Protein AF-A0A932LYZ8-F1 (afdb_monomer)

Organism: Tectimicrobiota bacterium (NCBI:txid2528274)

Foldseek 3Di:
DDDFAEEEDDDDFDACPDQVCLPVRLVVLLVVSLVVVVVVCVVPVGHAYYEYDECSRHNDDAQDELVRLLSSFAAPPDPSLQSVLVSLQVRQYWYKDWGFHDDPLDPSFTWGWIFIAGNNSHTQDIATAGDAPDRHNYDDDHCLVCVVVCCVVPNPCNNWPWGDDPNDTDTDDTPCSVPDPPLCVLLQVLLCVLLVHHDGDDDDDDDQCLRLQQVQQPDDLALNRKDWDKPDLVLLVCLVPVSVHDPLQWQFQKWWFKPKWKFKKAFLPDPDQEVVSQQVVQVVDAFEEEDQDASGRQNLLVLCCCPQVVGRYAYDYDNHLLVRLVCRLVVVGGMYIHICVNPLVCVVVSRMHTAEILAPADDPSCNPHHHVVNVVRVLSHAMIIIGMTGYGPRDPVSSNSSNVSSLSSSPPPVSVVVCVVVVGHTDIDGSVVVSVNNVSSSVSSVVSVVSSVVSVD

InterPro domains:
  IPR003010 Carbon-nitrogen hydrolase [PS50263] (4-311)
  IPR005064 Bordetella uptake gene [PF03401] (183-448)
  IPR005064 Bordetella uptake gene [PTHR42928] (183-452)
  IPR036526 Carbon-nitrogen hydrolase superfamily [G3DSA:3.60.110.10] (2-186)
  IPR036526 Carbon-nitrogen hydrolase superfamily [SSF56317] (25-187)
  IPR042100 Bordetella uptake gene, domain 1 [G3DSA:3.40.190.150] (187-443)

Structure (mmCIF, N/CA/C/O backbone):
data_AF-A0A932LYZ8-F1
#
_entry.id   AF-A0A932LYZ8-F1
#
loop_
_atom_site.group_PDB
_atom_site.id
_atom_site.type_symbol
_atom_site.label_atom_id
_atom_site.label_alt_id
_atom_site.label_comp_id
_atom_site.label_asym_id
_atom_site.label_entity_id
_atom_site.label_seq_id
_atom_site.pdbx_PDB_ins_code
_atom_site.Cartn_x
_atom_site.Cartn_y
_atom_site.Cartn_z
_atom_site.occupancy
_atom_site.B_iso_or_equiv
_atom_site.auth_seq_id
_atom_site.auth_comp_id
_atom_site.auth_asym_id
_atom_site.auth_atom_id
_atom_site.pdbx_PDB_model_num
ATOM 1 N N . MET A 1 1 ? -1.287 -31.327 7.922 1.00 65.50 1 MET A N 1
ATOM 2 C CA . MET A 1 1 ? -0.293 -30.675 8.787 1.00 65.50 1 MET A CA 1
ATOM 3 C C . MET A 1 1 ? -0.997 -30.403 10.085 1.00 65.50 1 MET A C 1
ATOM 5 O O . MET A 1 1 ? -2.099 -29.863 10.035 1.00 65.50 1 MET A O 1
ATOM 9 N N . ASP A 1 2 ? -0.440 -30.879 11.187 1.00 79.25 2 ASP A N 1
ATOM 10 C CA . ASP A 1 2 ? -1.090 -30.733 12.481 1.00 79.25 2 ASP A CA 1
ATOM 11 C C . ASP A 1 2 ? -1.044 -29.259 12.912 1.00 79.25 2 ASP A C 1
ATOM 13 O O . ASP A 1 2 ? -0.059 -28.573 12.612 1.00 79.25 2 ASP A O 1
ATOM 17 N N . PRO A 1 3 ? -2.108 -28.734 13.545 1.00 83.75 3 PRO A N 1
ATOM 18 C CA . PRO A 1 3 ? -2.094 -27.384 14.090 1.00 83.75 3 PRO A CA 1
ATOM 19 C C . PRO A 1 3 ? -0.922 -27.200 15.056 1.00 83.75 3 PRO A C 1
ATOM 21 O O . PRO A 1 3 ? -0.609 -28.102 15.831 1.00 83.75 3 PRO A O 1
ATOM 24 N N . TYR A 1 4 ? -0.298 -26.026 15.029 1.00 88.56 4 TYR A N 1
ATOM 25 C CA . TYR A 1 4 ? 0.777 -25.673 15.947 1.00 88.56 4 TYR A CA 1
ATOM 26 C C . TYR A 1 4 ? 0.633 -24.229 16.417 1.00 88.56 4 TYR A C 1
ATOM 28 O O . TYR A 1 4 ? 0.108 -23.379 15.694 1.00 88.56 4 TYR A O 1
ATOM 36 N N . ASP A 1 5 ? 1.162 -23.947 17.604 1.00 89.00 5 ASP A N 1
ATOM 37 C CA . ASP A 1 5 ? 1.223 -22.591 18.131 1.00 89.00 5 ASP A CA 1
ATOM 38 C C . ASP A 1 5 ? 2.486 -21.869 17.646 1.00 89.00 5 ASP A C 1
ATOM 40 O O . ASP A 1 5 ? 3.620 -22.362 17.746 1.00 89.00 5 ASP A O 1
ATOM 44 N N . GLY A 1 6 ? 2.266 -20.673 17.101 1.00 90.50 6 GLY A N 1
ATOM 45 C CA . GLY A 1 6 ? 3.299 -19.709 16.751 1.00 90.50 6 GLY A CA 1
ATOM 46 C C . GLY A 1 6 ? 3.231 -18.496 17.675 1.00 90.50 6 GLY A C 1
ATOM 47 O O . GLY A 1 6 ? 2.145 -18.022 18.005 1.00 90.50 6 GLY A O 1
ATOM 48 N N . VAL A 1 7 ? 4.382 -17.968 18.083 1.00 90.00 7 VAL A N 1
ATOM 49 C CA . VAL A 1 7 ? 4.463 -16.812 18.984 1.00 90.00 7 VAL A CA 1
ATOM 50 C C . VAL A 1 7 ? 5.163 -15.637 18.319 1.00 90.00 7 VAL A C 1
ATOM 52 O O . VAL A 1 7 ? 6.184 -15.788 17.651 1.00 90.00 7 VAL A O 1
ATOM 55 N N . LEU A 1 8 ? 4.619 -14.442 18.538 1.00 89.25 8 LEU A N 1
ATOM 56 C CA . LEU A 1 8 ? 5.239 -13.182 18.144 1.00 89.25 8 LEU A CA 1
ATOM 57 C C . LEU A 1 8 ? 5.907 -12.562 19.374 1.00 89.25 8 LEU A C 1
ATOM 59 O O . LEU A 1 8 ? 5.244 -12.269 20.370 1.00 89.25 8 LEU A O 1
ATOM 63 N N . ILE A 1 9 ? 7.219 -12.362 19.307 1.00 88.19 9 ILE A N 1
ATOM 64 C CA . ILE A 1 9 ? 8.022 -11.815 20.396 1.00 88.19 9 ILE A CA 1
ATOM 65 C C . ILE A 1 9 ? 8.279 -10.333 20.135 1.00 88.19 9 ILE A C 1
ATOM 67 O O . ILE A 1 9 ? 9.086 -9.955 19.281 1.00 88.19 9 ILE A O 1
ATOM 71 N N . GLN A 1 10 ? 7.617 -9.490 20.926 1.00 80.94 10 GLN A N 1
ATOM 72 C CA . GLN A 1 10 ? 7.895 -8.062 20.999 1.00 80.94 10 GLN A CA 1
ATOM 73 C C . GLN A 1 10 ? 8.487 -7.732 22.367 1.00 80.94 10 GLN A C 1
ATOM 75 O O . GLN A 1 10 ? 7.892 -8.005 23.408 1.00 80.94 10 GLN A O 1
ATOM 80 N N . SER A 1 11 ? 9.669 -7.127 22.363 1.00 81.62 11 SER A N 1
ATOM 81 C CA . SER A 1 11 ? 10.401 -6.784 23.575 1.00 81.62 11 SER A CA 1
ATOM 82 C C . SER A 1 11 ? 10.955 -5.367 23.475 1.00 81.62 11 SER A C 1
ATOM 84 O O . SER A 1 11 ? 11.428 -4.985 22.403 1.00 81.62 11 SER A O 1
ATOM 86 N N . PRO A 1 12 ? 10.989 -4.598 24.580 1.00 81.50 12 PRO A N 1
ATOM 87 C CA . PRO A 1 12 ? 11.908 -3.476 24.691 1.00 81.50 12 PRO A CA 1
ATOM 88 C C . PRO A 1 12 ? 13.323 -3.944 24.338 1.00 81.50 12 PRO A C 1
ATOM 90 O O . PRO A 1 12 ? 13.797 -4.942 24.891 1.00 81.50 12 PRO A O 1
ATOM 93 N N . CYS A 1 13 ? 13.966 -3.240 23.414 1.00 86.94 13 CYS A N 1
ATOM 94 C CA . CYS A 1 13 ? 15.336 -3.494 22.994 1.00 86.94 13 CYS A CA 1
ATOM 95 C C . CYS A 1 13 ? 16.243 -2.352 23.462 1.00 86.94 13 CYS A C 1
ATOM 97 O O . CYS A 1 13 ? 15.863 -1.178 23.467 1.00 86.94 13 CYS A O 1
ATOM 99 N N . GLN A 1 14 ? 17.460 -2.699 23.861 1.00 92.81 14 GLN A N 1
ATOM 100 C CA . GLN A 1 14 ? 18.548 -1.746 23.954 1.00 92.81 14 GLN A CA 1
ATOM 101 C C . GLN A 1 14 ? 18.960 -1.350 22.544 1.00 92.81 14 GLN A C 1
ATOM 103 O O . GLN A 1 14 ? 19.252 -2.196 21.700 1.00 92.81 14 GLN A O 1
ATOM 108 N N . VAL A 1 15 ? 18.958 -0.047 22.294 1.00 90.19 15 VAL A N 1
ATOM 109 C CA . VAL A 1 15 ? 19.284 0.501 20.986 1.00 90.19 15 VAL A CA 1
ATOM 110 C C . VAL A 1 15 ? 20.797 0.607 20.869 1.00 90.19 15 VAL A C 1
ATOM 112 O O . VAL A 1 15 ? 21.432 1.298 21.662 1.00 90.19 15 VAL A O 1
ATOM 115 N N . VAL A 1 16 ? 21.383 -0.060 19.881 1.00 89.00 16 VAL A N 1
ATOM 116 C CA . VAL A 1 16 ? 22.777 0.139 19.481 1.00 89.00 16 VAL A CA 1
ATOM 117 C C . VAL A 1 16 ? 22.872 1.547 18.922 1.00 89.00 16 VAL A C 1
ATOM 119 O O . VAL A 1 16 ? 22.344 1.803 17.840 1.00 89.00 16 VAL A O 1
ATOM 122 N N . ARG A 1 17 ? 23.499 2.475 19.648 1.00 83.94 17 ARG A N 1
ATOM 123 C CA . ARG A 1 17 ? 23.727 3.847 19.162 1.00 83.94 17 ARG A CA 1
ATOM 124 C C . ARG A 1 17 ? 25.127 3.990 18.593 1.00 83.94 17 ARG A C 1
ATOM 126 O O . ARG A 1 17 ? 25.275 4.578 17.528 1.00 83.94 17 ARG A O 1
ATOM 133 N N . ARG A 1 18 ? 26.104 3.385 19.268 1.00 83.75 18 ARG A N 1
ATOM 134 C CA . ARG A 1 18 ? 27.528 3.401 18.917 1.00 83.75 18 ARG A CA 1
ATOM 135 C C . ARG A 1 18 ? 28.052 1.992 18.662 1.00 83.75 18 ARG A C 1
ATOM 137 O O . ARG A 1 18 ? 27.462 1.023 19.145 1.00 83.75 18 ARG A O 1
ATOM 144 N N . LEU A 1 19 ? 29.155 1.877 17.925 1.00 88.56 19 LEU A N 1
ATOM 145 C CA . LEU A 1 19 ? 29.745 0.584 17.577 1.00 88.56 19 LEU A CA 1
ATOM 146 C C . LEU A 1 19 ? 30.211 -0.179 18.826 1.00 88.56 19 LEU A C 1
ATOM 148 O O . LEU A 1 19 ? 29.972 -1.381 18.929 1.00 88.56 19 LEU A O 1
ATOM 152 N N . GLU A 1 20 ? 30.797 0.521 19.799 1.00 91.50 20 GLU A N 1
ATOM 153 C CA . GLU A 1 20 ? 31.314 -0.067 21.049 1.00 91.50 20 GLU A CA 1
ATOM 154 C C . GLU A 1 20 ? 30.232 -0.779 21.884 1.00 91.50 20 GLU A C 1
ATOM 156 O O . GLU A 1 20 ? 30.524 -1.700 22.644 1.00 91.50 20 GLU A O 1
ATOM 161 N N . GLU A 1 21 ? 28.972 -0.364 21.746 1.00 91.94 21 GLU A N 1
ATOM 162 C CA . GLU A 1 21 ? 27.824 -0.923 22.474 1.00 91.94 21 GLU A CA 1
ATOM 163 C C . GLU A 1 21 ? 27.176 -2.105 21.742 1.00 91.94 21 GLU A C 1
ATOM 165 O O . GLU A 1 21 ? 26.329 -2.800 22.306 1.00 91.94 21 GLU A O 1
ATOM 170 N N . ARG A 1 22 ? 27.528 -2.324 20.468 1.00 93.50 22 ARG A N 1
ATOM 171 C CA . ARG A 1 22 ? 26.790 -3.215 19.567 1.00 93.50 22 ARG A CA 1
ATOM 172 C C . ARG A 1 22 ? 26.638 -4.618 20.135 1.00 93.50 22 ARG A C 1
ATOM 174 O O . ARG A 1 22 ? 25.527 -5.135 20.202 1.00 93.50 22 ARG A O 1
ATOM 181 N N . GLU A 1 23 ? 27.745 -5.243 20.516 1.00 95.88 23 GLU A N 1
ATOM 182 C CA . GLU A 1 23 ? 27.735 -6.643 20.942 1.00 95.88 23 GLU A CA 1
ATOM 183 C C . GLU A 1 23 ? 26.996 -6.822 22.269 1.00 95.88 23 GLU A C 1
ATOM 185 O O . GLU A 1 23 ? 26.134 -7.693 22.381 1.00 95.88 23 GLU A O 1
ATOM 190 N N . SER A 1 24 ? 27.259 -5.956 23.251 1.00 96.81 24 SER A N 1
ATOM 191 C CA . SER A 1 24 ? 26.636 -6.045 24.574 1.00 96.81 24 SER A CA 1
ATOM 192 C C . SER A 1 24 ? 25.122 -5.800 24.524 1.00 96.81 24 SER A C 1
ATOM 194 O O . SER A 1 24 ? 24.361 -6.514 25.190 1.00 96.81 24 SER A O 1
ATOM 196 N N . HIS A 1 25 ? 24.662 -4.850 23.702 1.00 96.62 25 HIS A N 1
ATOM 197 C CA . HIS A 1 25 ? 23.238 -4.576 23.503 1.00 96.62 25 HIS A CA 1
ATOM 198 C C . HIS A 1 25 ? 22.547 -5.716 22.747 1.00 96.62 25 HIS A C 1
ATOM 200 O O . HIS A 1 25 ? 21.515 -6.200 23.212 1.00 96.62 25 HIS A O 1
ATOM 206 N N . ILE A 1 26 ? 23.128 -6.208 21.643 1.00 96.50 26 ILE A N 1
ATOM 207 C CA . ILE A 1 26 ? 22.564 -7.338 20.884 1.00 96.50 26 ILE A CA 1
ATOM 208 C C . ILE A 1 26 ? 22.444 -8.580 21.773 1.00 96.50 26 ILE A C 1
ATOM 210 O O . ILE A 1 26 ? 21.384 -9.200 21.816 1.00 96.50 26 ILE A O 1
ATOM 214 N N . GLN A 1 27 ? 23.479 -8.915 22.547 1.00 97.38 27 GLN A N 1
ATOM 215 C CA . GLN A 1 27 ? 23.423 -10.037 23.489 1.00 97.38 27 GLN A CA 1
ATOM 216 C C . GLN A 1 27 ? 22.323 -9.858 24.540 1.00 97.38 27 GLN A C 1
ATOM 218 O O . GLN A 1 27 ? 21.618 -10.809 24.871 1.00 97.38 27 GLN A O 1
ATOM 223 N N . THR A 1 28 ? 22.160 -8.646 25.075 1.00 97.38 28 THR A N 1
ATOM 224 C CA . THR A 1 28 ? 21.103 -8.348 26.053 1.00 97.38 28 THR A CA 1
ATOM 225 C C . THR A 1 28 ? 19.715 -8.501 25.442 1.00 97.38 28 THR A C 1
ATOM 227 O O . THR A 1 28 ? 18.828 -9.083 26.068 1.00 97.38 28 THR A O 1
ATOM 230 N N . ASN A 1 29 ? 19.541 -8.042 24.206 1.00 96.81 29 ASN A N 1
ATOM 231 C CA . ASN A 1 29 ? 18.296 -8.179 23.466 1.00 96.81 29 ASN A CA 1
ATOM 232 C C . ASN A 1 29 ? 17.967 -9.647 23.168 1.00 96.81 29 ASN A C 1
ATOM 234 O O . ASN A 1 29 ? 16.837 -10.068 23.407 1.00 96.81 29 ASN A O 1
ATOM 238 N N . ILE A 1 30 ? 18.951 -10.446 22.737 1.00 96.75 30 ILE A N 1
ATOM 239 C CA . ILE A 1 30 ? 18.770 -11.885 22.498 1.00 96.75 30 ILE A CA 1
ATOM 240 C C . ILE A 1 30 ? 18.419 -12.614 23.789 1.00 96.75 30 ILE A C 1
ATOM 242 O O . ILE A 1 30 ? 17.423 -13.327 23.805 1.00 96.75 30 ILE A O 1
ATOM 246 N N . ARG A 1 31 ? 19.148 -12.382 24.892 1.00 96.81 31 ARG A N 1
ATOM 247 C CA . ARG A 1 31 ? 18.813 -12.978 26.199 1.00 96.81 31 ARG A CA 1
ATOM 248 C C . ARG A 1 31 ? 17.358 -12.718 26.576 1.00 96.81 31 ARG A C 1
ATOM 250 O O . ARG A 1 31 ? 16.645 -13.633 26.966 1.00 96.81 31 ARG A O 1
ATOM 257 N N . ARG A 1 32 ? 16.889 -11.485 26.379 1.00 95.75 32 ARG A N 1
ATOM 258 C CA . ARG A 1 32 ? 15.502 -11.118 26.665 1.00 95.75 32 ARG A CA 1
ATOM 259 C C . ARG A 1 32 ? 14.495 -11.836 25.761 1.00 95.75 32 ARG A C 1
ATOM 261 O O . ARG A 1 32 ? 13.433 -12.226 26.237 1.00 95.75 32 ARG A O 1
ATOM 268 N N . ILE A 1 33 ? 14.815 -12.025 24.481 1.00 95.62 33 ILE A N 1
ATOM 269 C CA . ILE A 1 33 ? 14.008 -12.834 23.553 1.00 95.62 33 ILE A CA 1
ATOM 270 C C . ILE A 1 33 ? 13.948 -14.288 24.040 1.00 95.62 33 ILE A C 1
ATOM 272 O O . ILE A 1 33 ? 12.857 -14.844 24.154 1.00 95.62 33 ILE A O 1
ATOM 276 N N . THR A 1 34 ? 15.093 -14.878 24.390 1.00 96.00 34 THR A N 1
ATOM 277 C CA . THR A 1 34 ? 15.202 -16.239 24.933 1.00 96.00 34 THR A CA 1
ATOM 278 C C . THR A 1 34 ? 14.371 -16.409 26.208 1.00 96.00 34 THR A C 1
ATOM 280 O O . THR A 1 34 ? 13.650 -17.398 26.338 1.00 96.00 34 THR A O 1
ATOM 283 N N . ASP A 1 35 ? 14.422 -15.443 27.128 1.00 95.31 35 ASP A N 1
ATOM 284 C CA . ASP A 1 35 ? 13.663 -15.473 28.383 1.00 95.31 35 ASP A CA 1
ATOM 285 C C . ASP A 1 35 ? 12.149 -15.397 28.141 1.00 95.31 35 ASP A C 1
ATOM 287 O O . ASP A 1 35 ? 11.383 -16.121 28.776 1.00 95.31 35 ASP A O 1
ATOM 291 N N . LEU A 1 36 ? 11.703 -14.561 27.195 1.00 94.31 36 LEU A N 1
ATOM 292 C CA . LEU A 1 36 ? 10.288 -14.460 26.819 1.00 94.31 36 LEU A CA 1
ATOM 293 C C . LEU A 1 36 ? 9.773 -15.751 26.177 1.00 94.31 36 LEU A C 1
ATOM 295 O O . LEU A 1 36 ? 8.675 -16.196 26.509 1.00 94.31 36 LEU A O 1
ATOM 299 N N . ILE A 1 37 ? 10.567 -16.371 25.301 1.00 93.50 37 ILE A N 1
ATOM 300 C CA . ILE A 1 37 ? 10.242 -17.683 24.730 1.00 93.50 37 ILE A CA 1
ATOM 301 C C . ILE A 1 37 ? 10.140 -18.717 25.856 1.00 93.50 37 ILE A C 1
ATOM 303 O O . ILE A 1 37 ? 9.135 -19.418 25.943 1.00 93.50 37 ILE A O 1
ATOM 307 N N . GLY A 1 38 ? 11.112 -18.758 26.772 1.00 92.62 38 GLY A N 1
ATOM 308 C CA . GLY A 1 38 ? 11.088 -19.670 27.917 1.00 92.62 38 GLY A CA 1
ATOM 309 C C . GLY A 1 38 ? 9.872 -19.483 28.827 1.00 92.62 38 GLY A C 1
ATOM 310 O O . GLY A 1 38 ? 9.249 -20.462 29.237 1.00 92.62 38 GLY A O 1
ATOM 311 N N . PHE A 1 39 ? 9.485 -18.235 29.096 1.00 91.81 39 PHE A N 1
ATOM 312 C CA . PHE A 1 39 ? 8.271 -17.920 29.849 1.00 91.81 39 PHE A CA 1
ATOM 313 C C . PHE A 1 39 ? 7.006 -18.437 29.149 1.00 91.81 39 PHE A C 1
ATOM 315 O O . PHE A 1 39 ? 6.128 -19.002 29.802 1.00 91.81 39 PHE A O 1
ATOM 322 N N . LEU A 1 40 ? 6.908 -18.265 27.826 1.00 88.81 40 LEU A N 1
ATOM 323 C CA . LEU A 1 40 ? 5.774 -18.761 27.046 1.00 88.81 40 LEU A CA 1
ATOM 324 C C . LEU A 1 40 ? 5.726 -20.288 27.054 1.00 88.81 40 LEU A C 1
ATOM 326 O O . LEU A 1 40 ? 4.678 -20.842 27.371 1.00 88.81 40 LEU A O 1
ATOM 330 N N . PHE A 1 41 ? 6.852 -20.964 26.827 1.00 86.88 41 PHE A N 1
ATOM 331 C CA . PHE A 1 41 ? 6.945 -22.423 26.936 1.00 86.88 41 PHE A CA 1
ATOM 332 C C . PHE A 1 41 ? 6.430 -22.939 28.279 1.00 86.88 41 PHE A C 1
ATOM 334 O O . PHE A 1 41 ? 5.638 -23.877 28.317 1.00 86.88 41 PHE A O 1
ATOM 341 N N . HIS A 1 42 ? 6.800 -22.283 29.381 1.00 86.25 42 HIS A N 1
ATOM 342 C CA . HIS A 1 42 ? 6.310 -22.658 30.706 1.00 86.25 42 HIS A CA 1
ATOM 343 C C . HIS A 1 42 ? 4.787 -22.489 30.867 1.00 86.25 42 HIS A C 1
ATOM 345 O O . HIS A 1 42 ? 4.174 -23.177 31.680 1.00 86.25 42 HIS A O 1
ATOM 351 N N . ARG A 1 43 ? 4.165 -21.580 30.107 1.00 84.75 43 ARG A N 1
ATOM 352 C CA . ARG A 1 43 ? 2.741 -21.241 30.225 1.00 84.75 43 ARG A CA 1
ATOM 353 C C . ARG A 1 43 ? 1.830 -22.032 29.287 1.00 84.75 43 ARG A C 1
ATOM 355 O O . ARG A 1 43 ? 0.723 -22.367 29.698 1.00 84.75 43 ARG A O 1
ATOM 362 N N . ILE A 1 44 ? 2.250 -22.254 28.043 1.00 82.44 44 ILE A N 1
ATOM 363 C CA . ILE A 1 44 ? 1.419 -22.879 26.996 1.00 82.44 44 ILE A CA 1
ATOM 364 C C . ILE A 1 44 ? 1.917 -24.262 26.559 1.00 82.44 44 ILE A C 1
ATOM 366 O O . ILE A 1 44 ? 1.187 -24.977 25.887 1.00 82.44 44 ILE A O 1
ATOM 370 N N . GLY A 1 45 ? 3.107 -24.686 26.996 1.00 76.69 45 GLY A N 1
ATOM 371 C CA . GLY A 1 45 ? 3.596 -26.063 26.868 1.00 76.69 45 GLY A CA 1
ATOM 372 C C . GLY A 1 45 ? 4.151 -26.447 25.496 1.00 76.69 45 GLY A C 1
ATOM 373 O O . GLY A 1 45 ? 5.092 -27.233 25.442 1.00 76.69 45 GLY A O 1
ATOM 374 N N . GLU A 1 46 ? 3.643 -25.878 24.403 1.00 82.25 46 GLU A N 1
ATOM 375 C CA . GLU A 1 46 ? 4.124 -26.183 23.055 1.00 82.25 46 GLU A CA 1
ATOM 376 C C . GLU A 1 46 ? 4.132 -24.934 22.167 1.00 82.25 46 GLU A C 1
ATOM 378 O O . GLU A 1 46 ? 3.124 -24.261 21.998 1.00 82.25 46 GLU A O 1
ATOM 383 N N . VAL A 1 47 ? 5.293 -24.614 21.595 1.00 89.44 47 VAL A N 1
ATOM 384 C CA . VAL A 1 47 ? 5.467 -23.599 20.548 1.00 89.44 47 VAL A CA 1
ATOM 385 C C . VAL A 1 47 ? 6.334 -24.238 19.478 1.00 89.44 47 VAL A C 1
ATOM 387 O O . VAL A 1 47 ? 7.329 -24.872 19.812 1.00 89.44 47 VAL A O 1
ATOM 390 N N . LYS A 1 48 ? 5.983 -24.089 18.199 1.00 94.31 48 LYS A N 1
ATOM 391 C CA . LYS A 1 48 ? 6.812 -24.603 17.089 1.00 94.31 48 LYS A CA 1
ATOM 392 C C . LYS A 1 48 ? 7.501 -23.508 16.287 1.00 94.31 48 LYS A C 1
ATOM 394 O O . LYS A 1 48 ? 8.490 -23.782 15.610 1.00 94.31 48 LYS A O 1
ATOM 399 N N . LEU A 1 49 ? 6.996 -22.279 16.370 1.00 95.81 49 LEU A N 1
ATOM 400 C CA . LEU A 1 49 ? 7.515 -21.126 15.643 1.00 95.81 49 LEU A CA 1
ATOM 401 C C . LEU A 1 49 ? 7.542 -19.901 16.557 1.00 95.81 49 LEU A C 1
ATOM 403 O O . LEU A 1 49 ? 6.510 -19.510 17.092 1.00 95.81 49 LEU A O 1
ATOM 407 N N . ALA A 1 50 ? 8.694 -19.257 16.695 1.00 95.81 50 ALA A N 1
ATOM 408 C CA . ALA A 1 50 ? 8.813 -17.949 17.324 1.00 95.81 50 ALA A CA 1
ATOM 409 C C . ALA A 1 50 ? 9.303 -16.923 16.305 1.00 95.81 50 ALA A C 1
ATOM 411 O O . ALA A 1 50 ? 10.277 -17.152 15.590 1.00 95.81 50 ALA A O 1
ATOM 412 N N . VAL A 1 51 ? 8.640 -15.772 16.249 1.00 94.31 51 VAL A N 1
ATOM 413 C CA . VAL A 1 51 ? 8.967 -14.689 15.321 1.00 94.31 51 VAL A CA 1
ATOM 414 C C . VAL A 1 51 ? 9.310 -13.441 16.109 1.00 94.31 51 VAL A C 1
ATOM 416 O O . VAL A 1 51 ? 8.510 -12.968 16.914 1.00 94.31 51 VAL A O 1
ATOM 419 N N . THR A 1 52 ? 10.504 -12.899 15.890 1.00 92.00 52 THR A N 1
ATOM 420 C CA . THR A 1 52 ? 10.922 -11.634 16.502 1.00 92.00 52 THR A CA 1
ATOM 421 C C . THR A 1 52 ? 10.514 -10.447 15.629 1.00 92.00 52 THR A C 1
ATOM 423 O O . THR A 1 52 ? 10.434 -10.556 14.406 1.00 92.00 52 THR A O 1
ATOM 426 N N . GLY A 1 53 ? 10.229 -9.302 16.254 1.00 82.62 53 GLY A N 1
ATOM 427 C CA . GLY A 1 53 ? 9.965 -8.062 15.518 1.00 82.62 53 GLY A CA 1
ATOM 428 C C . GLY A 1 53 ? 11.211 -7.493 14.827 1.00 82.62 53 GLY A C 1
ATOM 429 O O . GLY A 1 53 ? 12.349 -7.806 15.195 1.00 82.62 53 GLY A O 1
ATOM 430 N N . GLU A 1 54 ? 10.992 -6.602 13.857 1.00 77.81 54 GLU A N 1
ATOM 431 C CA . GLU A 1 54 ? 12.067 -5.823 13.234 1.00 77.81 54 GLU A CA 1
ATOM 432 C C . GLU A 1 54 ? 12.849 -5.035 14.291 1.00 77.81 54 GLU A C 1
ATOM 434 O O . GLU A 1 54 ? 12.275 -4.538 15.264 1.00 77.81 54 GLU A O 1
ATOM 439 N N . TYR A 1 55 ? 14.166 -4.916 14.102 1.00 83.12 55 TYR A N 1
ATOM 440 C CA . TYR A 1 55 ? 15.061 -4.213 15.021 1.00 83.12 55 TYR A CA 1
ATOM 441 C C . TYR A 1 55 ? 15.066 -4.784 16.446 1.00 83.12 55 TYR A C 1
ATOM 443 O O . TYR A 1 55 ? 15.595 -4.147 17.353 1.00 83.12 55 TYR A O 1
ATOM 451 N N . SER A 1 56 ? 14.540 -5.991 16.669 1.00 88.50 56 SER A N 1
ATOM 452 C CA . SER A 1 56 ? 14.558 -6.635 17.987 1.00 88.50 56 SER A CA 1
ATOM 453 C C . SER A 1 56 ? 15.978 -6.838 18.521 1.00 88.50 56 SER A C 1
ATOM 455 O O . SER A 1 56 ? 16.182 -6.760 19.730 1.00 88.50 56 SER A O 1
ATOM 457 N N . LEU A 1 57 ? 16.960 -7.031 17.632 1.00 91.38 57 LEU A N 1
ATOM 458 C CA . LEU A 1 57 ? 18.364 -7.231 17.997 1.00 91.38 57 LEU A CA 1
ATOM 459 C C . LEU A 1 57 ? 19.147 -5.920 18.147 1.00 91.38 57 LEU A C 1
ATOM 461 O O . LEU A 1 57 ? 19.944 -5.792 19.07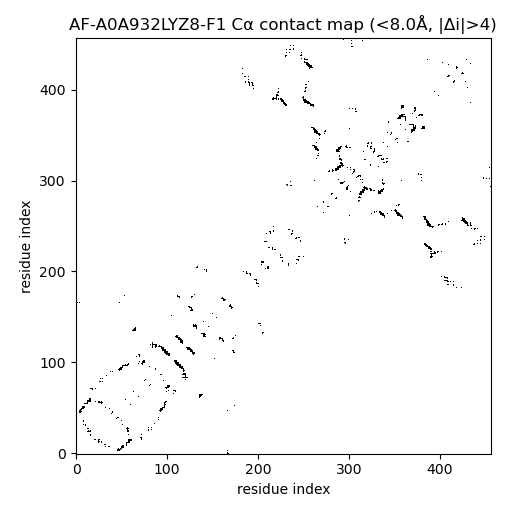2 1.00 91.38 57 LEU A O 1
ATOM 465 N N . PHE A 1 58 ? 18.923 -4.944 17.264 1.00 88.44 58 PHE A N 1
ATOM 466 C CA . PHE A 1 58 ? 19.737 -3.719 17.176 1.00 88.44 58 PHE A CA 1
ATOM 467 C C . PHE A 1 58 ? 19.067 -2.484 17.793 1.00 88.44 58 PHE A C 1
ATOM 469 O O . PHE A 1 58 ? 19.747 -1.521 18.140 1.00 88.44 58 PHE A O 1
ATOM 476 N N . GLY A 1 59 ? 17.741 -2.487 17.906 1.00 81.88 59 GLY A N 1
ATOM 477 C CA . GLY A 1 59 ? 16.920 -1.313 18.178 1.00 81.88 59 GLY A CA 1
ATOM 478 C C . GLY A 1 59 ? 16.910 -0.278 17.049 1.00 81.88 59 GLY A C 1
ATOM 479 O O . GLY A 1 59 ? 17.761 -0.268 16.160 1.00 81.88 59 GLY A O 1
ATOM 480 N N . GLN A 1 60 ? 15.914 0.611 17.075 1.00 71.69 60 GLN A N 1
ATOM 481 C CA . GLN A 1 60 ? 15.755 1.665 16.073 1.00 71.69 60 GLN A CA 1
ATOM 482 C C . GLN A 1 60 ? 16.303 3.001 16.603 1.00 71.69 60 GLN A C 1
ATOM 484 O O . GLN A 1 60 ? 15.795 3.545 17.583 1.00 71.69 60 GLN A O 1
ATOM 489 N N . TYR A 1 61 ? 17.316 3.562 15.935 1.00 66.75 61 TYR A N 1
ATOM 490 C CA . TYR A 1 61 ? 17.830 4.914 16.185 1.00 66.75 61 TYR A CA 1
ATOM 491 C C . TYR A 1 61 ? 17.841 5.705 14.877 1.00 66.75 61 TYR A C 1
ATOM 493 O O . TYR A 1 61 ? 18.516 5.315 13.931 1.00 66.75 61 TYR A O 1
ATOM 501 N N . ARG A 1 62 ? 17.058 6.787 14.802 1.00 59.81 62 ARG A N 1
ATOM 502 C CA . ARG A 1 62 ? 16.818 7.518 13.544 1.00 59.81 62 ARG A CA 1
ATOM 503 C C . ARG A 1 62 ? 17.890 8.542 13.119 1.00 59.81 62 ARG A C 1
ATOM 505 O O . ARG A 1 62 ? 17.993 8.757 11.917 1.00 59.81 62 ARG A O 1
ATOM 512 N N . PRO A 1 63 ? 18.695 9.175 13.995 1.00 64.69 63 PRO A N 1
ATOM 513 C CA . PRO A 1 63 ? 19.746 10.084 13.542 1.00 64.69 63 PRO A CA 1
ATOM 514 C C . PRO A 1 63 ? 21.034 9.292 13.276 1.00 64.69 63 PRO A C 1
ATOM 516 O O . PRO A 1 63 ? 21.966 9.347 14.073 1.00 64.69 63 PRO A O 1
ATOM 519 N N . ARG A 1 64 ? 21.042 8.506 12.192 1.00 71.25 64 ARG A N 1
ATOM 520 C CA . ARG A 1 64 ? 22.176 7.668 11.784 1.00 71.25 64 ARG A CA 1
ATOM 521 C C . ARG A 1 64 ? 22.448 7.786 10.279 1.00 71.25 64 ARG A C 1
ATOM 523 O O . ARG A 1 64 ? 21.502 7.685 9.501 1.00 71.25 64 ARG A O 1
ATOM 530 N N . SER A 1 65 ? 23.706 7.974 9.879 1.00 74.12 65 SER A N 1
ATOM 531 C CA . SER A 1 65 ? 24.153 8.002 8.477 1.00 74.12 65 SER A CA 1
ATOM 532 C C . SER A 1 65 ? 24.239 6.603 7.851 1.00 74.12 65 SER A C 1
ATOM 534 O O . SER A 1 65 ? 24.178 5.584 8.541 1.00 74.12 65 SER A O 1
ATOM 536 N N . THR A 1 66 ? 24.407 6.523 6.527 1.00 72.06 66 THR A N 1
ATOM 537 C CA . THR A 1 66 ? 24.578 5.238 5.819 1.00 72.06 66 THR A CA 1
ATOM 538 C C . THR A 1 66 ? 25.804 4.497 6.319 1.00 72.06 66 THR A C 1
ATOM 540 O O . THR A 1 66 ? 25.764 3.290 6.540 1.00 72.06 66 THR A O 1
ATOM 543 N N . GLU A 1 67 ? 26.888 5.237 6.506 1.00 78.44 67 GLU A N 1
ATOM 544 C CA . GLU A 1 67 ? 28.176 4.732 6.944 1.00 78.44 67 GLU A CA 1
ATOM 545 C C . GLU A 1 67 ? 28.052 4.115 8.336 1.00 78.44 67 GLU A C 1
ATOM 547 O O . GLU A 1 67 ? 28.498 2.991 8.544 1.00 78.44 67 GLU A O 1
ATOM 552 N N . GLU A 1 68 ? 27.349 4.783 9.251 1.00 80.12 68 GLU A N 1
ATOM 553 C CA . GLU A 1 68 ? 27.087 4.268 10.596 1.00 80.12 68 GLU A CA 1
ATOM 554 C C . GLU A 1 68 ? 26.173 3.026 10.572 1.00 80.12 68 GLU A C 1
ATOM 556 O O . GLU A 1 68 ? 26.352 2.108 11.374 1.00 80.12 68 GLU A O 1
ATOM 561 N N . TRP A 1 69 ? 25.202 2.945 9.648 1.00 81.56 69 TRP A N 1
ATOM 562 C CA . TRP A 1 69 ? 24.394 1.727 9.463 1.00 81.56 69 TRP A CA 1
ATOM 563 C C . TRP A 1 69 ? 25.232 0.548 8.968 1.00 81.56 69 TRP A C 1
ATOM 565 O O . TRP A 1 69 ? 25.070 -0.569 9.460 1.00 81.56 69 TRP A O 1
ATOM 575 N N . ILE A 1 70 ? 26.142 0.788 8.024 1.00 84.31 70 ILE A N 1
ATOM 576 C CA . ILE A 1 70 ? 27.066 -0.229 7.509 1.00 84.31 70 ILE A CA 1
ATOM 577 C C . ILE A 1 70 ? 28.056 -0.660 8.596 1.00 84.31 70 ILE A C 1
ATOM 579 O O . ILE A 1 70 ? 28.376 -1.844 8.708 1.00 84.31 70 ILE A O 1
ATOM 583 N N . GLU A 1 71 ? 28.529 0.285 9.405 1.00 86.31 71 GLU A N 1
ATOM 584 C CA . GLU A 1 71 ? 29.493 0.041 10.474 1.00 86.31 71 GLU A CA 1
ATOM 585 C C . GLU A 1 71 ? 28.928 -0.902 11.543 1.00 86.31 71 GLU A C 1
ATOM 587 O O . GLU A 1 71 ? 29.595 -1.858 11.960 1.00 86.31 71 GLU A O 1
ATOM 592 N N . ILE A 1 72 ? 27.672 -0.687 11.947 1.00 87.62 72 ILE A N 1
ATOM 593 C CA . ILE A 1 72 ? 27.031 -1.550 12.939 1.00 87.62 72 ILE A CA 1
ATOM 594 C C . ILE A 1 72 ? 26.514 -2.872 12.355 1.00 87.62 72 ILE A C 1
ATOM 596 O O . ILE A 1 72 ? 26.347 -3.821 13.120 1.00 87.62 72 ILE A O 1
ATOM 600 N N . ALA A 1 73 ? 26.304 -2.984 11.042 1.00 90.06 73 ALA A N 1
ATOM 601 C CA . ALA A 1 73 ? 25.866 -4.225 10.408 1.00 90.06 73 ALA A CA 1
ATOM 602 C C . ALA A 1 73 ? 26.888 -5.367 10.596 1.00 90.06 73 ALA A C 1
ATOM 604 O O . ALA A 1 73 ? 28.104 -5.158 10.643 1.00 90.06 73 ALA A O 1
ATOM 605 N N . LEU A 1 74 ? 26.394 -6.600 10.713 1.00 93.62 74 LEU A N 1
ATOM 606 C CA . LEU A 1 74 ? 27.204 -7.803 10.939 1.00 93.62 74 LEU A CA 1
ATOM 607 C C . LEU A 1 74 ? 27.191 -8.701 9.694 1.00 93.62 74 LEU A C 1
ATOM 609 O O . LEU A 1 74 ? 26.194 -8.724 8.986 1.00 93.62 74 LEU A O 1
ATOM 613 N N . PRO A 1 75 ? 28.267 -9.441 9.379 1.00 95.12 75 PRO A N 1
ATOM 614 C CA . PRO A 1 75 ? 28.168 -10.494 8.367 1.00 95.12 75 PRO A CA 1
ATOM 615 C C . PRO A 1 75 ? 27.228 -11.595 8.868 1.00 95.12 75 PRO A C 1
ATOM 617 O O . PRO A 1 75 ? 27.061 -11.731 10.073 1.00 95.12 75 PRO A O 1
ATOM 620 N N . ILE A 1 76 ? 26.630 -12.392 7.990 1.00 94.69 76 ILE A N 1
ATOM 621 C CA . ILE A 1 76 ? 25.895 -13.600 8.391 1.00 94.69 76 ILE A CA 1
ATOM 622 C C . ILE A 1 76 ? 26.633 -14.814 7.810 1.00 94.69 76 ILE A C 1
ATOM 624 O O . ILE A 1 76 ? 26.893 -14.812 6.604 1.00 94.69 76 ILE A O 1
ATOM 628 N N . PRO A 1 77 ? 26.973 -15.838 8.621 1.00 95.94 77 PRO A N 1
ATOM 629 C CA . PRO A 1 77 ? 26.687 -15.996 10.059 1.00 95.94 77 PRO A CA 1
ATOM 630 C C . PRO A 1 77 ? 27.583 -15.142 10.987 1.00 95.94 77 PRO A C 1
ATOM 632 O O . PRO A 1 77 ? 28.616 -14.617 10.569 1.00 95.94 77 PRO A O 1
ATOM 635 N N . ASN A 1 78 ? 27.169 -14.983 12.250 1.00 96.19 78 ASN A N 1
ATOM 636 C CA . ASN A 1 78 ? 27.878 -14.259 13.316 1.00 96.19 78 ASN A CA 1
ATOM 637 C C . ASN A 1 78 ? 27.450 -14.727 14.731 1.00 96.19 78 ASN A C 1
ATOM 639 O O . ASN A 1 78 ? 26.521 -15.514 14.882 1.00 96.19 78 ASN A O 1
ATOM 643 N N . PHE A 1 79 ? 28.043 -14.154 15.787 1.00 97.25 79 PHE A N 1
ATOM 644 C CA . PHE A 1 79 ? 27.719 -14.506 17.181 1.00 97.25 79 PHE A CA 1
ATOM 645 C C . PHE A 1 79 ? 26.222 -14.387 17.535 1.00 97.25 79 PHE A C 1
ATOM 647 O O . PHE A 1 79 ? 25.714 -15.118 18.380 1.00 97.25 79 PHE A O 1
ATOM 654 N N . ALA A 1 80 ? 25.497 -13.445 16.929 1.00 96.81 80 ALA A N 1
ATOM 655 C CA . ALA A 1 80 ? 24.081 -13.234 17.192 1.00 96.81 80 ALA A CA 1
ATOM 656 C C . ALA A 1 80 ? 23.215 -14.299 16.504 1.00 96.81 80 ALA A C 1
ATOM 658 O O . ALA A 1 80 ? 22.222 -14.726 17.093 1.00 96.81 80 ALA A O 1
ATOM 659 N N . THR A 1 81 ? 23.598 -14.785 15.314 1.00 97.56 81 THR A N 1
ATOM 660 C CA . THR A 1 81 ? 22.950 -15.972 14.731 1.00 97.56 81 THR A CA 1
ATOM 661 C C . THR A 1 81 ? 23.220 -17.218 15.567 1.00 97.56 81 THR A C 1
ATOM 663 O O . THR A 1 81 ? 22.300 -18.008 15.752 1.00 97.56 81 THR A O 1
ATOM 666 N N . ASP A 1 82 ? 24.414 -17.349 16.152 1.00 98.00 82 ASP A N 1
ATOM 667 C CA . ASP A 1 82 ? 24.766 -18.493 17.005 1.00 98.00 82 ASP A CA 1
ATOM 668 C C . ASP A 1 82 ? 23.915 -18.531 18.285 1.00 98.00 82 ASP A C 1
ATOM 670 O O . ASP A 1 82 ? 23.331 -19.563 18.612 1.00 98.00 82 ASP A O 1
ATOM 674 N N . LEU A 1 83 ? 23.750 -17.391 18.967 1.00 98.19 83 LEU A N 1
ATOM 675 C CA . LEU A 1 83 ? 22.916 -17.278 20.175 1.00 98.19 83 LEU A CA 1
ATOM 676 C C . LEU A 1 83 ? 21.422 -17.529 19.901 1.00 98.19 83 LEU A C 1
ATOM 678 O O . LEU A 1 83 ? 20.709 -18.114 20.726 1.00 98.19 83 LEU A O 1
ATOM 682 N N . LEU A 1 84 ? 20.920 -17.098 18.739 1.00 97.69 84 LEU A N 1
ATOM 683 C CA . LEU A 1 84 ? 19.569 -17.462 18.309 1.00 97.69 84 LEU A CA 1
ATOM 684 C C . LEU A 1 84 ? 19.483 -18.957 17.959 1.00 97.69 84 LEU A C 1
ATOM 686 O O . LEU A 1 84 ? 18.491 -19.590 18.310 1.00 97.69 84 LEU A O 1
ATOM 690 N N . GLY A 1 85 ? 20.525 -19.542 17.363 1.00 98.38 85 GLY A N 1
ATOM 691 C CA . GLY A 1 85 ? 20.665 -20.986 17.139 1.00 98.38 85 GLY A CA 1
ATOM 692 C C . GLY A 1 85 ? 20.603 -21.803 18.425 1.00 98.38 85 GLY A C 1
ATOM 693 O O . GLY A 1 85 ? 19.878 -22.794 18.506 1.00 98.38 85 GLY A O 1
ATOM 694 N N . GLU A 1 86 ? 21.295 -21.357 19.471 1.00 98.50 86 GLU A N 1
ATOM 695 C CA . GLU A 1 86 ? 21.212 -21.950 20.808 1.00 98.50 86 GLU A CA 1
ATOM 696 C C . GLU A 1 86 ? 19.799 -21.866 21.386 1.00 98.50 86 GLU A C 1
ATOM 698 O O . GLU A 1 86 ? 19.308 -22.837 21.962 1.00 98.50 86 GLU A O 1
ATOM 703 N N . THR A 1 87 ? 19.124 -20.730 21.198 1.00 97.31 87 THR A N 1
ATOM 704 C CA . THR A 1 87 ? 17.732 -20.546 21.628 1.00 97.31 87 THR A CA 1
ATOM 705 C C . THR A 1 87 ? 16.788 -21.487 20.878 1.00 97.31 87 THR A C 1
ATOM 707 O O . THR A 1 87 ? 15.963 -22.147 21.508 1.00 97.31 87 THR A O 1
ATOM 710 N N . ALA A 1 88 ? 16.932 -21.591 19.555 1.00 97.94 88 ALA A N 1
ATOM 711 C CA . ALA A 1 88 ? 16.129 -22.472 18.714 1.00 97.94 88 ALA A CA 1
ATOM 712 C C . ALA A 1 88 ? 16.304 -23.947 19.106 1.00 97.94 88 ALA A C 1
ATOM 714 O O . ALA A 1 88 ? 15.307 -24.641 19.299 1.00 97.94 88 ALA A O 1
ATOM 715 N N . ARG A 1 89 ? 17.550 -24.391 19.344 1.00 98.12 89 ARG A N 1
ATOM 716 C CA . ARG A 1 89 ? 17.852 -25.734 19.871 1.00 98.12 89 ARG A CA 1
ATOM 717 C C . ARG A 1 89 ? 17.245 -25.982 21.240 1.00 98.12 89 ARG A C 1
ATOM 719 O O . ARG A 1 89 ? 16.633 -27.019 21.460 1.00 98.12 89 ARG A O 1
ATOM 726 N N . LYS A 1 90 ? 17.425 -25.041 22.170 1.00 96.31 90 LYS A N 1
ATOM 727 C CA . LYS A 1 90 ? 16.972 -25.183 23.561 1.00 96.31 90 LYS A CA 1
ATOM 728 C C . LYS A 1 90 ? 15.469 -25.435 23.661 1.00 96.31 90 LYS A C 1
ATOM 730 O O . LYS A 1 90 ? 15.036 -26.136 24.570 1.00 96.31 90 LYS A O 1
ATOM 735 N N . PHE A 1 91 ? 14.700 -24.822 22.770 1.00 95.56 91 PHE A N 1
ATOM 736 C CA . PHE A 1 91 ? 13.244 -24.890 22.777 1.00 95.56 91 PHE A CA 1
ATOM 737 C C . PHE A 1 91 ? 12.668 -25.753 21.646 1.00 95.56 91 PHE A C 1
ATOM 739 O O . PHE A 1 91 ? 11.453 -25.851 21.533 1.00 95.56 91 PHE A O 1
ATOM 746 N N . GLU A 1 92 ? 13.520 -26.375 20.826 1.00 95.75 92 GLU A N 1
ATOM 747 C CA . GLU A 1 92 ? 13.137 -27.197 19.670 1.00 95.75 92 GLU A CA 1
ATOM 748 C C . GLU A 1 92 ? 12.149 -26.494 18.715 1.00 95.75 92 GLU A C 1
ATOM 750 O O . GLU A 1 92 ? 11.161 -27.071 18.257 1.00 95.75 92 GLU A O 1
ATOM 755 N N . ILE A 1 93 ? 12.427 -25.223 18.404 1.00 96.75 93 ILE A N 1
ATOM 756 C CA . ILE A 1 93 ? 11.557 -24.358 17.593 1.00 96.75 93 ILE A CA 1
ATOM 757 C C . ILE A 1 93 ? 12.214 -23.889 16.304 1.00 96.75 93 ILE A C 1
ATOM 759 O O . ILE A 1 93 ? 13.434 -23.788 16.204 1.00 96.75 93 ILE A O 1
ATOM 763 N N . TYR A 1 94 ? 11.377 -23.483 15.353 1.00 98.12 94 TYR A N 1
ATOM 764 C CA . TYR A 1 94 ? 11.782 -22.530 14.330 1.00 98.12 94 TYR A CA 1
ATOM 765 C C . TYR A 1 94 ? 11.811 -21.121 14.928 1.00 98.12 94 TYR A C 1
ATOM 767 O O . TYR A 1 94 ? 10.837 -20.688 15.545 1.00 98.12 94 TYR A O 1
ATOM 775 N N . LEU A 1 95 ? 12.910 -20.393 14.747 1.00 97.50 95 LEU A N 1
ATOM 776 C CA . LEU A 1 95 ? 13.089 -19.039 15.269 1.00 97.50 95 LEU A CA 1
ATOM 777 C C . LEU A 1 95 ? 13.428 -18.071 14.137 1.00 97.50 95 LEU A C 1
ATOM 779 O O . LEU A 1 95 ? 14.410 -18.253 13.420 1.00 97.50 95 LEU A O 1
ATOM 783 N N . VAL A 1 96 ? 12.619 -17.023 13.993 1.00 96.56 96 VAL A N 1
ATOM 784 C CA . VAL A 1 96 ? 12.821 -15.980 12.985 1.00 96.56 96 VAL A CA 1
ATOM 785 C C . VAL A 1 96 ? 13.546 -14.796 13.612 1.00 96.56 96 VAL A C 1
ATOM 787 O O . VAL A 1 96 ? 13.016 -14.127 14.507 1.00 96.56 96 VAL A O 1
ATOM 790 N N . GLY A 1 97 ? 14.764 -14.548 13.135 1.00 93.62 97 GLY A N 1
ATOM 791 C CA . GLY A 1 97 ? 15.636 -13.461 13.572 1.00 93.62 97 GLY A CA 1
ATOM 792 C C . GLY A 1 97 ? 15.801 -12.391 12.498 1.00 93.62 97 GLY A C 1
ATOM 793 O O . GLY A 1 97 ? 15.853 -12.695 11.306 1.00 93.62 97 GLY A O 1
ATOM 794 N N . HIS A 1 98 ? 15.916 -11.139 12.930 1.00 91.31 98 HIS A N 1
ATOM 795 C CA . HIS A 1 98 ? 16.032 -9.977 12.054 1.00 91.31 98 HIS A CA 1
ATOM 796 C C . HIS A 1 98 ? 17.370 -9.254 12.249 1.00 91.31 98 HIS A C 1
ATOM 798 O O . HIS A 1 98 ? 17.777 -8.981 13.379 1.00 91.31 98 HIS A O 1
ATOM 804 N N . PHE A 1 99 ? 18.054 -8.947 11.148 1.00 91.50 99 PHE A N 1
ATOM 805 C CA . PHE A 1 99 ? 19.445 -8.517 11.123 1.00 91.50 99 PHE A CA 1
ATOM 806 C C . PHE A 1 99 ? 19.694 -7.337 10.186 1.00 91.50 99 PHE A C 1
ATOM 808 O O . PHE A 1 99 ? 19.075 -7.195 9.134 1.00 91.50 99 PHE A O 1
ATOM 815 N N . LEU A 1 100 ? 20.702 -6.544 10.547 1.00 89.88 100 LEU A N 1
ATOM 816 C CA . LEU A 1 100 ? 21.404 -5.658 9.627 1.00 89.88 100 LEU A CA 1
ATOM 817 C C . LEU A 1 100 ? 22.656 -6.391 9.152 1.00 89.88 100 LEU A C 1
ATOM 819 O O . LEU A 1 100 ? 23.570 -6.628 9.946 1.00 89.88 100 LEU A O 1
ATOM 823 N N . GLU A 1 101 ? 22.678 -6.781 7.880 1.00 91.31 101 GLU A N 1
ATOM 824 C CA . GLU A 1 101 ? 23.737 -7.607 7.306 1.00 91.31 101 GLU A CA 1
ATOM 825 C C . GLU A 1 101 ? 24.679 -6.789 6.426 1.00 91.31 101 GLU A C 1
ATOM 827 O O . GLU A 1 101 ? 24.234 -6.101 5.516 1.00 91.31 101 GLU A O 1
ATOM 832 N N . ARG A 1 102 ? 25.991 -6.915 6.615 1.00 91.00 102 ARG A N 1
ATOM 833 C CA . ARG A 1 102 ? 26.976 -6.474 5.612 1.00 91.00 102 ARG A CA 1
ATOM 834 C C . ARG A 1 102 ? 27.477 -7.681 4.829 1.00 91.00 102 ARG A C 1
ATOM 836 O O . ARG A 1 102 ? 27.779 -8.710 5.428 1.00 91.00 102 ARG A O 1
ATOM 843 N N . HIS A 1 103 ? 27.609 -7.549 3.511 1.00 91.38 103 HIS A N 1
ATOM 844 C CA . HIS A 1 103 ? 28.034 -8.650 2.645 1.00 91.38 103 HIS A CA 1
ATOM 845 C C . HIS A 1 103 ? 29.238 -8.236 1.782 1.00 91.38 103 HIS A C 1
ATOM 847 O O . HIS A 1 103 ? 29.194 -7.160 1.184 1.00 91.38 103 HIS A O 1
ATOM 853 N N . PRO A 1 104 ? 30.302 -9.058 1.677 1.00 90.69 104 PRO A N 1
ATOM 854 C CA . PRO A 1 104 ? 31.534 -8.688 0.967 1.00 90.69 104 PRO A CA 1
ATOM 855 C C . PRO A 1 104 ? 31.316 -8.379 -0.521 1.00 90.69 104 PRO A C 1
ATOM 857 O O . PRO A 1 104 ? 31.917 -7.448 -1.044 1.00 90.69 104 PRO A O 1
ATOM 860 N N . GLU A 1 105 ? 30.393 -9.090 -1.176 1.00 90.69 105 GLU A N 1
ATOM 861 C CA . GLU A 1 105 ? 30.025 -8.857 -2.587 1.00 90.69 105 GLU A CA 1
ATOM 862 C C . GLU A 1 105 ? 29.253 -7.548 -2.836 1.00 90.69 105 GLU A C 1
ATOM 864 O O . GLU A 1 105 ? 28.981 -7.192 -3.982 1.00 90.69 105 GLU A O 1
ATOM 869 N N . PHE A 1 106 ? 28.889 -6.829 -1.770 1.00 86.50 106 PHE A N 1
ATOM 870 C CA . PHE A 1 106 ? 28.146 -5.571 -1.822 1.00 86.50 106 PHE A CA 1
ATOM 871 C C . PHE A 1 106 ? 28.841 -4.513 -0.948 1.00 86.50 106 PHE A C 1
ATOM 873 O O . PHE A 1 106 ? 28.298 -4.100 0.081 1.00 86.50 106 PHE A O 1
ATOM 880 N N . PRO A 1 107 ? 30.055 -4.066 -1.323 1.00 84.06 107 PRO A N 1
ATOM 881 C CA . PRO A 1 107 ? 30.794 -3.076 -0.549 1.00 84.06 107 PRO A CA 1
ATOM 882 C C . PRO A 1 107 ? 30.024 -1.752 -0.462 1.00 84.06 107 PRO A C 1
ATOM 884 O O . PRO A 1 107 ? 29.371 -1.324 -1.415 1.00 84.06 107 PRO A O 1
ATOM 887 N N . GLY A 1 108 ? 30.099 -1.094 0.699 1.00 80.75 108 GLY A N 1
ATOM 888 C CA . GLY A 1 108 ? 29.373 0.156 0.946 1.00 80.75 108 GLY A CA 1
ATOM 889 C C . GLY A 1 108 ? 27.853 -0.023 1.027 1.00 80.75 108 GLY A C 1
ATOM 890 O O . GLY A 1 108 ? 27.110 0.910 0.724 1.00 80.75 108 GLY A O 1
ATOM 891 N N . ARG A 1 109 ? 27.377 -1.228 1.369 1.00 79.62 109 ARG A N 1
ATOM 892 C CA . ARG A 1 109 ? 25.953 -1.548 1.530 1.00 79.62 109 ARG A CA 1
ATOM 893 C C . ARG A 1 109 ? 25.720 -2.396 2.765 1.00 79.62 109 ARG A C 1
ATOM 895 O O . ARG A 1 109 ? 26.608 -3.109 3.231 1.00 79.62 109 ARG A O 1
ATOM 902 N N . TYR A 1 110 ? 24.488 -2.336 3.245 1.00 83.94 110 TYR A N 1
ATOM 903 C CA . TYR A 1 110 ? 23.953 -3.303 4.183 1.00 83.94 110 TYR A CA 1
ATOM 904 C C . TYR A 1 110 ? 22.583 -3.778 3.691 1.00 83.94 110 TYR A C 1
ATOM 906 O O . TYR A 1 110 ? 21.876 -3.069 2.971 1.00 83.94 110 TYR A O 1
ATOM 914 N N . PHE A 1 111 ? 22.219 -4.991 4.071 1.00 84.69 111 PHE A N 1
ATOM 915 C CA . PHE A 1 111 ? 20.925 -5.590 3.829 1.00 84.69 111 PHE A CA 1
ATOM 916 C C . PHE A 1 111 ? 20.113 -5.583 5.111 1.00 84.69 111 PHE A C 1
ATOM 918 O O . PHE A 1 111 ? 20.622 -5.744 6.220 1.00 84.69 111 PHE A O 1
ATOM 925 N N . ASN A 1 112 ? 18.819 -5.412 4.920 1.00 84.12 112 ASN A N 1
ATOM 926 C CA . ASN A 1 112 ? 17.827 -5.827 5.870 1.00 84.12 112 ASN A CA 1
ATOM 927 C C . ASN A 1 112 ? 17.622 -7.330 5.687 1.00 84.12 112 ASN A C 1
ATOM 929 O O . ASN A 1 112 ? 17.122 -7.752 4.643 1.00 84.12 112 ASN A O 1
ATOM 933 N N . THR A 1 113 ? 18.054 -8.135 6.649 1.00 89.94 113 THR A N 1
ATOM 934 C CA . THR A 1 113 ? 18.109 -9.587 6.475 1.00 89.94 113 THR A CA 1
ATOM 935 C C . THR A 1 113 ? 17.278 -10.283 7.531 1.00 89.94 113 THR A C 1
ATOM 937 O O . THR A 1 113 ? 17.455 -10.068 8.723 1.00 89.94 113 THR A O 1
ATOM 940 N N . THR A 1 114 ? 16.363 -11.141 7.096 1.00 92.38 114 THR A N 1
ATOM 941 C CA . THR A 1 114 ? 15.634 -12.048 7.986 1.00 92.38 114 THR A CA 1
ATOM 942 C C . THR A 1 114 ? 16.133 -13.463 7.777 1.00 92.38 114 THR A C 1
ATOM 944 O O . THR A 1 114 ? 16.308 -13.896 6.641 1.00 92.38 114 THR A O 1
ATOM 947 N N . VAL A 1 115 ? 16.348 -14.189 8.868 1.00 95.88 115 VAL A N 1
ATOM 948 C CA . VAL A 1 115 ? 16.724 -15.603 8.835 1.00 95.88 115 VAL A CA 1
ATOM 949 C C . VAL A 1 115 ? 15.677 -16.447 9.544 1.00 95.88 115 VAL A C 1
ATOM 951 O O . VAL A 1 115 ? 15.117 -16.019 10.554 1.00 95.88 115 VAL A O 1
ATOM 954 N N . ILE A 1 116 ? 15.443 -17.655 9.037 1.00 98.00 116 ILE A N 1
ATOM 955 C CA . ILE A 1 116 ? 14.771 -18.721 9.779 1.00 98.00 116 ILE A CA 1
ATOM 956 C C . ILE A 1 116 ? 15.850 -19.679 10.259 1.00 98.00 116 ILE A C 1
ATOM 958 O O . ILE A 1 116 ? 16.605 -20.226 9.455 1.00 98.00 116 ILE A O 1
ATOM 962 N N . ILE A 1 117 ? 15.890 -19.882 11.566 1.00 98.44 117 ILE A N 1
ATOM 963 C CA . ILE A 1 117 ? 16.744 -20.855 12.233 1.00 98.44 117 ILE A CA 1
ATOM 964 C C . ILE A 1 117 ? 15.870 -22.044 12.621 1.00 98.44 117 ILE A C 1
ATOM 966 O O . ILE A 1 117 ? 14.778 -21.852 13.154 1.00 98.44 117 ILE A O 1
ATOM 970 N N . ASP A 1 118 ? 16.312 -23.258 12.317 1.00 98.31 118 ASP A N 1
ATOM 971 C CA . ASP A 1 118 ? 15.566 -24.482 12.606 1.00 98.31 118 ASP A CA 1
ATOM 972 C C . ASP A 1 118 ? 15.808 -25.007 14.041 1.00 98.31 118 ASP A C 1
ATOM 974 O O . ASP A 1 118 ? 16.686 -24.506 14.748 1.00 98.31 118 ASP A O 1
ATOM 978 N N . PRO A 1 119 ? 15.082 -26.054 14.481 1.00 98.06 119 PRO A N 1
ATOM 979 C CA . PRO A 1 119 ? 15.287 -26.670 15.796 1.00 98.06 119 PRO A CA 1
ATOM 980 C C . PRO A 1 119 ? 16.687 -27.258 16.042 1.00 98.06 119 PRO A C 1
ATOM 982 O O . PRO A 1 119 ? 17.020 -27.581 17.178 1.00 98.06 119 PRO A O 1
ATOM 985 N N . ARG A 1 120 ? 17.526 -27.418 15.010 1.00 98.12 120 ARG A N 1
ATOM 986 C CA . ARG A 1 120 ? 18.936 -27.832 15.147 1.00 98.12 120 ARG A CA 1
ATOM 987 C C . ARG A 1 120 ? 19.857 -26.626 15.364 1.00 98.12 120 ARG A C 1
ATOM 989 O O . ARG A 1 120 ? 21.034 -26.788 15.689 1.00 98.12 120 ARG A O 1
ATOM 996 N N . GLY A 1 121 ? 19.310 -25.417 15.274 1.00 97.81 121 GLY A N 1
ATOM 997 C CA . GLY A 1 121 ? 20.027 -24.156 15.381 1.00 97.81 121 GLY A CA 1
ATOM 998 C C . GLY A 1 121 ? 20.720 -23.755 14.084 1.00 97.81 121 GLY A C 1
ATOM 999 O O . GLY A 1 121 ? 21.606 -22.906 14.128 1.00 97.81 121 GLY A O 1
ATOM 1000 N N . GLU A 1 122 ? 20.327 -24.346 12.955 1.00 98.19 122 GLU A N 1
ATOM 1001 C CA . GLU A 1 122 ? 20.890 -24.057 11.640 1.00 98.19 122 GLU A CA 1
ATOM 1002 C C . GLU A 1 122 ? 20.033 -23.025 10.908 1.00 98.19 122 GLU A C 1
ATOM 1004 O O . GLU A 1 122 ? 18.802 -23.084 10.937 1.00 98.19 122 GLU A O 1
ATOM 1009 N N . ILE A 1 123 ? 20.672 -22.086 10.208 1.00 98.12 123 ILE A N 1
ATOM 1010 C CA . ILE A 1 123 ? 19.960 -21.157 9.325 1.00 98.12 123 ILE A CA 1
ATOM 1011 C C . ILE A 1 123 ? 19.472 -21.942 8.103 1.00 98.12 123 ILE A C 1
ATOM 1013 O O . ILE A 1 123 ? 20.270 -22.381 7.279 1.00 98.12 123 ILE A O 1
ATOM 1017 N N . VAL A 1 124 ? 18.157 -22.094 7.969 1.00 97.56 124 VAL A N 1
ATOM 1018 C CA . VAL A 1 124 ? 17.523 -22.840 6.867 1.00 97.56 124 VAL A CA 1
ATOM 1019 C C . VAL A 1 124 ? 16.913 -21.941 5.799 1.00 97.56 124 VAL A C 1
ATOM 1021 O O . VAL A 1 124 ? 16.590 -22.406 4.710 1.00 97.56 124 VAL A O 1
ATOM 1024 N N . LEU A 1 125 ? 16.761 -20.650 6.090 1.00 96.56 125 LEU A N 1
ATOM 1025 C CA . LEU A 1 125 ? 16.331 -19.649 5.124 1.00 96.56 125 LEU A CA 1
ATOM 1026 C C . LEU A 1 125 ? 16.969 -18.312 5.464 1.00 96.56 125 LEU A C 1
ATOM 1028 O O . LEU A 1 125 ? 16.939 -17.895 6.619 1.00 96.56 125 LEU A O 1
ATOM 1032 N N . THR A 1 126 ? 17.474 -17.622 4.446 1.00 94.81 126 THR A N 1
ATOM 1033 C CA . THR A 1 126 ? 17.971 -16.250 4.559 1.00 94.81 126 THR A CA 1
ATOM 1034 C C . THR A 1 126 ? 17.299 -15.408 3.493 1.00 94.81 126 THR A C 1
ATOM 1036 O O . THR A 1 126 ? 17.516 -15.630 2.304 1.00 94.81 126 THR A O 1
ATOM 1039 N N . TYR A 1 127 ? 16.507 -14.427 3.912 1.00 91.12 127 TYR A N 1
ATOM 1040 C CA . TYR A 1 127 ? 15.923 -13.443 3.019 1.00 91.12 127 TYR A CA 1
ATOM 1041 C C . TYR A 1 127 ? 16.618 -12.099 3.179 1.00 91.12 127 TYR A C 1
ATOM 1043 O O . TYR A 1 127 ? 16.560 -11.484 4.244 1.00 91.12 127 TYR A O 1
ATOM 1051 N N . ARG A 1 128 ? 17.279 -11.651 2.108 1.00 88.12 128 ARG A N 1
ATOM 1052 C CA . ARG A 1 128 ? 18.013 -10.388 2.058 1.00 88.12 128 ARG A CA 1
ATOM 1053 C C . ARG A 1 128 ? 17.237 -9.366 1.273 1.00 88.12 128 ARG A C 1
ATOM 1055 O O . ARG A 1 128 ? 16.880 -9.588 0.118 1.00 88.12 128 ARG A O 1
ATOM 1062 N N . LYS A 1 129 ? 17.096 -8.193 1.862 1.00 77.94 129 LYS A N 1
ATOM 1063 C CA . LYS A 1 129 ? 16.499 -7.058 1.196 1.00 77.94 129 LYS A CA 1
ATOM 1064 C C . LYS A 1 129 ? 17.385 -5.842 1.301 1.00 77.94 129 LYS A C 1
ATOM 1066 O O . LYS A 1 129 ? 17.737 -5.396 2.386 1.00 77.94 129 LYS A O 1
ATOM 1071 N N . HIS A 1 130 ? 17.711 -5.263 0.156 1.00 70.38 130 HIS A N 1
ATOM 1072 C CA . HIS A 1 130 ? 18.344 -3.957 0.146 1.00 70.38 130 HIS A CA 1
ATOM 1073 C C . HIS A 1 130 ? 17.283 -2.903 0.482 1.00 70.38 130 HIS A C 1
ATOM 1075 O O . HIS A 1 130 ? 16.316 -2.727 -0.268 1.00 70.38 130 HIS A O 1
ATOM 1081 N N . ASN A 1 131 ? 17.432 -2.224 1.619 1.00 54.62 131 ASN A N 1
ATOM 1082 C CA . ASN A 1 131 ? 16.569 -1.099 1.959 1.00 54.62 131 ASN A CA 1
ATOM 1083 C C . ASN A 1 131 ? 16.946 0.078 1.052 1.00 54.62 131 ASN A C 1
ATOM 1085 O O . ASN A 1 131 ? 18.035 0.632 1.161 1.00 54.62 131 ASN A O 1
ATOM 1089 N N . GLY A 1 132 ? 16.046 0.425 0.131 1.00 47.12 132 GLY A N 1
ATOM 1090 C CA . GLY A 1 132 ? 16.180 1.613 -0.707 1.00 47.12 132 GLY A CA 1
ATOM 1091 C C . GLY A 1 132 ? 15.987 2.921 0.076 1.00 47.12 132 GLY A C 1
ATOM 1092 O O . GLY A 1 132 ? 15.607 2.909 1.253 1.00 47.12 132 GLY A O 1
ATOM 1093 N N . PRO A 1 133 ? 16.231 4.070 -0.573 1.00 38.56 133 PRO A N 1
ATOM 1094 C CA . PRO A 1 133 ? 16.240 5.375 0.071 1.00 38.56 133 PRO A CA 1
ATOM 1095 C C . PRO A 1 133 ? 14.813 5.775 0.441 1.00 38.56 133 PRO A C 1
ATOM 1097 O O . PRO A 1 133 ? 14.054 6.176 -0.437 1.00 38.56 133 PRO A O 1
ATOM 1100 N N . ASN A 1 134 ? 14.432 5.624 1.714 1.00 44.09 134 ASN A N 1
ATOM 1101 C CA . ASN A 1 134 ? 13.417 6.471 2.366 1.00 44.09 134 ASN A CA 1
ATOM 1102 C C . ASN A 1 134 ? 13.175 6.229 3.861 1.00 44.09 134 ASN A C 1
ATOM 1104 O O . ASN A 1 134 ? 12.307 6.897 4.413 1.00 44.09 134 ASN A O 1
ATOM 1108 N N . ASN A 1 135 ? 13.938 5.378 4.554 1.00 43.00 135 ASN A N 1
ATOM 1109 C CA . ASN A 1 135 ? 13.763 5.274 6.009 1.00 43.00 135 ASN A CA 1
ATOM 1110 C C . ASN A 1 135 ? 14.758 6.096 6.847 1.00 43.00 135 ASN A C 1
ATOM 1112 O O . ASN A 1 135 ? 14.467 6.306 8.022 1.00 43.00 135 ASN A O 1
ATOM 1116 N N . LEU A 1 136 ? 15.919 6.538 6.328 1.00 45.44 136 LEU A N 1
ATOM 1117 C CA . LEU A 1 136 ? 17.060 6.830 7.224 1.00 45.44 136 LEU A CA 1
ATOM 1118 C C . LEU A 1 136 ? 18.112 7.869 6.747 1.00 45.44 136 LEU A C 1
ATOM 1120 O O . LEU A 1 136 ? 19.247 7.800 7.194 1.00 45.44 136 LEU A O 1
ATOM 1124 N N . ASN A 1 137 ? 17.800 8.849 5.883 1.00 38.09 137 ASN A N 1
ATOM 1125 C CA . ASN A 1 137 ? 18.799 9.849 5.413 1.00 38.09 137 ASN A CA 1
ATOM 1126 C C . ASN A 1 137 ? 20.039 9.250 4.701 1.00 38.09 137 ASN A C 1
ATOM 1128 O O . ASN A 1 137 ? 21.104 9.861 4.652 1.00 38.09 137 ASN A O 1
ATOM 1132 N N . THR A 1 138 ? 19.892 8.069 4.103 1.00 39.03 138 THR A N 1
ATOM 1133 C CA . THR A 1 138 ? 20.952 7.367 3.376 1.00 39.03 138 THR A CA 1
ATOM 1134 C C . THR A 1 138 ? 20.715 7.454 1.869 1.00 39.03 138 THR A C 1
ATOM 1136 O O . THR A 1 138 ? 19.640 7.091 1.385 1.00 39.03 138 THR A O 1
ATOM 1139 N N . THR A 1 139 ? 21.693 7.928 1.101 1.00 35.38 139 THR A N 1
ATOM 1140 C CA . THR A 1 139 ? 21.677 7.835 -0.365 1.00 35.38 139 THR A CA 1
ATOM 1141 C C . THR A 1 139 ? 21.888 6.375 -0.802 1.00 35.38 139 THR A C 1
ATOM 1143 O O . THR A 1 139 ? 22.699 5.672 -0.211 1.00 35.38 139 THR A O 1
ATOM 1146 N N . TYR A 1 140 ? 21.177 5.961 -1.864 1.00 42.56 140 TYR A N 1
ATOM 1147 C CA . TYR A 1 140 ? 21.378 4.778 -2.733 1.00 42.56 140 TYR A CA 1
ATOM 1148 C C . TYR A 1 140 ? 20.412 3.566 -2.671 1.00 42.56 140 TYR A C 1
ATOM 1150 O O . TYR A 1 140 ? 20.227 2.897 -1.662 1.00 42.56 140 TYR A O 1
ATOM 1158 N N . THR A 1 141 ? 19.903 3.293 -3.884 1.00 41.03 141 THR A N 1
ATOM 1159 C CA . THR A 1 141 ? 19.547 2.045 -4.589 1.00 41.03 141 THR A CA 1
ATOM 1160 C C . THR A 1 141 ? 18.425 1.119 -4.101 1.00 41.03 141 THR A C 1
ATOM 1162 O O . THR A 1 141 ? 18.456 0.581 -3.001 1.00 41.03 141 THR A O 1
ATOM 1165 N N . GLY A 1 142 ? 17.444 0.861 -4.972 1.00 46.94 142 GLY A N 1
ATOM 1166 C CA . GLY A 1 142 ? 16.436 -0.189 -4.802 1.00 46.94 142 GLY A CA 1
ATOM 1167 C C . GLY A 1 142 ? 16.920 -1.542 -5.347 1.00 46.94 142 GLY A C 1
ATOM 1168 O O . GLY A 1 142 ? 17.984 -1.619 -5.962 1.00 46.94 142 GLY A O 1
ATOM 1169 N N . PRO A 1 143 ? 16.134 -2.625 -5.188 1.00 41.91 143 PRO A N 1
ATOM 1170 C CA . PRO A 1 143 ? 16.487 -3.942 -5.717 1.00 41.91 143 PRO A CA 1
ATOM 1171 C C . PRO A 1 143 ? 16.813 -3.941 -7.216 1.00 41.91 143 PRO A C 1
ATOM 1173 O O . PRO A 1 143 ? 17.586 -4.783 -7.635 1.00 41.91 143 PRO A O 1
ATOM 1176 N N . GLY A 1 144 ? 16.288 -2.991 -8.004 1.00 48.25 144 GLY A N 1
ATOM 1177 C CA . GLY A 1 144 ? 16.579 -2.839 -9.437 1.00 48.25 144 GLY A CA 1
ATOM 1178 C C . GLY A 1 144 ? 18.033 -2.473 -9.764 1.00 48.25 144 GLY A C 1
ATOM 1179 O O . GLY A 1 144 ? 18.569 -2.962 -10.754 1.00 48.25 144 GLY A O 1
ATOM 1180 N N . ASP A 1 145 ? 18.706 -1.694 -8.915 1.00 52.25 145 ASP A N 1
ATOM 1181 C CA . ASP A 1 145 ? 20.068 -1.201 -9.185 1.00 52.25 145 ASP A CA 1
ATOM 1182 C C . ASP A 1 145 ? 21.151 -2.247 -8.894 1.00 52.25 145 ASP A C 1
ATOM 1184 O O . ASP A 1 145 ? 22.253 -2.196 -9.437 1.00 52.25 145 ASP A O 1
ATOM 1188 N N . VAL A 1 146 ? 20.834 -3.209 -8.026 1.00 61.72 146 VAL A N 1
ATOM 1189 C CA . VAL A 1 146 ? 21.690 -4.361 -7.723 1.00 61.72 146 VAL A CA 1
ATOM 1190 C C . VAL A 1 146 ? 21.098 -5.664 -8.242 1.00 61.72 146 VAL A C 1
ATOM 1192 O O . VAL A 1 146 ? 21.714 -6.695 -8.028 1.00 61.72 146 VAL A O 1
ATOM 1195 N N . TYR A 1 147 ? 19.957 -5.644 -8.943 1.00 68.38 147 TYR A N 1
ATOM 1196 C CA . TYR A 1 147 ? 19.181 -6.843 -9.287 1.00 68.38 147 TYR A CA 1
ATOM 1197 C C . TYR A 1 147 ? 20.042 -7.902 -9.961 1.00 68.38 147 TYR A C 1
ATOM 1199 O O . TYR A 1 147 ? 20.145 -9.020 -9.474 1.00 68.38 147 TYR A O 1
ATOM 1207 N N . ARG A 1 148 ? 20.735 -7.522 -11.042 1.00 74.44 148 ARG A N 1
ATOM 1208 C CA . ARG A 1 148 ? 21.604 -8.445 -11.776 1.00 74.44 148 ARG A CA 1
ATOM 1209 C C . ARG A 1 148 ? 22.673 -9.039 -10.859 1.00 74.44 148 ARG A C 1
ATOM 1211 O O . ARG A 1 148 ? 22.814 -10.252 -10.814 1.00 74.44 148 ARG A O 1
ATOM 1218 N N . ARG A 1 149 ? 23.369 -8.197 -10.089 1.00 80.94 149 ARG A N 1
ATOM 1219 C CA . ARG A 1 149 ? 24.423 -8.653 -9.175 1.00 80.94 149 ARG A CA 1
ATOM 1220 C C . ARG A 1 149 ? 23.869 -9.507 -8.032 1.00 80.94 149 ARG A C 1
ATOM 1222 O O . ARG A 1 149 ? 24.511 -10.455 -7.609 1.00 80.94 149 ARG A O 1
ATOM 1229 N N . PHE A 1 150 ? 22.682 -9.181 -7.539 1.00 81.62 150 PHE A N 1
ATOM 1230 C CA . PHE A 1 150 ? 21.975 -9.926 -6.507 1.00 81.62 150 PHE A CA 1
ATOM 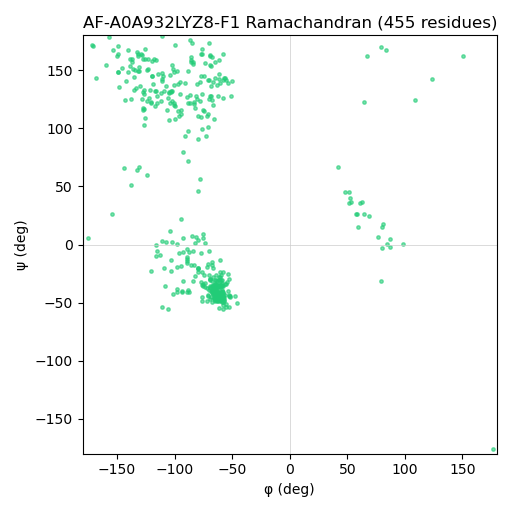1231 C C . PHE A 1 150 ? 21.635 -11.330 -6.997 1.00 81.62 150 PHE A C 1
ATOM 1233 O O . PHE A 1 150 ? 21.971 -12.289 -6.314 1.00 81.62 150 PHE A O 1
ATOM 1240 N N . ILE A 1 151 ? 21.066 -11.453 -8.200 1.00 83.12 151 ILE A N 1
ATOM 1241 C CA . ILE A 1 151 ? 20.799 -12.752 -8.827 1.00 83.12 151 ILE A CA 1
ATOM 1242 C C . ILE A 1 151 ? 22.096 -13.526 -9.079 1.00 83.12 151 ILE A C 1
ATOM 1244 O O . ILE A 1 151 ? 22.153 -14.715 -8.796 1.00 83.12 151 ILE A O 1
ATOM 1248 N N . GLU A 1 152 ? 23.156 -12.867 -9.557 1.00 87.00 152 GLU A N 1
ATOM 1249 C CA . GLU A 1 152 ? 24.462 -13.512 -9.763 1.00 87.00 152 GLU A CA 1
ATOM 1250 C C . GLU A 1 152 ? 25.067 -14.078 -8.470 1.00 87.00 152 GLU A C 1
ATOM 1252 O O . GLU A 1 152 ? 25.733 -15.109 -8.515 1.00 87.00 152 GLU A O 1
ATOM 1257 N N . VAL A 1 153 ? 24.883 -13.395 -7.336 1.00 90.69 153 VAL A N 1
ATOM 1258 C CA . VAL A 1 153 ? 25.496 -13.781 -6.054 1.00 90.69 153 VAL A CA 1
ATOM 1259 C C . VAL A 1 153 ? 24.619 -14.756 -5.267 1.00 90.69 153 VAL A C 1
ATOM 1261 O O . VAL A 1 153 ? 25.149 -15.666 -4.637 1.00 90.69 153 VAL A O 1
ATOM 1264 N N . PHE A 1 154 ? 23.298 -14.563 -5.270 1.00 87.50 154 PHE A N 1
ATOM 1265 C CA . PHE A 1 154 ? 22.374 -15.281 -4.386 1.00 87.50 154 PHE A CA 1
ATOM 1266 C C . PHE A 1 154 ? 21.370 -16.187 -5.104 1.00 87.50 154 PHE A C 1
ATOM 1268 O O . PHE A 1 154 ? 20.685 -16.941 -4.422 1.00 87.50 154 PHE A O 1
ATOM 1275 N N . GLY A 1 155 ? 21.264 -16.115 -6.431 1.00 84.06 155 GLY A N 1
ATOM 1276 C CA . GLY A 1 155 ? 20.258 -16.850 -7.198 1.00 84.06 155 GLY A CA 1
ATOM 1277 C C . GLY A 1 155 ? 18.891 -16.158 -7.259 1.00 84.06 155 GLY A C 1
ATOM 1278 O O . GLY A 1 155 ? 18.612 -15.182 -6.558 1.00 84.06 155 GLY A O 1
ATOM 1279 N N . GLU A 1 156 ? 18.026 -16.653 -8.144 1.00 77.44 156 GLU A N 1
ATOM 1280 C CA . GLU A 1 156 ? 16.661 -16.140 -8.356 1.00 77.44 156 GLU A CA 1
ATOM 1281 C C . GLU A 1 156 ? 15.718 -16.536 -7.217 1.00 77.44 156 GLU A C 1
ATOM 1283 O O . GLU A 1 156 ? 14.865 -15.757 -6.793 1.00 77.44 156 GLU A O 1
ATOM 1288 N N . GLU A 1 157 ? 15.945 -17.708 -6.639 1.00 77.94 157 GLU A N 1
ATOM 1289 C CA . GLU A 1 157 ? 15.256 -18.227 -5.466 1.00 77.94 157 GLU A CA 1
ATOM 1290 C C . GLU A 1 157 ? 15.427 -17.341 -4.222 1.00 77.94 157 GLU A C 1
ATOM 1292 O O . GLU A 1 157 ? 14.561 -17.336 -3.349 1.00 77.94 157 GLU A O 1
ATOM 1297 N N . ALA A 1 158 ? 16.492 -16.534 -4.155 1.00 83.12 158 ALA A N 1
ATOM 1298 C CA . ALA A 1 158 ? 16.734 -15.605 -3.053 1.00 83.12 158 ALA A CA 1
ATOM 1299 C C . ALA A 1 158 ? 15.874 -14.328 -3.111 1.00 83.12 158 ALA A C 1
ATOM 1301 O O . ALA A 1 158 ? 15.885 -13.547 -2.156 1.00 83.12 158 ALA A O 1
ATOM 1302 N N . LEU A 1 159 ? 15.122 -14.098 -4.198 1.00 74.81 159 LEU A N 1
ATOM 1303 C CA . LEU A 1 159 ? 14.199 -12.961 -4.307 1.00 74.81 159 LEU A CA 1
ATOM 1304 C C . LEU A 1 159 ? 12.979 -13.104 -3.394 1.00 74.81 159 LEU A C 1
ATOM 1306 O O . LEU A 1 159 ? 12.520 -12.114 -2.823 1.00 74.81 159 LEU A O 1
ATOM 1310 N N . PHE A 1 160 ? 12.461 -14.329 -3.291 1.00 77.50 160 PHE A N 1
ATOM 1311 C CA . PHE A 1 160 ? 11.302 -14.703 -2.482 1.00 77.50 160 PHE A CA 1
ATOM 1312 C C . PHE A 1 160 ? 11.526 -16.107 -1.911 1.00 77.50 160 PHE A C 1
ATOM 1314 O O . PHE A 1 160 ? 10.846 -17.059 -2.310 1.00 77.50 160 PHE A O 1
ATOM 1321 N N . PRO A 1 161 ? 12.526 -16.264 -1.028 1.00 82.25 161 PRO A N 1
ATOM 1322 C CA . PRO A 1 161 ? 12.912 -17.575 -0.554 1.00 82.25 161 PRO A CA 1
ATOM 1323 C C . PRO A 1 161 ? 11.786 -18.175 0.287 1.00 82.25 161 PRO A C 1
ATOM 1325 O O . PRO A 1 161 ? 11.145 -17.500 1.097 1.00 82.25 161 PRO A O 1
ATOM 1328 N N . VAL A 1 162 ? 11.578 -19.472 0.101 1.00 89.50 162 VAL A N 1
ATOM 1329 C CA . VAL A 1 162 ? 10.701 -20.310 0.917 1.00 89.50 162 VAL A CA 1
ATOM 1330 C C . VAL A 1 162 ? 11.456 -21.572 1.301 1.00 89.50 162 VAL A C 1
ATOM 1332 O O . VAL A 1 162 ? 12.312 -22.039 0.552 1.00 89.50 162 VAL A O 1
ATOM 1335 N N . VAL A 1 163 ? 11.142 -22.129 2.463 1.00 91.44 163 VAL A N 1
ATOM 1336 C CA . VAL A 1 163 ? 11.740 -23.370 2.953 1.00 91.44 163 VAL A CA 1
ATOM 1337 C C . VAL A 1 163 ? 10.646 -24.350 3.342 1.00 91.44 163 VAL A C 1
ATOM 1339 O O . VAL A 1 163 ? 9.697 -24.001 4.044 1.00 91.44 163 VAL A O 1
ATOM 1342 N N . ASP A 1 164 ? 10.766 -25.586 2.868 1.00 93.88 164 ASP A N 1
ATOM 1343 C CA . ASP A 1 164 ? 9.890 -26.677 3.277 1.00 93.88 164 ASP A CA 1
ATOM 1344 C C . ASP A 1 164 ? 10.364 -27.232 4.624 1.00 93.88 164 ASP A C 1
ATOM 1346 O O . ASP A 1 164 ? 11.523 -27.612 4.794 1.00 93.88 164 ASP A O 1
ATOM 1350 N N . THR A 1 165 ? 9.461 -27.261 5.600 1.00 94.88 165 THR A N 1
ATOM 1351 C CA . THR A 1 165 ? 9.725 -27.716 6.968 1.00 94.88 165 THR A CA 1
ATOM 1352 C C . THR A 1 165 ? 8.645 -28.703 7.419 1.00 94.88 165 THR A C 1
ATOM 1354 O O . THR A 1 165 ? 7.547 -28.711 6.853 1.00 94.88 165 THR A O 1
ATOM 1357 N N . PRO A 1 166 ? 8.884 -29.502 8.476 1.00 94.25 166 PRO A N 1
ATOM 1358 C CA . PRO A 1 166 ? 7.854 -30.357 9.063 1.00 94.25 166 PRO A CA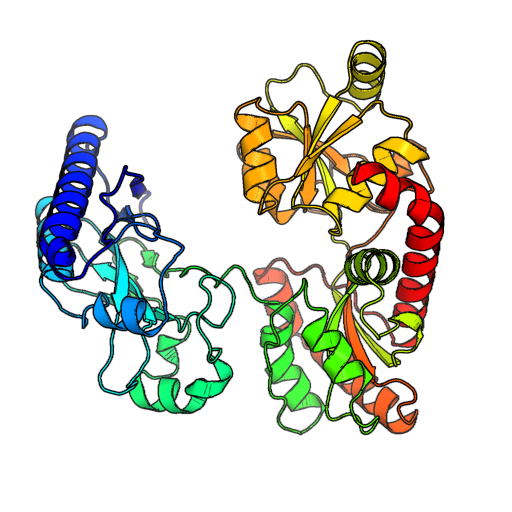 1
ATOM 1359 C C . PRO A 1 166 ? 6.611 -29.591 9.542 1.00 94.25 166 PRO A C 1
ATOM 1361 O O . PRO A 1 166 ? 5.534 -30.179 9.611 1.00 94.25 166 PRO A O 1
ATOM 1364 N N . ILE A 1 167 ? 6.742 -28.292 9.842 1.00 93.00 167 ILE A N 1
ATOM 1365 C CA . ILE A 1 167 ? 5.642 -27.444 10.325 1.00 93.00 167 ILE A CA 1
ATOM 1366 C C . ILE A 1 167 ? 4.996 -26.599 9.226 1.00 93.00 167 ILE A C 1
ATOM 1368 O O . ILE A 1 167 ? 4.104 -25.811 9.516 1.00 93.00 167 ILE A O 1
ATOM 1372 N N . GLY A 1 168 ? 5.450 -26.699 7.976 1.00 91.38 168 GLY A N 1
ATOM 1373 C CA . GLY A 1 168 ? 4.958 -25.818 6.921 1.00 91.38 168 GLY A CA 1
ATOM 1374 C C . GLY A 1 168 ? 5.968 -25.547 5.835 1.00 91.38 168 GLY A C 1
ATOM 1375 O O . GLY A 1 168 ? 7.174 -25.663 6.038 1.00 91.38 168 GLY A O 1
ATOM 1376 N N . ARG A 1 169 ? 5.469 -25.069 4.700 1.00 90.88 169 ARG A N 1
ATOM 1377 C CA . ARG A 1 169 ? 6.287 -24.238 3.823 1.00 90.88 169 ARG A CA 1
ATOM 1378 C C . ARG A 1 169 ? 6.346 -22.844 4.441 1.00 90.88 169 ARG A C 1
ATOM 1380 O O . ARG A 1 169 ? 5.330 -22.155 4.490 1.00 90.88 169 ARG A O 1
ATOM 1387 N N . LEU A 1 170 ? 7.511 -22.460 4.947 1.00 90.56 170 LEU A N 1
ATOM 1388 C CA . LEU A 1 170 ? 7.729 -21.172 5.595 1.00 90.56 170 LEU A CA 1
ATOM 1389 C C . LEU A 1 170 ? 8.343 -20.180 4.607 1.00 90.56 170 LEU A C 1
ATOM 1391 O O . LEU A 1 170 ? 9.255 -20.516 3.856 1.00 90.56 170 LEU A O 1
ATOM 1395 N N . GLY A 1 171 ? 7.859 -18.945 4.647 1.00 86.62 171 GLY A N 1
ATOM 1396 C CA . GLY A 1 171 ? 8.463 -17.781 4.004 1.00 86.62 171 GLY A CA 1
ATOM 1397 C C . GLY A 1 171 ? 8.506 -16.626 5.000 1.00 86.62 171 GLY A C 1
ATOM 1398 O O . GLY A 1 171 ? 7.848 -16.675 6.041 1.00 86.62 171 GLY A O 1
ATOM 1399 N N . VAL A 1 172 ? 9.284 -15.590 4.698 1.00 82.19 172 VAL A N 1
ATOM 1400 C CA . VAL A 1 172 ? 9.381 -14.390 5.542 1.00 82.19 172 VAL A CA 1
ATOM 1401 C C . VAL A 1 172 ? 9.218 -13.135 4.701 1.00 82.19 172 VAL A C 1
ATOM 1403 O O . VAL A 1 172 ? 9.585 -13.115 3.530 1.00 82.19 172 VAL A O 1
ATOM 1406 N N . LEU A 1 173 ? 8.668 -12.091 5.317 1.00 72.44 173 LEU A N 1
ATOM 1407 C CA . LEU A 1 173 ? 8.588 -10.752 4.745 1.00 72.44 173 LEU A CA 1
ATOM 1408 C C . LEU A 1 173 ? 9.506 -9.832 5.544 1.00 72.44 173 LEU A C 1
ATOM 1410 O O . LEU A 1 173 ? 9.449 -9.801 6.774 1.00 72.44 173 LEU A O 1
ATOM 1414 N N . VAL A 1 174 ? 10.349 -9.085 4.842 1.00 73.69 174 VAL A N 1
ATOM 1415 C CA . VAL A 1 174 ? 11.275 -8.111 5.419 1.00 73.69 174 VAL A CA 1
ATOM 1416 C C . VAL A 1 174 ? 10.655 -6.719 5.304 1.00 73.69 174 VAL A C 1
ATOM 1418 O O . VAL A 1 174 ? 9.904 -6.417 4.374 1.00 73.69 174 VAL A O 1
ATOM 1421 N N . CYS A 1 175 ? 10.963 -5.829 6.245 1.00 65.62 175 CYS A N 1
ATOM 1422 C CA . CYS A 1 175 ? 10.459 -4.459 6.214 1.00 65.62 175 CYS A CA 1
ATOM 1423 C C . CYS A 1 175 ? 10.686 -3.770 4.860 1.00 65.62 175 CYS A C 1
ATOM 1425 O O . CYS A 1 175 ? 11.695 -3.959 4.176 1.00 65.62 175 CYS A O 1
ATOM 1427 N N . GLY A 1 176 ? 9.674 -3.006 4.452 1.00 54.81 176 GLY A N 1
ATOM 1428 C CA . GLY A 1 176 ? 9.558 -2.433 3.120 1.00 54.81 176 GLY A CA 1
ATOM 1429 C C . GLY A 1 176 ? 9.047 -3.411 2.060 1.00 54.81 176 GLY A C 1
ATOM 1430 O O . GLY A 1 176 ? 8.937 -3.007 0.906 1.00 54.81 176 GLY A O 1
ATOM 1431 N N . ASP A 1 177 ? 8.800 -4.705 2.348 1.00 53.81 177 ASP A N 1
ATOM 1432 C CA . ASP A 1 177 ? 8.105 -5.605 1.386 1.00 53.81 177 ASP A CA 1
ATOM 1433 C C . ASP A 1 177 ? 6.660 -5.173 1.208 1.00 53.81 177 ASP A C 1
ATOM 1435 O O . ASP A 1 177 ? 6.134 -5.208 0.106 1.00 53.81 177 ASP A O 1
ATOM 1439 N N . ILE A 1 178 ? 6.104 -4.610 2.277 1.00 45.38 178 ILE A N 1
ATOM 1440 C CA . ILE A 1 178 ? 4.774 -4.011 2.369 1.00 45.38 178 ILE A CA 1
ATOM 1441 C C . ILE A 1 178 ? 4.730 -2.628 1.669 1.00 45.38 178 ILE A C 1
ATOM 1443 O O . ILE A 1 178 ? 3.748 -1.899 1.756 1.00 45.38 178 ILE A O 1
ATOM 1447 N N . GLN A 1 179 ? 5.814 -2.214 1.000 1.00 43.44 179 GLN A N 1
ATOM 1448 C CA . GLN A 1 179 ? 5.903 -0.944 0.276 1.00 43.44 179 GLN A CA 1
ATOM 1449 C C . GLN A 1 179 ? 6.287 -1.154 -1.188 1.00 43.44 179 GLN A C 1
ATOM 1451 O O . GLN A 1 179 ? 7.285 -0.599 -1.634 1.00 43.44 179 GLN A O 1
ATOM 1456 N N . TYR A 1 180 ? 5.503 -1.900 -1.969 1.00 49.62 180 TYR A N 1
ATOM 1457 C CA . TYR A 1 180 ? 5.611 -1.850 -3.431 1.00 49.62 180 TYR A CA 1
ATOM 1458 C C . TYR A 1 180 ? 4.251 -2.043 -4.095 1.00 49.62 180 TYR A C 1
ATOM 1460 O O . TYR A 1 180 ? 3.411 -2.716 -3.527 1.00 49.62 180 TYR A O 1
ATOM 1468 N N . PRO A 1 181 ? 4.013 -1.493 -5.298 1.00 54.88 181 PRO A N 1
ATOM 1469 C CA . PRO A 1 181 ? 2.847 -1.874 -6.077 1.00 54.88 181 PRO A CA 1
ATOM 1470 C C . PRO A 1 181 ? 3.080 -3.288 -6.625 1.00 54.88 181 PRO A C 1
ATOM 1472 O O . PRO A 1 181 ? 3.692 -3.448 -7.686 1.00 54.88 181 PRO A O 1
ATOM 1475 N N . GLU A 1 182 ? 2.613 -4.321 -5.918 1.00 63.69 182 GLU A N 1
ATOM 1476 C CA . GLU A 1 182 ? 2.695 -5.728 -6.343 1.00 63.69 182 GLU A CA 1
ATOM 1477 C C . GLU A 1 182 ? 2.111 -5.918 -7.752 1.00 63.69 182 GLU A C 1
ATOM 1479 O O . GLU A 1 182 ? 2.601 -6.725 -8.547 1.00 63.69 182 GLU A O 1
ATOM 1484 N N . VAL A 1 183 ? 1.139 -5.077 -8.108 1.00 74.31 183 VAL A N 1
ATOM 1485 C CA . VAL A 1 183 ? 0.547 -4.968 -9.443 1.00 74.31 183 VAL A CA 1
ATOM 1486 C C . VAL A 1 183 ? 1.595 -4.678 -10.527 1.00 74.31 183 VAL A C 1
ATOM 1488 O O . VAL A 1 183 ? 1.562 -5.320 -11.571 1.00 74.31 183 VAL A O 1
ATOM 1491 N N . ALA A 1 184 ? 2.553 -3.766 -10.304 1.00 80.00 184 ALA A N 1
ATOM 1492 C CA . ALA A 1 184 ? 3.550 -3.385 -11.317 1.00 80.00 184 ALA A CA 1
ATOM 1493 C C . ALA A 1 184 ? 4.460 -4.558 -11.694 1.00 80.00 184 ALA A C 1
ATOM 1495 O O . ALA A 1 184 ? 4.681 -4.836 -12.871 1.00 80.00 184 ALA A O 1
ATOM 1496 N N . ARG A 1 185 ? 4.980 -5.256 -10.677 1.00 75.31 185 ARG A N 1
ATOM 1497 C CA . ARG A 1 185 ? 5.889 -6.394 -10.860 1.00 75.31 185 ARG A CA 1
ATOM 1498 C C . ARG A 1 185 ? 5.159 -7.615 -11.394 1.00 75.31 185 ARG A C 1
ATOM 1500 O O . ARG A 1 185 ? 5.696 -8.304 -12.250 1.00 75.31 185 ARG A O 1
ATOM 1507 N N . THR A 1 186 ? 3.926 -7.834 -10.945 1.00 77.75 186 THR A N 1
ATOM 1508 C CA . THR A 1 186 ? 3.081 -8.909 -11.473 1.00 77.75 186 THR A CA 1
ATOM 1509 C C . THR A 1 186 ? 2.730 -8.666 -12.936 1.00 77.75 186 THR A C 1
ATOM 1511 O O . THR A 1 186 ? 2.721 -9.608 -13.716 1.00 77.75 186 THR A O 1
ATOM 1514 N N . LEU A 1 187 ? 2.475 -7.415 -13.331 1.00 87.94 187 LEU A N 1
ATOM 1515 C CA . LEU A 1 187 ? 2.134 -7.049 -14.706 1.00 87.94 187 LEU A CA 1
ATOM 1516 C C . LEU A 1 187 ? 3.348 -7.067 -15.648 1.00 87.94 187 LEU A C 1
ATOM 1518 O O . LEU A 1 187 ? 3.199 -7.407 -16.820 1.00 87.94 187 LEU A O 1
ATOM 1522 N N . GLN A 1 188 ? 4.541 -6.717 -15.153 1.00 90.69 188 GLN A N 1
ATOM 1523 C CA . GLN A 1 188 ? 5.778 -6.568 -15.933 1.00 90.69 188 GLN A CA 1
ATOM 1524 C C . GLN A 1 188 ? 6.075 -7.710 -16.926 1.00 90.69 188 GLN A C 1
ATOM 1526 O O . GLN A 1 188 ? 6.335 -7.392 -18.095 1.00 90.69 188 GLN A O 1
ATOM 1531 N N . PRO A 1 189 ? 6.040 -9.006 -16.551 1.00 79.25 189 PRO A N 1
ATOM 1532 C CA . PRO A 1 189 ? 6.378 -10.079 -17.487 1.00 79.25 189 PRO A CA 1
ATOM 1533 C C . PRO A 1 189 ? 5.342 -10.203 -18.610 1.00 79.25 189 PRO A C 1
ATOM 1535 O O . PRO A 1 189 ? 5.697 -10.444 -19.765 1.00 79.25 189 PRO A O 1
ATOM 1538 N N . PHE A 1 190 ? 4.063 -9.965 -18.306 1.00 94.88 190 PHE A N 1
ATOM 1539 C CA . PHE A 1 190 ? 2.984 -9.974 -19.294 1.00 94.88 190 PHE A CA 1
ATOM 1540 C C . PHE A 1 190 ? 3.079 -8.773 -20.226 1.00 94.88 190 PHE A C 1
ATOM 1542 O O . PHE A 1 190 ? 2.986 -8.925 -21.441 1.00 94.88 190 PHE A O 1
ATOM 1549 N N . LEU A 1 191 ? 3.324 -7.583 -19.679 1.00 93.06 191 LEU A N 1
ATOM 1550 C CA . LEU A 1 191 ? 3.489 -6.383 -20.485 1.00 93.06 191 LEU A CA 1
ATOM 1551 C C . LEU A 1 191 ? 4.701 -6.508 -21.419 1.00 93.06 191 LEU A C 1
ATOM 1553 O O . LEU A 1 191 ? 4.578 -6.206 -22.602 1.00 93.06 191 LEU A O 1
ATOM 1557 N N . SER A 1 192 ? 5.822 -7.056 -20.934 1.00 87.31 192 SER A N 1
ATOM 1558 C CA . SER A 1 192 ? 7.002 -7.344 -21.765 1.00 87.31 192 SER A CA 1
ATOM 1559 C C . SER A 1 192 ? 6.684 -8.323 -22.898 1.00 87.31 192 SER A C 1
ATOM 1561 O O . SER A 1 192 ? 7.041 -8.080 -24.051 1.00 87.31 192 SER A O 1
ATOM 1563 N N . LYS A 1 193 ? 5.953 -9.405 -22.591 1.00 93.88 193 LYS A N 1
ATOM 1564 C CA . LYS A 1 193 ? 5.478 -10.392 -23.574 1.00 93.88 193 LYS A CA 1
ATOM 1565 C C . LYS A 1 193 ? 4.621 -9.743 -24.663 1.00 93.88 193 LYS A C 1
ATOM 1567 O O . LYS A 1 193 ? 4.859 -9.986 -25.841 1.00 93.88 193 LYS A O 1
ATOM 1572 N N . TYR A 1 194 ? 3.630 -8.929 -24.293 1.00 96.81 194 TYR A N 1
ATOM 1573 C CA . TYR A 1 194 ? 2.693 -8.339 -25.257 1.00 96.81 194 TYR A CA 1
ATOM 1574 C C . TYR A 1 194 ? 3.243 -7.115 -26.000 1.00 96.81 194 TYR A C 1
ATOM 1576 O O . TYR A 1 194 ? 2.751 -6.818 -27.088 1.00 96.81 194 TYR A O 1
ATOM 1584 N N . LEU A 1 195 ? 4.261 -6.438 -25.459 1.00 93.75 195 LEU A N 1
ATOM 1585 C CA . LEU A 1 195 ? 5.022 -5.403 -26.168 1.00 93.75 195 LEU A CA 1
ATOM 1586 C C . LEU A 1 195 ? 6.128 -5.974 -27.062 1.00 93.75 195 LEU A C 1
ATOM 1588 O O . LEU A 1 195 ? 6.616 -5.262 -27.934 1.00 93.75 195 LEU A O 1
ATOM 1592 N N . ASN A 1 196 ? 6.531 -7.232 -26.848 1.00 92.94 196 ASN A N 1
ATOM 1593 C CA . ASN A 1 196 ? 7.734 -7.815 -27.444 1.00 92.94 196 ASN A CA 1
ATOM 1594 C C . ASN A 1 196 ? 8.985 -6.945 -27.193 1.00 92.94 196 ASN A C 1
ATOM 1596 O O . ASN A 1 196 ? 9.816 -6.735 -28.077 1.00 92.94 196 ASN A O 1
ATOM 1600 N N . ALA A 1 197 ? 9.084 -6.399 -25.980 1.00 82.75 197 ALA A N 1
ATOM 1601 C CA . ALA A 1 197 ? 10.154 -5.507 -25.555 1.00 82.75 197 ALA A CA 1
ATOM 1602 C C . ALA A 1 197 ? 10.415 -5.676 -24.050 1.00 82.75 197 ALA A C 1
ATOM 1604 O O . ALA A 1 197 ? 9.482 -5.972 -23.299 1.00 82.75 197 ALA A O 1
ATOM 1605 N N . PRO A 1 198 ? 11.659 -5.487 -23.577 1.00 76.69 198 PRO A N 1
ATOM 1606 C CA . PRO A 1 198 ? 11.949 -5.539 -22.151 1.00 76.69 198 PRO A CA 1
ATOM 1607 C C . PRO A 1 198 ? 11.290 -4.358 -21.428 1.00 76.69 198 PRO A C 1
ATOM 1609 O O . PRO A 1 198 ? 11.551 -3.201 -21.753 1.00 76.69 198 PRO A O 1
ATOM 1612 N N . VAL A 1 199 ? 10.475 -4.644 -20.412 1.00 82.50 199 VAL A N 1
ATOM 1613 C CA . VAL A 1 199 ? 9.951 -3.631 -19.486 1.00 82.50 199 VAL A CA 1
ATOM 1614 C C . VAL A 1 199 ? 10.770 -3.667 -18.203 1.00 82.50 199 VAL A C 1
ATOM 1616 O O . VAL A 1 199 ? 10.838 -4.701 -17.539 1.00 82.50 199 VAL A O 1
ATOM 1619 N N . VAL A 1 200 ? 11.375 -2.538 -17.839 1.00 81.12 200 VAL A N 1
ATOM 1620 C CA . VAL A 1 200 ? 12.147 -2.385 -16.599 1.00 81.12 200 VAL A CA 1
ATOM 1621 C C . VAL A 1 200 ? 11.308 -1.615 -15.584 1.00 81.12 200 VAL A C 1
ATOM 1623 O O . VAL A 1 200 ? 10.742 -0.575 -15.908 1.00 81.12 200 VAL A O 1
ATOM 1626 N N . ILE A 1 201 ? 11.224 -2.127 -14.355 1.00 77.25 201 ILE A N 1
ATOM 1627 C CA . ILE A 1 201 ? 10.543 -1.443 -13.251 1.00 77.25 201 ILE A CA 1
ATOM 1628 C C . ILE A 1 201 ? 11.570 -0.647 -12.454 1.00 77.25 201 ILE A C 1
ATOM 1630 O O . ILE A 1 201 ? 12.448 -1.221 -11.809 1.00 77.25 201 ILE A O 1
ATOM 1634 N N . GLU A 1 202 ? 11.420 0.673 -12.471 1.00 73.25 202 GLU A N 1
ATOM 1635 C CA . GLU A 1 202 ? 12.170 1.597 -11.626 1.00 73.25 202 GLU A CA 1
ATOM 1636 C C . GLU A 1 202 ? 11.273 2.090 -10.484 1.00 73.25 202 GLU A C 1
ATOM 1638 O O . GLU A 1 202 ? 10.213 2.681 -10.702 1.00 73.25 202 GLU A O 1
ATOM 1643 N N . ASN A 1 203 ? 11.701 1.857 -9.244 1.00 64.94 203 ASN A N 1
ATOM 1644 C CA . ASN A 1 203 ? 10.968 2.306 -8.065 1.00 64.94 203 ASN A CA 1
ATOM 1645 C C . ASN A 1 203 ? 11.460 3.693 -7.642 1.00 64.94 203 ASN A C 1
ATOM 1647 O O . ASN A 1 203 ? 12.408 3.813 -6.867 1.00 64.94 203 ASN A O 1
ATOM 1651 N N . VAL A 1 204 ? 10.790 4.742 -8.120 1.00 69.19 204 VAL A N 1
ATOM 1652 C CA . VAL A 1 204 ? 11.129 6.131 -7.779 1.00 69.19 204 VAL A CA 1
ATOM 1653 C C . VAL A 1 204 ? 10.387 6.569 -6.513 1.00 69.19 204 VAL A C 1
ATOM 1655 O O . VAL A 1 204 ? 9.215 6.956 -6.549 1.00 69.19 204 VAL A O 1
ATOM 1658 N N . ALA A 1 205 ? 11.072 6.497 -5.373 1.00 53.75 205 ALA A N 1
ATOM 1659 C CA . ALA A 1 205 ? 10.516 6.861 -4.075 1.00 53.75 205 ALA A CA 1
ATOM 1660 C C . ALA A 1 205 ? 10.645 8.373 -3.780 1.00 53.75 205 ALA A C 1
ATOM 1662 O O . ALA A 1 205 ? 11.481 9.071 -4.347 1.00 53.75 205 ALA A O 1
ATOM 1663 N N . GLY A 1 206 ? 9.819 8.883 -2.858 1.00 54.81 206 GLY A N 1
ATOM 1664 C CA . GLY A 1 206 ? 9.911 10.259 -2.346 1.00 54.81 206 GLY A CA 1
ATOM 1665 C C . GLY A 1 206 ? 8.629 11.080 -2.504 1.00 54.81 206 GLY A C 1
ATOM 1666 O O . GLY A 1 206 ? 7.907 10.970 -3.499 1.00 54.81 206 GLY A O 1
ATOM 1667 N N . ALA A 1 207 ? 8.346 11.910 -1.493 1.00 63.03 207 ALA A N 1
ATOM 1668 C CA . ALA A 1 207 ? 7.244 12.877 -1.459 1.00 63.03 207 ALA A CA 1
ATOM 1669 C C . ALA A 1 207 ? 5.875 12.296 -1.892 1.00 63.03 207 ALA A C 1
ATOM 1671 O O . ALA A 1 207 ? 5.172 12.881 -2.715 1.00 63.03 207 ALA A O 1
ATOM 1672 N N . GLY A 1 208 ? 5.514 11.102 -1.403 1.00 63.50 208 GLY A N 1
ATOM 1673 C CA . GLY A 1 208 ? 4.255 10.428 -1.768 1.00 63.50 208 GLY A CA 1
ATOM 1674 C C . GLY A 1 208 ? 4.155 10.035 -3.252 1.00 63.50 208 GLY A C 1
ATOM 1675 O O . GLY A 1 208 ? 3.064 10.005 -3.824 1.00 63.50 208 GLY A O 1
ATOM 1676 N N . GLY A 1 209 ? 5.292 9.815 -3.920 1.00 68.81 209 GLY A N 1
ATOM 1677 C CA . GLY A 1 209 ? 5.387 9.485 -5.347 1.00 68.81 209 GLY A CA 1
ATOM 1678 C C . GLY A 1 209 ? 5.429 10.702 -6.278 1.00 68.81 209 GLY A C 1
ATOM 1679 O O . GLY A 1 209 ? 5.427 10.539 -7.499 1.00 68.81 209 GLY A O 1
ATOM 1680 N N . LYS A 1 210 ? 5.478 11.931 -5.737 1.00 76.94 210 LYS A N 1
ATOM 1681 C CA . LYS A 1 210 ? 5.585 13.154 -6.552 1.00 76.94 210 LYS A CA 1
ATOM 1682 C C . LYS A 1 210 ? 6.849 13.163 -7.406 1.00 76.94 210 LYS A C 1
ATOM 1684 O O . LYS A 1 210 ? 6.796 13.671 -8.519 1.00 76.94 210 LYS A O 1
ATOM 1689 N N . VAL A 1 211 ? 7.952 12.605 -6.902 1.00 79.38 211 VAL A N 1
ATOM 1690 C CA . VAL A 1 211 ? 9.237 12.553 -7.618 1.00 79.38 211 VAL A CA 1
ATOM 1691 C C . VAL A 1 211 ? 9.092 11.757 -8.916 1.00 79.38 211 VAL A C 1
ATOM 1693 O O . VAL A 1 211 ? 9.319 12.313 -9.988 1.00 79.38 211 VAL A O 1
ATOM 1696 N N . GLY A 1 212 ? 8.604 10.513 -8.839 1.00 82.69 212 GLY A N 1
ATOM 1697 C CA . GLY A 1 212 ? 8.393 9.664 -10.017 1.00 82.69 212 GLY A CA 1
ATOM 1698 C C . GLY A 1 212 ? 7.384 10.247 -11.007 1.00 82.69 212 GLY A C 1
ATOM 1699 O O . GLY A 1 212 ? 7.637 10.274 -12.209 1.00 82.69 212 GLY A O 1
ATOM 1700 N N . ARG A 1 213 ? 6.271 10.812 -10.516 1.00 90.81 213 ARG A N 1
ATOM 1701 C CA . ARG A 1 213 ? 5.294 11.487 -11.388 1.00 90.81 213 ARG A CA 1
ATOM 1702 C C . ARG A 1 213 ? 5.891 12.700 -12.100 1.00 90.81 213 ARG A C 1
ATOM 1704 O O . ARG A 1 213 ? 5.670 12.852 -13.292 1.00 90.81 213 ARG A O 1
ATOM 1711 N N . ASN A 1 214 ? 6.673 13.531 -11.410 1.00 90.81 214 ASN A N 1
ATOM 1712 C CA . ASN A 1 214 ? 7.342 14.693 -12.006 1.00 90.81 214 ASN A CA 1
ATOM 1713 C C . ASN A 1 214 ? 8.410 14.274 -13.035 1.00 90.81 214 ASN A C 1
ATOM 1715 O O . ASN A 1 214 ? 8.506 14.875 -14.103 1.00 90.81 214 ASN A O 1
ATOM 1719 N N . GLN A 1 215 ? 9.168 13.210 -12.749 1.00 91.50 215 GLN A N 1
ATOM 1720 C CA . GLN A 1 215 ? 10.131 12.625 -13.687 1.00 91.50 215 GLN A CA 1
ATOM 1721 C C . GLN A 1 215 ? 9.444 12.182 -14.983 1.00 91.50 215 GLN A C 1
ATOM 1723 O O . GLN A 1 215 ? 9.866 12.593 -16.062 1.00 91.50 215 GLN A O 1
ATOM 1728 N N . VAL A 1 216 ? 8.343 11.429 -14.887 1.00 96.06 216 VAL A N 1
ATOM 1729 C CA . VAL A 1 216 ? 7.566 10.998 -16.062 1.00 96.06 216 VAL A CA 1
ATOM 1730 C C . VAL A 1 216 ? 6.894 12.182 -16.753 1.00 96.06 216 VAL A C 1
ATOM 1732 O O . VAL A 1 216 ? 6.907 12.269 -17.974 1.00 96.06 216 VAL A O 1
ATOM 1735 N N . TYR A 1 217 ? 6.382 13.157 -16.004 1.00 96.88 217 TYR A N 1
ATOM 1736 C CA . TYR A 1 217 ? 5.776 14.363 -16.569 1.00 96.88 217 TYR A CA 1
ATOM 1737 C C . TYR A 1 217 ? 6.736 15.169 -17.458 1.00 96.88 217 TYR A C 1
ATOM 1739 O O . TYR A 1 217 ? 6.314 15.771 -18.443 1.00 96.88 217 TYR A O 1
ATOM 1747 N N . LYS A 1 218 ? 8.029 15.188 -17.114 1.00 95.81 218 LYS A N 1
ATOM 1748 C CA . LYS A 1 218 ? 9.086 15.891 -17.859 1.00 95.81 218 LYS A CA 1
ATOM 1749 C C . LYS A 1 218 ? 9.793 15.020 -18.898 1.00 95.81 218 LYS A C 1
ATOM 1751 O O . LYS A 1 218 ? 10.639 15.535 -19.631 1.00 95.81 218 LYS A O 1
ATOM 1756 N N . ALA A 1 219 ? 9.499 13.724 -18.944 1.00 96.81 219 ALA A N 1
ATOM 1757 C CA . ALA A 1 219 ? 10.140 12.810 -19.873 1.00 96.81 219 ALA A CA 1
ATOM 1758 C C . ALA A 1 219 ? 9.711 13.083 -21.322 1.00 96.81 219 ALA A C 1
ATOM 1760 O O . ALA A 1 219 ? 8.713 13.755 -21.599 1.00 96.81 219 ALA A O 1
ATOM 1761 N N . LYS A 1 220 ? 10.487 12.548 -22.268 1.00 96.62 220 LYS A N 1
ATOM 1762 C CA . LYS A 1 220 ? 10.128 12.594 -23.684 1.00 96.62 220 LYS A CA 1
ATOM 1763 C C . LYS A 1 220 ? 8.826 11.812 -23.898 1.00 96.62 220 LYS A C 1
ATOM 1765 O O . LYS A 1 220 ? 8.691 10.721 -23.351 1.00 96.62 220 LYS A O 1
ATOM 1770 N N . PRO A 1 221 ? 7.878 12.325 -24.695 1.00 97.62 221 PRO A N 1
ATOM 1771 C CA . PRO A 1 221 ? 6.604 11.659 -24.941 1.00 97.62 221 PRO A CA 1
ATOM 1772 C C . PRO A 1 221 ? 6.736 10.528 -25.982 1.00 97.62 221 PRO A C 1
ATOM 1774 O O . PRO A 1 221 ? 5.938 10.439 -26.905 1.00 97.62 221 PRO A O 1
ATOM 1777 N N . ASP A 1 222 ? 7.761 9.683 -25.859 1.00 96.62 222 ASP A N 1
ATOM 1778 C CA . ASP A 1 222 ? 8.142 8.632 -26.818 1.00 96.62 222 ASP A CA 1
ATOM 1779 C C . ASP A 1 222 ? 7.714 7.214 -26.390 1.00 96.62 222 ASP A C 1
ATOM 1781 O O . ASP A 1 222 ? 7.969 6.246 -27.100 1.00 96.62 222 ASP A O 1
ATOM 1785 N N . GLY A 1 223 ? 7.029 7.091 -25.248 1.00 94.56 223 GLY A N 1
ATOM 1786 C CA . GLY A 1 223 ? 6.458 5.834 -24.754 1.00 94.56 223 GLY A CA 1
ATOM 1787 C C . GLY A 1 223 ? 7.392 4.959 -23.922 1.00 94.56 223 GLY A C 1
ATOM 1788 O O . GLY A 1 223 ? 6.937 3.940 -23.411 1.00 94.56 223 GLY A O 1
ATOM 1789 N N . TYR A 1 224 ? 8.653 5.354 -23.726 1.00 93.81 224 TYR A N 1
ATOM 1790 C CA . TYR A 1 224 ? 9.631 4.548 -22.979 1.00 93.81 224 TYR A CA 1
ATOM 1791 C C . TYR A 1 224 ? 9.654 4.819 -21.472 1.00 93.81 224 TYR A C 1
ATOM 1793 O O . TYR A 1 224 ? 10.202 4.025 -20.712 1.00 93.81 224 TYR A O 1
ATOM 1801 N N . THR A 1 225 ? 9.043 5.917 -21.032 1.00 95.44 225 THR A N 1
ATOM 1802 C CA . THR A 1 225 ? 9.044 6.341 -19.629 1.00 95.44 225 THR A CA 1
ATOM 1803 C C . THR A 1 225 ? 7.609 6.537 -19.163 1.00 95.44 225 THR A C 1
ATOM 1805 O O . THR A 1 225 ? 6.943 7.476 -19.589 1.00 95.44 225 THR A O 1
ATOM 1808 N N . LEU A 1 226 ? 7.124 5.643 -18.299 1.00 96.81 226 LEU A N 1
ATOM 1809 C CA . LEU A 1 226 ? 5.740 5.598 -17.812 1.00 96.81 226 LEU A CA 1
ATOM 1810 C C . LEU A 1 226 ? 5.718 5.561 -16.279 1.00 96.81 226 LEU A C 1
ATOM 1812 O O . LEU A 1 226 ? 6.696 5.170 -15.646 1.00 96.81 226 LEU A O 1
ATOM 1816 N N . VAL A 1 227 ? 4.593 5.936 -15.673 1.00 94.25 227 VAL A N 1
ATOM 1817 C CA . VAL A 1 227 ? 4.355 5.808 -14.230 1.00 94.25 227 VAL A CA 1
ATOM 1818 C C . VAL A 1 227 ? 3.131 4.937 -13.981 1.00 94.25 227 VAL A C 1
ATOM 1820 O O . VAL A 1 227 ? 2.078 5.154 -14.575 1.00 94.25 227 VAL A O 1
ATOM 1823 N N . LEU A 1 228 ? 3.247 3.981 -13.061 1.00 91.69 228 LEU A N 1
ATOM 1824 C CA . LEU A 1 228 ? 2.088 3.350 -12.438 1.00 91.69 228 LEU A CA 1
ATOM 1825 C C . LEU A 1 228 ? 1.697 4.179 -11.213 1.00 91.69 228 LEU A C 1
ATOM 1827 O O . LEU A 1 228 ? 2.519 4.402 -10.322 1.00 91.69 228 LEU A O 1
ATOM 1831 N N . THR A 1 229 ? 0.465 4.674 -11.160 1.00 87.38 229 THR A N 1
ATOM 1832 C CA . THR A 1 229 ? 0.052 5.577 -10.087 1.00 87.38 229 THR A CA 1
ATOM 1833 C C . THR A 1 229 ? -1.421 5.446 -9.737 1.00 87.38 229 THR A C 1
ATOM 1835 O O . THR A 1 229 ? -2.248 5.081 -10.572 1.00 87.38 229 THR A O 1
ATOM 1838 N N . GLY A 1 230 ? -1.720 5.691 -8.460 1.00 83.94 230 GLY A N 1
ATOM 1839 C CA . GLY A 1 230 ? -3.068 5.606 -7.918 1.00 83.94 230 GLY A CA 1
ATOM 1840 C C . GLY A 1 230 ? -3.865 6.889 -8.140 1.00 83.94 230 GLY A C 1
ATOM 1841 O O . GLY A 1 230 ? -3.294 7.964 -8.261 1.00 83.94 230 GLY A O 1
ATOM 1842 N N . VAL A 1 231 ? -5.185 6.795 -8.126 1.00 86.00 231 VAL A N 1
ATOM 1843 C CA . VAL A 1 231 ? -6.163 7.895 -8.174 1.00 86.00 231 VAL A CA 1
ATOM 1844 C C . VAL A 1 231 ? -7.151 7.627 -7.021 1.00 86.00 231 VAL A C 1
ATOM 1846 O O . VAL A 1 231 ? -7.480 6.461 -6.834 1.00 86.00 231 VAL A O 1
ATOM 1849 N N . PRO A 1 232 ? -7.588 8.610 -6.196 1.00 86.75 232 PRO A N 1
ATOM 1850 C CA . PRO A 1 232 ? -7.438 10.054 -6.364 1.00 86.75 232 PRO A CA 1
ATOM 1851 C C . PRO A 1 232 ? -6.253 10.717 -5.628 1.00 86.75 232 PRO A C 1
ATOM 1853 O O . PRO A 1 232 ? -6.004 11.903 -5.848 1.00 86.75 232 PRO A O 1
ATOM 1856 N N . ALA A 1 233 ? -5.523 9.999 -4.763 1.00 80.25 233 ALA A N 1
ATOM 1857 C CA . ALA A 1 233 ? -4.545 10.592 -3.833 1.00 80.25 233 ALA A CA 1
ATOM 1858 C C . ALA A 1 233 ? -3.553 11.608 -4.450 1.00 80.25 233 ALA A C 1
ATOM 1860 O O . ALA A 1 233 ? -3.369 12.683 -3.869 1.00 80.25 233 ALA A O 1
ATOM 1861 N N . PRO A 1 234 ? -2.935 11.364 -5.626 1.00 82.94 234 PRO A N 1
ATOM 1862 C CA . PRO A 1 234 ? -2.018 12.329 -6.223 1.00 82.94 234 PRO A CA 1
ATOM 1863 C C . PRO A 1 234 ? -2.645 13.691 -6.501 1.00 82.94 234 PRO A C 1
ATOM 1865 O O . PRO A 1 234 ? -1.948 14.688 -6.340 1.00 82.94 234 PRO A O 1
ATOM 1868 N N . MET A 1 235 ? -3.935 13.759 -6.841 1.00 86.81 235 MET A N 1
ATOM 1869 C CA . MET A 1 235 ? -4.631 15.019 -7.117 1.00 86.81 235 MET A CA 1
ATOM 1870 C C . MET A 1 235 ? -4.793 15.847 -5.844 1.00 86.81 235 MET A C 1
ATOM 1872 O O . MET A 1 235 ? -4.619 17.061 -5.894 1.00 86.81 235 MET A O 1
ATOM 1876 N N . ILE A 1 236 ? -5.024 15.205 -4.693 1.00 80.94 236 ILE A N 1
ATOM 1877 C CA . ILE A 1 236 ? -5.040 15.880 -3.384 1.00 80.94 236 ILE A CA 1
ATOM 1878 C C . ILE A 1 236 ? -3.693 16.569 -3.161 1.00 80.94 236 ILE A C 1
ATOM 1880 O O . ILE A 1 236 ? -3.619 17.787 -2.997 1.00 80.94 236 ILE A O 1
ATOM 1884 N N . SER A 1 237 ? -2.611 15.792 -3.253 1.00 75.62 237 SER A N 1
ATOM 1885 C CA . SER A 1 237 ? -1.253 16.301 -3.053 1.00 75.62 237 SER A CA 1
ATOM 1886 C C . SER A 1 237 ? -0.836 17.335 -4.112 1.00 75.62 237 SER A C 1
ATOM 1888 O O . SER A 1 237 ? -0.065 18.247 -3.824 1.00 75.62 237 SER A O 1
ATOM 1890 N N . GLN A 1 238 ? -1.357 17.224 -5.340 1.00 85.25 238 GLN A N 1
ATOM 1891 C CA . GLN A 1 238 ? -1.108 18.167 -6.428 1.00 85.25 238 GLN A CA 1
ATOM 1892 C C . GLN A 1 238 ? -1.686 19.545 -6.109 1.00 85.25 238 GLN A C 1
ATOM 1894 O O . GLN A 1 238 ? -1.006 20.555 -6.283 1.00 85.25 238 GLN A O 1
ATOM 1899 N N . LYS A 1 239 ? -2.937 19.584 -5.644 1.00 82.81 239 LYS A N 1
ATOM 1900 C CA . LYS A 1 239 ? -3.655 20.827 -5.340 1.00 82.81 239 LYS A CA 1
ATOM 1901 C C . LYS A 1 239 ? -3.176 21.482 -4.045 1.00 82.81 239 LYS A C 1
ATOM 1903 O O . LYS A 1 239 ? -3.282 22.700 -3.906 1.00 82.81 239 LYS A O 1
ATOM 1908 N N . MET A 1 240 ? -2.639 20.690 -3.118 1.00 77.00 240 MET A N 1
ATOM 1909 C CA . MET A 1 240 ? -2.036 21.195 -1.886 1.00 77.00 240 MET A CA 1
ATOM 1910 C C . MET A 1 240 ? -0.645 21.797 -2.113 1.00 77.00 240 MET A C 1
ATOM 1912 O O . MET A 1 240 ? -0.400 22.919 -1.679 1.00 77.00 240 MET A O 1
ATOM 1916 N N . ASP A 1 241 ? 0.234 21.086 -2.826 1.00 77.38 241 ASP A N 1
ATOM 1917 C CA . ASP A 1 241 ? 1.679 21.359 -2.777 1.00 77.38 241 ASP A CA 1
ATOM 1918 C C . ASP A 1 241 ? 2.284 21.827 -4.110 1.00 77.38 241 ASP A C 1
ATOM 1920 O O . ASP A 1 241 ? 3.488 22.051 -4.186 1.00 77.38 241 ASP A O 1
ATOM 1924 N N . ASN A 1 242 ? 1.476 21.931 -5.173 1.00 80.25 242 ASN A N 1
ATOM 1925 C CA . ASN A 1 242 ? 1.894 22.307 -6.530 1.00 80.25 242 ASN A CA 1
ATOM 1926 C C . ASN A 1 242 ? 3.227 21.654 -6.980 1.00 80.25 242 ASN A C 1
ATOM 1928 O O . ASN A 1 242 ? 4.237 22.331 -7.185 1.00 80.25 242 ASN A O 1
ATOM 1932 N N . PRO A 1 243 ? 3.259 20.325 -7.161 1.00 79.50 243 PRO A N 1
ATOM 1933 C CA . PRO A 1 243 ? 4.490 19.547 -7.300 1.00 79.50 243 PRO A CA 1
ATOM 1934 C C . PRO A 1 243 ? 5.188 19.673 -8.669 1.00 79.50 243 PRO A C 1
ATOM 1936 O O . PRO A 1 243 ? 6.115 18.912 -8.955 1.00 79.50 243 PRO A O 1
ATOM 1939 N N . GLY A 1 244 ? 4.750 20.596 -9.530 1.00 85.25 244 GLY A N 1
ATOM 1940 C CA . GLY A 1 244 ? 5.319 20.816 -10.863 1.00 85.25 244 GLY A CA 1
ATOM 1941 C C . GLY A 1 244 ? 4.854 19.830 -11.940 1.00 85.25 244 GLY A C 1
ATOM 1942 O O . GLY A 1 244 ? 5.478 19.761 -12.996 1.00 85.25 244 GLY A O 1
ATOM 1943 N N . TYR A 1 245 ? 3.777 19.083 -11.689 1.00 90.31 245 TYR A N 1
ATOM 1944 C CA . TYR A 1 245 ? 3.064 18.273 -12.679 1.00 90.31 245 TYR A CA 1
ATOM 1945 C C . TYR A 1 245 ? 1.552 18.442 -12.508 1.00 90.31 245 TYR A C 1
ATOM 1947 O O . TYR A 1 245 ? 1.080 18.829 -11.435 1.00 90.31 245 TYR A O 1
ATOM 1955 N N . LYS A 1 246 ? 0.803 18.113 -13.562 1.00 93.38 246 LYS A N 1
ATOM 1956 C CA . LYS A 1 246 ? -0.656 18.011 -13.537 1.00 93.38 246 LYS A CA 1
ATOM 1957 C C . LYS A 1 246 ? -1.094 16.662 -14.081 1.00 93.38 246 LYS A C 1
ATOM 1959 O O . LYS A 1 246 ? -0.852 16.357 -15.247 1.00 93.38 246 LYS A O 1
ATOM 1964 N N . MET A 1 247 ? -1.742 15.865 -13.243 1.00 93.44 247 MET A N 1
ATOM 1965 C CA . MET A 1 247 ? -2.259 14.541 -13.593 1.00 93.44 247 MET A CA 1
ATOM 1966 C C . MET A 1 247 ? -3.206 14.597 -14.798 1.00 93.44 247 MET A C 1
ATOM 1968 O O . MET A 1 247 ? -3.198 13.705 -15.637 1.00 93.44 247 MET A O 1
ATOM 1972 N N . GLU A 1 248 ? -3.969 15.682 -14.921 1.00 94.62 248 GLU A N 1
ATOM 1973 C CA . GLU A 1 248 ? -4.922 15.938 -16.002 1.00 94.62 248 GLU A CA 1
ATOM 1974 C C . GLU A 1 248 ? -4.238 16.126 -17.369 1.00 94.62 248 GLU A C 1
ATOM 1976 O O . GLU A 1 248 ? -4.834 15.830 -18.409 1.00 94.62 248 GLU A O 1
ATOM 1981 N N . GLU A 1 249 ? -2.985 16.598 -17.371 1.00 95.81 249 GLU A N 1
ATOM 1982 C CA . GLU A 1 249 ? -2.183 16.837 -18.580 1.00 95.81 249 GLU A CA 1
ATOM 1983 C C . GLU A 1 249 ? -1.373 15.599 -19.011 1.00 95.81 249 GLU A C 1
ATOM 1985 O O . GLU A 1 249 ? -0.912 15.537 -20.152 1.00 95.81 249 GLU A O 1
ATOM 1990 N N . MET A 1 250 ? -1.210 14.599 -18.137 1.00 97.56 250 MET A N 1
ATOM 1991 C CA . MET A 1 250 ? -0.547 13.334 -18.476 1.00 97.56 250 MET A CA 1
ATOM 1992 C C . MET A 1 250 ? -1.371 12.526 -19.490 1.00 97.56 250 MET A C 1
ATOM 1994 O O . MET A 1 250 ? -2.571 12.758 -19.677 1.00 97.56 250 MET A O 1
ATOM 1998 N N . THR A 1 251 ? -0.729 11.574 -20.170 1.00 98.50 251 THR A N 1
ATOM 1999 C CA . THR A 1 251 ? -1.394 10.696 -21.147 1.00 98.50 251 THR A CA 1
ATOM 2000 C C . THR A 1 251 ? -1.822 9.394 -20.462 1.00 98.50 251 THR A C 1
ATOM 2002 O O . THR A 1 251 ? -0.951 8.611 -20.092 1.00 98.50 251 THR A O 1
ATOM 2005 N N . PRO A 1 252 ? -3.126 9.110 -20.286 1.00 98.06 252 PRO A N 1
ATOM 2006 C CA . PRO A 1 252 ? -3.581 7.832 -19.757 1.00 98.06 252 PRO A CA 1
ATOM 2007 C C . PRO A 1 252 ? -3.324 6.702 -20.739 1.00 98.06 252 PRO A C 1
ATOM 2009 O O . PRO A 1 252 ? -3.580 6.859 -21.930 1.00 98.06 252 PRO A O 1
ATOM 2012 N N . ILE A 1 253 ? -2.829 5.578 -20.224 1.00 98.50 253 ILE A N 1
ATOM 2013 C CA . ILE A 1 253 ? -2.569 4.370 -21.008 1.00 98.50 253 ILE A CA 1
ATOM 2014 C C . ILE A 1 253 ? -3.625 3.311 -20.701 1.00 98.50 253 ILE A C 1
ATOM 2016 O O . ILE A 1 253 ? -4.286 2.829 -21.613 1.00 98.50 253 ILE A O 1
ATOM 2020 N N . TYR A 1 254 ? -3.793 2.943 -19.427 1.00 98.31 254 TYR A N 1
ATOM 2021 C CA . TYR A 1 254 ? -4.748 1.907 -19.025 1.00 98.31 254 TYR A CA 1
ATOM 2022 C C . TYR A 1 254 ? -4.950 1.891 -17.505 1.00 98.31 254 TYR A C 1
ATOM 2024 O O . TYR A 1 254 ? -3.978 2.060 -16.764 1.00 98.31 254 TYR A O 1
ATOM 2032 N N . ASN A 1 255 ? -6.174 1.638 -17.035 1.00 97.06 255 ASN A N 1
ATOM 2033 C CA . ASN A 1 255 ? -6.430 1.331 -15.624 1.00 97.06 255 ASN A CA 1
ATOM 2034 C C . ASN A 1 255 ? -6.361 -0.180 -15.380 1.00 97.06 255 ASN A C 1
ATOM 2036 O O . ASN A 1 255 ? -6.878 -0.948 -16.185 1.00 97.06 255 ASN A O 1
ATOM 2040 N N . ILE A 1 256 ? -5.750 -0.610 -14.274 1.00 94.75 256 ILE A N 1
ATOM 2041 C CA . ILE A 1 256 ? -5.525 -2.034 -13.978 1.00 94.75 256 ILE A CA 1
ATOM 2042 C C . ILE A 1 256 ? -6.393 -2.491 -12.808 1.00 94.75 256 ILE A C 1
ATOM 2044 O O . ILE A 1 256 ? -7.137 -3.463 -12.941 1.00 94.75 256 ILE A O 1
ATOM 2048 N N . THR A 1 257 ? -6.309 -1.798 -11.671 1.00 89.81 257 THR A N 1
ATOM 2049 C CA . THR A 1 257 ? -7.077 -2.133 -10.463 1.00 89.81 257 THR A CA 1
ATOM 2050 C C . THR A 1 257 ? -8.043 -1.022 -10.090 1.00 89.81 257 THR A C 1
ATOM 2052 O O . THR A 1 257 ? -7.897 0.127 -10.514 1.00 89.81 257 THR A O 1
ATOM 2055 N N . GLY A 1 258 ? -9.052 -1.381 -9.313 1.00 88.31 258 GLY A N 1
ATOM 2056 C CA . GLY A 1 258 ? -10.091 -0.490 -8.824 1.00 88.31 258 GLY A CA 1
ATOM 2057 C C . GLY A 1 258 ? -11.109 -1.289 -8.033 1.00 88.31 258 GLY A C 1
ATOM 2058 O O . GLY A 1 258 ? -10.951 -2.486 -7.833 1.00 88.31 258 GLY A O 1
ATOM 2059 N N . GLY A 1 259 ? -12.171 -0.642 -7.586 1.00 81.94 259 GLY A N 1
ATOM 2060 C CA . GLY A 1 259 ? -13.066 -1.218 -6.593 1.00 81.94 259 GLY A CA 1
ATOM 2061 C C . GLY A 1 259 ? -12.506 -1.186 -5.171 1.00 81.94 259 GLY A C 1
ATOM 2062 O O . GLY A 1 259 ? -13.154 -1.719 -4.281 1.00 81.94 259 GLY A O 1
ATOM 2063 N N . ASP A 1 260 ? -11.359 -0.549 -4.934 1.00 80.94 260 ASP A N 1
ATOM 2064 C CA . ASP A 1 260 ? -10.793 -0.394 -3.599 1.00 80.94 260 ASP A CA 1
ATOM 2065 C C . ASP A 1 260 ? -11.326 0.880 -2.951 1.00 80.94 260 ASP A C 1
ATOM 2067 O O . ASP A 1 260 ? -11.230 1.979 -3.496 1.00 80.94 260 ASP A O 1
ATOM 2071 N N . TYR A 1 261 ? -11.877 0.751 -1.747 1.00 87.44 261 TYR A N 1
ATOM 2072 C CA . TYR A 1 261 ? -12.525 1.863 -1.055 1.00 87.44 261 TYR A CA 1
ATOM 2073 C C . TYR A 1 261 ? -11.897 2.118 0.304 1.00 87.44 261 TYR A C 1
ATOM 2075 O O . TYR A 1 261 ? -11.279 1.244 0.919 1.00 87.44 261 TYR A O 1
ATOM 2083 N N . ASN A 1 262 ? -12.120 3.330 0.805 1.00 91.88 262 ASN A N 1
ATOM 2084 C CA . ASN A 1 262 ? -11.992 3.577 2.228 1.00 91.88 262 ASN A CA 1
ATOM 2085 C C . ASN A 1 262 ? -13.284 3.239 2.959 1.00 91.88 262 ASN A C 1
ATOM 2087 O O . ASN A 1 262 ? -14.367 3.180 2.375 1.00 91.88 262 ASN A O 1
ATOM 2091 N N . TYR A 1 263 ? -13.150 3.065 4.264 1.00 94.94 263 TYR A N 1
ATOM 2092 C CA . TYR A 1 263 ? -14.218 2.718 5.181 1.00 94.94 263 TYR A CA 1
ATOM 2093 C C . TYR A 1 263 ? -14.088 3.519 6.462 1.00 94.94 263 TYR A C 1
ATOM 2095 O O . TYR A 1 263 ? -13.003 3.997 6.793 1.00 94.94 263 TYR A O 1
ATOM 2103 N N . LEU A 1 264 ? -15.189 3.625 7.199 1.00 96.00 264 LEU A N 1
ATOM 2104 C CA . LEU A 1 264 ? -15.185 4.073 8.585 1.00 96.00 264 LEU A CA 1
ATOM 2105 C C . LEU A 1 264 ? -15.329 2.884 9.536 1.00 96.00 264 LEU A C 1
ATOM 2107 O O . LEU A 1 264 ? -16.220 2.046 9.368 1.00 96.00 264 LEU A O 1
ATOM 2111 N N . ALA A 1 265 ? -14.470 2.829 10.550 1.00 96.88 265 ALA A N 1
ATOM 2112 C CA . ALA A 1 265 ? -14.494 1.782 11.561 1.00 96.88 265 ALA A CA 1
ATOM 2113 C C . ALA A 1 265 ? -14.364 2.338 12.980 1.00 96.88 265 ALA A C 1
ATOM 2115 O O . ALA A 1 265 ? -13.728 3.363 13.210 1.00 96.88 265 ALA A O 1
ATOM 2116 N N . VAL A 1 266 ? -14.961 1.634 13.935 1.00 98.00 266 VAL A N 1
ATOM 2117 C CA . VAL A 1 266 ? -14.949 1.938 15.376 1.00 98.00 266 VAL A CA 1
ATOM 2118 C C . VAL A 1 266 ? -14.446 0.719 16.160 1.00 98.00 266 VAL A C 1
ATOM 2120 O O . VAL A 1 266 ? -14.368 -0.370 15.582 1.00 98.00 266 VAL A O 1
ATOM 2123 N N . PRO A 1 267 ? -14.127 0.836 17.463 1.00 97.31 267 PRO A N 1
ATOM 2124 C CA . PRO A 1 267 ? -13.811 -0.335 18.281 1.00 97.31 267 PRO A CA 1
ATOM 2125 C C . PRO A 1 267 ? -14.986 -1.316 18.262 1.00 97.31 267 PRO A C 1
ATOM 2127 O O . PRO A 1 267 ? -16.143 -0.892 18.280 1.00 97.31 267 PRO A O 1
ATOM 2130 N N . TYR A 1 268 ? -14.728 -2.623 18.219 1.00 96.62 268 TYR A N 1
ATOM 2131 C CA . TYR A 1 268 ? -15.815 -3.601 18.081 1.00 96.62 268 TYR A CA 1
ATOM 2132 C C . TYR A 1 268 ? -16.819 -3.566 19.248 1.00 96.62 268 TYR A C 1
ATOM 2134 O O . TYR A 1 268 ? -18.025 -3.745 19.036 1.00 96.62 268 TYR A O 1
ATOM 2142 N N . ASP A 1 269 ? -16.317 -3.288 20.457 1.00 94.94 269 ASP A N 1
ATOM 2143 C CA . ASP A 1 269 ? -17.072 -3.148 21.708 1.00 94.94 269 ASP A CA 1
ATOM 2144 C C . ASP A 1 269 ? -17.717 -1.761 21.894 1.00 94.94 269 ASP A C 1
ATOM 2146 O O . ASP A 1 269 ? -18.374 -1.508 22.903 1.00 94.94 269 ASP A O 1
ATOM 2150 N N . SER A 1 270 ? -17.554 -0.859 20.924 1.00 95.75 270 SER A N 1
ATOM 2151 C CA . SER A 1 270 ? -18.191 0.453 20.933 1.00 95.75 270 SER A CA 1
ATOM 2152 C C . SER A 1 270 ? -19.718 0.334 20.838 1.00 95.75 270 SER A C 1
ATOM 2154 O O . SER A 1 270 ? -20.230 -0.504 20.086 1.00 95.75 270 SER A O 1
ATOM 2156 N N . PRO A 1 271 ? -20.479 1.208 21.527 1.00 93.50 271 PRO A N 1
ATOM 2157 C CA . PRO A 1 271 ? -21.925 1.291 21.334 1.00 93.50 271 PRO A CA 1
ATOM 2158 C C . PRO A 1 271 ? -22.310 1.823 19.944 1.00 93.50 271 PRO A C 1
ATOM 2160 O O . PRO A 1 271 ? -23.463 1.685 19.546 1.00 93.50 271 PRO A O 1
ATOM 2163 N N . LEU A 1 272 ? -21.367 2.418 19.206 1.00 95.75 272 LEU A N 1
ATOM 2164 C CA . LEU A 1 272 ? -21.582 2.983 17.875 1.00 95.75 272 LEU A CA 1
ATOM 2165 C C . LEU A 1 272 ? -21.688 1.849 16.848 1.00 95.75 272 LEU A C 1
ATOM 2167 O O . LEU A 1 272 ? -20.729 1.109 16.629 1.00 95.75 272 LEU A O 1
ATOM 2171 N N . LYS A 1 273 ? -22.850 1.699 16.209 1.00 95.19 273 LYS A N 1
ATOM 2172 C CA . LYS A 1 273 ? -23.100 0.631 15.225 1.00 95.19 273 LYS A CA 1
ATOM 2173 C C . LYS A 1 273 ? -23.477 1.170 13.857 1.00 95.19 273 LYS A C 1
ATOM 2175 O O . LYS A 1 273 ? -23.317 0.467 12.865 1.00 95.19 273 LYS A O 1
ATOM 2180 N N . THR A 1 274 ? -23.981 2.394 13.813 1.00 95.94 274 THR A N 1
ATOM 2181 C CA . THR A 1 274 ? -24.555 3.012 12.624 1.00 95.94 274 THR A CA 1
ATOM 2182 C C . THR A 1 274 ? -23.997 4.412 12.409 1.00 95.94 274 THR A C 1
ATOM 2184 O O . THR A 1 274 ? -23.446 5.038 13.316 1.00 95.94 274 THR A O 1
ATOM 2187 N N . LEU A 1 275 ? -24.190 4.943 11.202 1.00 95.25 275 LEU A N 1
ATOM 2188 C CA . LEU A 1 275 ? -23.873 6.338 10.910 1.00 95.25 275 LEU A CA 1
ATOM 2189 C C . LEU A 1 275 ? -24.699 7.319 11.762 1.00 95.25 275 LEU A C 1
ATOM 2191 O O . LEU A 1 275 ? -24.219 8.401 12.092 1.00 95.25 275 LEU A O 1
ATOM 2195 N N . GLU A 1 276 ? -25.923 6.949 12.143 1.00 95.44 276 GLU A N 1
ATOM 2196 C CA . GLU A 1 276 ? -26.778 7.792 12.984 1.00 95.44 276 GLU A CA 1
ATOM 2197 C C . GLU A 1 276 ? -26.233 7.901 14.415 1.00 95.44 276 GLU A C 1
ATOM 2199 O O . GLU A 1 276 ? -26.223 8.990 14.990 1.00 95.44 276 GLU A O 1
ATOM 2204 N N . ASP A 1 277 ? -25.666 6.818 14.954 1.00 96.62 277 ASP A N 1
ATOM 2205 C CA . ASP A 1 277 ? -24.974 6.851 16.249 1.00 96.62 277 ASP A CA 1
ATOM 2206 C C . ASP A 1 277 ? -23.801 7.840 16.221 1.00 96.62 277 ASP A C 1
ATOM 2208 O O . ASP A 1 277 ? -23.604 8.614 17.159 1.00 96.62 277 ASP A O 1
ATOM 2212 N N . LEU A 1 278 ? -23.053 7.865 15.112 1.00 96.62 278 LEU A N 1
ATOM 2213 C CA . LEU A 1 278 ? -21.943 8.797 14.910 1.00 96.62 278 LEU A CA 1
ATOM 2214 C C . LEU A 1 278 ? -22.420 10.249 14.834 1.00 96.62 278 LEU A C 1
ATOM 2216 O O . LEU A 1 278 ? -21.811 11.126 15.445 1.00 96.62 278 LEU A O 1
ATOM 2220 N N . LYS A 1 279 ? -23.529 10.528 14.143 1.00 95.81 279 LYS A N 1
ATOM 2221 C CA . LYS A 1 279 ? -24.115 11.879 14.122 1.00 95.81 279 LYS A CA 1
ATOM 2222 C C . LYS A 1 279 ? -24.554 12.325 15.509 1.00 95.81 279 LYS A C 1
ATOM 2224 O O . LYS A 1 279 ? -24.310 13.468 15.889 1.00 95.81 279 LYS A O 1
ATOM 2229 N N . ASN A 1 280 ? -25.187 11.435 16.269 1.00 96.75 280 ASN A N 1
ATOM 2230 C CA . ASN A 1 280 ? -25.638 11.742 17.621 1.00 96.75 280 ASN A CA 1
ATOM 2231 C C . ASN A 1 280 ? -24.462 11.988 18.568 1.00 96.75 280 ASN A C 1
ATOM 2233 O O . ASN A 1 280 ? -24.497 12.957 19.325 1.00 96.75 280 ASN A O 1
ATOM 2237 N N . LEU A 1 281 ? -23.386 11.205 18.459 1.00 95.75 281 LEU A N 1
ATOM 2238 C CA . LEU A 1 281 ? -22.148 11.466 19.190 1.00 95.75 281 LEU A CA 1
ATOM 2239 C C . LEU A 1 281 ? -21.519 12.811 18.787 1.00 95.75 281 LEU A C 1
ATOM 2241 O O . LEU A 1 281 ? -21.113 13.581 19.655 1.00 95.75 281 LEU A O 1
ATOM 2245 N N . GLY A 1 282 ? -21.503 13.126 17.488 1.00 95.69 282 GLY A N 1
ATOM 2246 C CA . GLY A 1 282 ? -20.976 14.382 16.944 1.00 95.69 282 GLY A CA 1
ATOM 2247 C C . GLY A 1 282 ? -21.693 15.642 17.451 1.00 95.69 282 GLY A C 1
ATOM 2248 O O . GLY A 1 282 ? -21.080 16.706 17.559 1.00 95.69 282 GLY A O 1
ATOM 2249 N N . LYS A 1 283 ? -22.980 15.537 17.812 1.00 95.62 283 LYS A N 1
ATOM 2250 C CA . LYS A 1 283 ? -23.733 16.628 18.462 1.00 95.62 283 LYS A CA 1
ATOM 2251 C C . LYS A 1 283 ? -23.266 16.889 19.899 1.00 95.62 283 LYS A C 1
ATOM 2253 O O . LYS A 1 283 ? -23.441 17.995 20.395 1.00 95.62 283 LYS A O 1
ATOM 2258 N N . GLN A 1 284 ? -22.704 15.880 20.566 1.00 96.00 284 GLN A N 1
ATOM 2259 C CA . GLN A 1 284 ? -22.274 15.957 21.966 1.00 96.00 284 GLN A CA 1
ATOM 2260 C C . GLN A 1 284 ? -20.801 16.347 22.099 1.00 96.00 284 GLN A C 1
ATOM 2262 O O . GLN A 1 284 ? -20.435 17.103 22.995 1.00 96.00 284 GLN A O 1
ATOM 2267 N N . LYS A 1 285 ? -19.943 15.817 21.222 1.00 95.19 285 LYS A N 1
ATOM 2268 C CA . LYS A 1 285 ? -18.503 16.082 21.222 1.00 95.19 285 LYS A CA 1
ATOM 2269 C C . LYS A 1 285 ? -17.928 15.989 19.814 1.00 95.19 285 LYS A C 1
ATOM 2271 O O . LYS A 1 285 ? -18.504 15.352 18.938 1.00 95.19 285 LYS A O 1
ATOM 2276 N N . SER A 1 286 ? -16.743 16.561 19.623 1.00 95.31 286 SER A N 1
ATOM 2277 C CA . SER A 1 286 ? -15.962 16.295 18.415 1.00 95.31 286 SER A CA 1
ATOM 2278 C C . SER A 1 286 ? -15.440 14.854 18.436 1.00 95.31 286 SER A C 1
ATOM 2280 O O . SER A 1 286 ? -14.843 14.422 19.426 1.00 95.31 286 SER A O 1
ATOM 2282 N N . ILE A 1 287 ? -15.689 14.111 17.358 1.00 97.06 287 ILE A N 1
ATOM 2283 C CA . ILE A 1 287 ? -15.266 12.719 17.182 1.00 97.06 287 ILE A CA 1
ATOM 2284 C C . ILE A 1 287 ? -13.823 12.705 16.677 1.00 97.06 287 ILE A C 1
ATOM 2286 O O . ILE A 1 287 ? -13.528 13.258 15.618 1.00 97.06 287 ILE A O 1
ATOM 2290 N N . LYS A 1 288 ? -12.915 12.052 17.403 1.00 97.25 288 LYS A N 1
ATOM 2291 C CA . LYS A 1 288 ? -11.523 11.885 16.966 1.00 97.25 288 LYS A CA 1
ATOM 2292 C C . LYS A 1 288 ? -11.432 10.781 15.913 1.00 97.25 288 LYS A C 1
ATOM 2294 O O . LYS A 1 288 ? -11.818 9.645 16.187 1.00 97.25 288 LYS A O 1
ATOM 2299 N N . VAL A 1 289 ? -10.897 11.113 14.742 1.00 97.06 289 VAL A N 1
ATOM 2300 C CA . VAL A 1 289 ? -10.788 10.226 13.576 1.00 97.06 289 VAL A CA 1
ATOM 2301 C C . VAL A 1 289 ? -9.322 10.001 13.236 1.00 97.06 289 VAL A C 1
ATOM 2303 O O . VAL A 1 289 ? -8.628 10.960 12.906 1.00 97.06 289 VAL A O 1
ATOM 2306 N N . SER A 1 290 ? -8.846 8.759 13.284 1.00 93.69 290 SER A N 1
ATOM 2307 C CA . SER A 1 290 ? -7.508 8.411 12.798 1.00 93.69 290 SER A CA 1
ATOM 2308 C C . SER A 1 290 ? -7.482 8.107 11.296 1.00 93.69 290 SER A C 1
ATOM 2310 O O . SER A 1 290 ? -8.495 7.748 10.686 1.00 93.69 290 SER A O 1
ATOM 2312 N N . GLY A 1 291 ? -6.302 8.242 10.690 1.00 88.31 291 GLY A N 1
ATOM 2313 C CA . GLY A 1 291 ? -6.032 7.864 9.303 1.00 88.31 291 GLY A CA 1
ATOM 2314 C C . GLY A 1 291 ? -4.541 7.951 8.970 1.00 88.31 291 GLY A C 1
ATOM 2315 O O . GLY A 1 291 ? -3.747 8.454 9.767 1.00 88.31 291 GLY A O 1
ATOM 2316 N N . SER A 1 292 ? -4.157 7.468 7.787 1.00 78.19 292 SER A N 1
ATOM 2317 C CA . SER A 1 292 ? -2.764 7.356 7.334 1.00 78.19 292 SER A CA 1
ATOM 2318 C C . SER A 1 292 ? -2.177 8.694 6.854 1.00 78.19 292 SER A C 1
ATOM 2320 O O . SER A 1 292 ? -1.761 8.814 5.705 1.00 78.19 292 SER A O 1
ATOM 2322 N N . GLY A 1 293 ? -2.193 9.725 7.697 1.00 74.88 293 GLY A N 1
ATOM 2323 C CA . GLY A 1 293 ? -1.579 11.025 7.409 1.00 74.88 293 GLY A CA 1
ATOM 2324 C C . GLY A 1 293 ? -2.400 11.940 6.491 1.00 74.88 293 GLY A C 1
ATOM 2325 O O . GLY A 1 293 ? -3.432 11.549 5.942 1.00 74.88 293 GLY A O 1
ATOM 2326 N N . ILE A 1 294 ? -1.965 13.196 6.379 1.00 79.38 294 ILE A N 1
ATOM 2327 C CA . ILE A 1 294 ? -2.598 14.237 5.553 1.00 79.38 294 ILE A CA 1
ATOM 2328 C C . ILE A 1 294 ? -2.232 14.021 4.075 1.00 79.38 294 ILE A C 1
ATOM 2330 O O . ILE A 1 294 ? -1.124 13.595 3.759 1.00 79.38 294 ILE A O 1
ATOM 2334 N N . GLY A 1 295 ? -3.163 14.316 3.163 1.00 75.00 295 GLY A N 1
ATOM 2335 C CA . GLY A 1 295 ? -2.934 14.228 1.713 1.00 75.00 295 GLY A CA 1
ATOM 2336 C C . GLY A 1 295 ? -3.140 12.835 1.099 1.00 75.00 295 GLY A C 1
ATOM 2337 O O . GLY A 1 295 ? -3.006 12.682 -0.112 1.00 75.00 295 GLY A O 1
ATOM 2338 N N . ASN A 1 296 ? -3.504 11.838 1.910 1.00 76.81 296 ASN A N 1
ATOM 2339 C CA . ASN A 1 296 ? -3.821 10.475 1.474 1.00 76.81 296 ASN A CA 1
ATOM 2340 C C . ASN A 1 296 ? -5.338 10.237 1.364 1.00 76.81 296 ASN A C 1
ATOM 2342 O O . ASN A 1 296 ? -6.152 11.046 1.812 1.00 76.81 296 ASN A O 1
ATOM 2346 N N . ASN A 1 297 ? -5.740 9.090 0.807 1.00 85.31 297 ASN A N 1
ATOM 2347 C CA . ASN A 1 297 ? -7.157 8.753 0.619 1.00 85.31 297 ASN A CA 1
ATOM 2348 C C . ASN A 1 297 ? -7.949 8.739 1.944 1.00 85.31 297 ASN A C 1
ATOM 2350 O O . ASN A 1 297 ? -9.119 9.120 1.955 1.00 85.31 297 ASN A O 1
ATOM 2354 N N . SER A 1 298 ? -7.356 8.301 3.067 1.00 88.12 298 SER A N 1
ATOM 2355 C CA . SER A 1 298 ? -8.035 8.310 4.382 1.00 88.12 298 SER A CA 1
ATOM 2356 C C . SER A 1 298 ? -8.364 9.732 4.834 1.00 88.12 298 SER A C 1
ATOM 2358 O O . SER A 1 298 ? -9.432 9.986 5.380 1.00 88.12 298 SER A O 1
ATOM 2360 N N . TYR A 1 299 ? -7.479 10.684 4.536 1.00 88.06 299 TYR A N 1
ATOM 2361 C CA . TYR A 1 299 ? -7.722 12.092 4.813 1.00 88.06 299 TYR A CA 1
ATOM 2362 C C . TYR A 1 299 ? -8.866 12.647 3.960 1.00 88.06 299 TYR A C 1
ATOM 2364 O O . TYR A 1 299 ? -9.731 13.342 4.484 1.00 88.06 299 TYR A O 1
ATOM 2372 N N . LEU A 1 300 ? -8.937 12.275 2.676 1.00 89.81 300 LEU A N 1
ATOM 2373 C CA . LEU A 1 300 ? -10.088 12.607 1.831 1.00 89.81 300 LEU A CA 1
ATOM 2374 C C . LEU A 1 300 ? -11.392 12.038 2.402 1.00 89.81 300 LEU A C 1
ATOM 2376 O O . LEU A 1 300 ? -12.381 12.759 2.487 1.00 89.81 300 LEU A O 1
ATOM 2380 N N . ALA A 1 301 ? -11.388 10.777 2.841 1.00 93.12 301 ALA A N 1
ATOM 2381 C CA . ALA A 1 301 ? -12.542 10.158 3.489 1.00 93.12 301 ALA A CA 1
ATOM 2382 C C . ALA A 1 301 ? -12.976 10.944 4.741 1.00 93.12 301 ALA A C 1
ATOM 2384 O O . ALA A 1 301 ? -14.153 11.265 4.888 1.00 93.12 301 ALA A O 1
ATOM 2385 N N . PHE A 1 302 ? -12.031 11.342 5.599 1.00 94.38 302 PHE A N 1
ATOM 2386 C CA . PHE A 1 302 ? -12.297 12.235 6.732 1.00 94.38 302 PHE A CA 1
ATOM 2387 C C . PHE A 1 302 ? -12.924 13.573 6.297 1.00 94.38 302 PHE A C 1
ATOM 2389 O O . PHE A 1 302 ? -13.931 13.992 6.871 1.00 94.38 302 PHE A O 1
ATOM 2396 N N . VAL A 1 303 ? -12.373 14.234 5.273 1.00 92.38 303 VAL A N 1
ATOM 2397 C CA . VAL A 1 303 ? -12.905 15.514 4.779 1.00 92.38 303 VAL A CA 1
ATOM 2398 C C . VAL A 1 303 ? -14.318 15.348 4.220 1.00 92.38 303 VAL A C 1
ATOM 2400 O O . VAL A 1 303 ? -15.188 16.163 4.516 1.00 92.38 303 VAL A O 1
ATOM 2403 N N . LEU A 1 304 ? -14.598 14.262 3.498 1.00 92.88 304 LEU A N 1
ATOM 2404 C CA . LEU A 1 304 ? -15.944 13.953 3.009 1.00 92.88 304 LEU A CA 1
ATOM 2405 C C . LEU A 1 304 ? -16.939 13.730 4.162 1.00 92.88 304 LEU A C 1
ATOM 2407 O O . LEU A 1 304 ? -18.075 14.206 4.086 1.00 92.88 30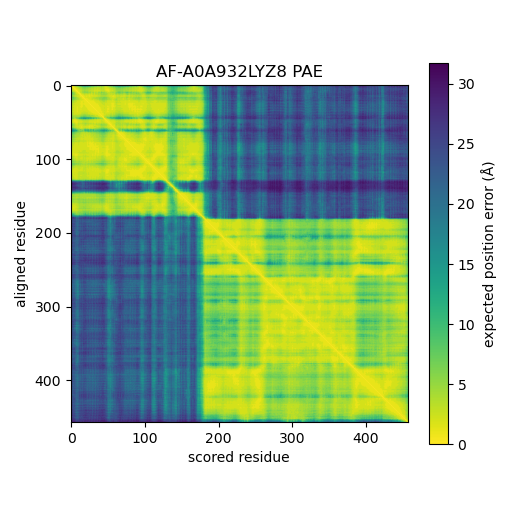4 LEU A O 1
ATOM 2411 N N . LEU A 1 305 ? -16.526 13.086 5.263 1.00 94.69 305 LEU A N 1
ATOM 2412 C CA . LEU A 1 305 ? -17.369 12.971 6.464 1.00 94.69 305 LEU A CA 1
ATOM 2413 C C . LEU A 1 305 ? -17.709 14.340 7.057 1.00 94.69 305 LEU A C 1
ATOM 2415 O O . LEU A 1 305 ? -18.854 14.590 7.441 1.00 94.69 305 LEU A O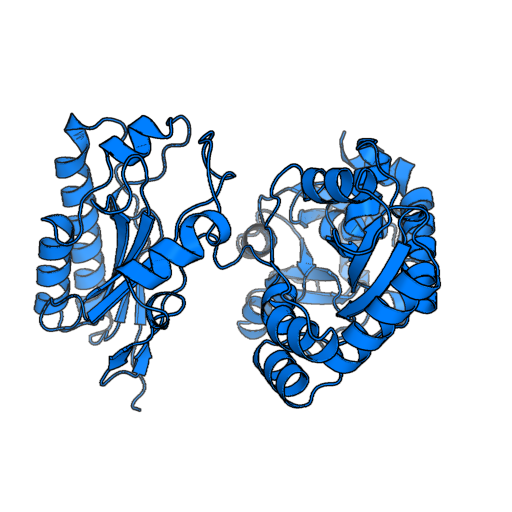 1
ATOM 2419 N N . LYS A 1 306 ? -16.723 15.233 7.124 1.00 93.81 306 LYS A N 1
ATOM 2420 C CA . LYS A 1 306 ? -16.905 16.583 7.657 1.00 93.81 306 LYS A CA 1
ATOM 2421 C C . LYS A 1 306 ? -17.811 17.428 6.758 1.00 93.81 306 LYS A C 1
ATOM 2423 O O . LYS A 1 306 ? -18.780 18.016 7.234 1.00 93.81 306 LYS A O 1
ATOM 2428 N N . GLU A 1 307 ? -17.538 17.464 5.458 1.00 92.19 307 GLU A N 1
ATOM 2429 C CA . GLU A 1 307 ? -18.167 18.423 4.545 1.00 92.19 307 GLU A CA 1
ATOM 2430 C C . GLU A 1 307 ? -19.479 17.936 3.937 1.00 92.19 307 GLU A C 1
ATOM 2432 O O . GLU A 1 307 ? -20.438 18.703 3.839 1.00 92.19 307 GLU A O 1
ATOM 2437 N N . LYS A 1 308 ? -19.547 16.663 3.539 1.00 92.25 308 LYS A N 1
ATOM 2438 C CA . LYS A 1 308 ? -20.714 16.105 2.842 1.00 92.25 308 LYS A CA 1
ATOM 2439 C C . LYS A 1 308 ? -21.646 15.366 3.798 1.00 92.25 308 LYS A C 1
ATOM 2441 O O . LYS A 1 308 ? -22.861 15.494 3.682 1.00 92.25 308 LYS A O 1
ATOM 2446 N N . VAL A 1 309 ? -21.093 14.639 4.774 1.00 93.94 309 VAL A N 1
ATOM 2447 C CA . VAL A 1 309 ? -21.898 13.936 5.794 1.00 93.94 309 VAL A CA 1
ATOM 2448 C C . VAL A 1 309 ? -22.261 14.846 6.976 1.00 93.94 309 VAL A C 1
ATOM 2450 O O . VAL A 1 309 ? -23.231 14.568 7.682 1.00 93.94 309 VAL A O 1
ATOM 2453 N N . ARG A 1 310 ? -21.547 15.971 7.145 1.00 93.00 310 ARG A N 1
ATOM 2454 C CA . ARG A 1 310 ? -21.732 16.958 8.227 1.00 93.00 310 ARG A CA 1
ATOM 2455 C C . ARG A 1 310 ? -21.504 16.375 9.626 1.00 93.00 310 ARG A C 1
ATOM 2457 O O . ARG A 1 310 ? -22.174 16.761 10.583 1.00 93.00 310 ARG A O 1
ATOM 2464 N N . LEU A 1 311 ? -20.552 15.447 9.759 1.00 94.75 311 LEU A N 1
ATOM 2465 C CA . LEU A 1 311 ? -20.111 14.960 11.068 1.00 94.75 311 LEU A CA 1
ATOM 2466 C C . LEU A 1 311 ? -19.166 15.967 11.740 1.00 94.75 311 LEU A C 1
ATOM 2468 O O . LEU A 1 311 ? -18.276 16.529 11.106 1.00 94.75 311 LEU A O 1
ATOM 2472 N N . ASN A 1 312 ? -19.324 16.150 13.052 1.00 94.81 312 ASN A N 1
ATOM 2473 C CA . ASN A 1 312 ? -18.388 16.917 13.875 1.00 94.81 312 ASN A CA 1
ATOM 2474 C C . ASN A 1 312 ? -17.166 16.050 14.209 1.00 94.81 312 ASN A C 1
ATOM 2476 O O . ASN A 1 312 ? -17.166 15.307 15.192 1.00 94.81 312 ASN A O 1
ATOM 2480 N N . VAL A 1 313 ? -16.144 16.116 13.360 1.00 95.06 313 VAL A N 1
ATOM 2481 C CA . VAL A 1 313 ? -14.954 15.259 13.420 1.00 95.06 313 VAL A CA 1
ATOM 2482 C C . VAL A 1 313 ? -13.663 16.073 13.505 1.00 95.06 313 VAL A C 1
ATOM 2484 O O . VAL A 1 313 ? -13.569 17.167 12.947 1.00 95.06 313 VAL A O 1
ATOM 2487 N N . LYS A 1 314 ? -12.641 15.505 14.154 1.00 94.50 314 LYS A N 1
ATOM 2488 C CA . LYS A 1 314 ? -11.266 16.019 14.203 1.00 94.50 314 LYS A CA 1
ATOM 2489 C C . LYS A 1 314 ? -10.282 14.936 13.764 1.00 94.50 314 LYS A C 1
ATOM 2491 O O . LYS A 1 314 ? -10.316 13.833 14.304 1.00 94.50 314 LYS A O 1
ATOM 2496 N N . TYR A 1 315 ? -9.395 15.259 12.824 1.00 93.31 315 TYR A N 1
ATOM 2497 C CA . TYR A 1 315 ? -8.409 14.311 12.302 1.00 93.31 315 TYR A CA 1
ATOM 2498 C C . TYR A 1 315 ? -7.200 14.171 13.231 1.00 93.31 315 TYR A C 1
ATOM 2500 O O . TYR A 1 315 ? -6.700 15.164 13.755 1.00 93.31 315 TYR A O 1
ATOM 2508 N N . ILE A 1 316 ? -6.729 12.939 13.412 1.00 92.94 316 ILE A N 1
ATOM 2509 C CA . ILE A 1 316 ? -5.531 12.578 14.172 1.00 92.94 316 ILE A CA 1
ATOM 2510 C C . ILE A 1 316 ? -4.649 11.716 13.248 1.00 92.94 316 ILE A C 1
ATOM 2512 O O . ILE A 1 316 ? -4.983 10.554 13.010 1.00 92.94 316 ILE A O 1
ATOM 2516 N N . PRO A 1 317 ? -3.567 12.260 12.665 1.00 83.81 317 PRO A N 1
ATOM 2517 C CA . PRO A 1 317 ? -2.753 11.529 11.698 1.00 83.81 317 PRO A CA 1
ATOM 2518 C C . PRO A 1 317 ? -1.877 10.460 12.370 1.00 83.81 317 PRO A C 1
ATOM 2520 O O . PRO A 1 317 ? -1.359 10.676 13.462 1.00 83.81 317 PRO A O 1
ATOM 2523 N N . PHE A 1 318 ? -1.685 9.337 11.678 1.00 77.94 318 PHE A N 1
ATOM 2524 C CA . PHE A 1 318 ? -0.731 8.271 12.003 1.00 77.94 318 PHE A CA 1
ATOM 2525 C C . PHE A 1 318 ? 0.134 7.945 10.779 1.00 77.94 318 PHE A C 1
ATOM 2527 O O . PHE A 1 318 ? -0.247 8.273 9.649 1.00 77.94 318 PHE A O 1
ATOM 2534 N N . ASP A 1 319 ? 1.263 7.264 10.991 1.00 69.25 319 ASP A N 1
ATOM 2535 C CA . ASP A 1 319 ? 2.235 6.965 9.930 1.00 69.25 319 ASP A CA 1
ATOM 2536 C C . ASP A 1 319 ? 1.721 5.892 8.947 1.00 69.25 319 ASP A C 1
ATOM 2538 O O . ASP A 1 319 ? 2.189 5.804 7.810 1.00 69.25 319 ASP A O 1
ATOM 2542 N N . SER A 1 320 ? 0.712 5.100 9.338 1.00 63.22 320 SER A N 1
ATOM 2543 C CA . SER A 1 320 ? 0.099 4.072 8.487 1.00 63.22 320 SER A CA 1
ATOM 2544 C C . SER A 1 320 ? -1.387 3.824 8.784 1.00 63.22 320 SER A C 1
ATOM 2546 O O . SER A 1 320 ? -1.912 4.191 9.837 1.00 63.22 320 SER A O 1
ATOM 2548 N N . GLY A 1 321 ? -2.085 3.167 7.847 1.00 68.88 321 GLY A N 1
ATOM 2549 C CA . GLY A 1 321 ? -3.477 2.733 8.037 1.00 68.88 321 GLY A CA 1
ATOM 2550 C C . GLY A 1 321 ? -3.626 1.690 9.151 1.00 68.88 321 GLY A C 1
ATOM 2551 O O . GLY A 1 321 ? -4.576 1.749 9.931 1.00 68.88 321 GLY A O 1
ATOM 2552 N N . THR A 1 322 ? -2.646 0.793 9.288 1.00 72.38 322 THR A N 1
ATOM 2553 C CA . THR A 1 322 ? -2.584 -0.197 10.373 1.00 72.38 322 THR A CA 1
ATOM 2554 C C . THR A 1 322 ? -2.431 0.476 11.736 1.00 72.38 322 THR A C 1
ATOM 2556 O O . THR A 1 322 ? -3.178 0.156 12.659 1.00 72.38 322 THR A O 1
ATOM 2559 N N . GLU A 1 323 ? -1.525 1.448 11.874 1.00 73.00 323 GLU A N 1
ATOM 2560 C CA . GLU A 1 323 ? -1.386 2.220 13.117 1.00 73.00 323 GLU A CA 1
ATOM 2561 C C . GLU A 1 323 ? -2.663 2.990 13.460 1.00 73.00 323 GLU A C 1
ATOM 2563 O O . GLU A 1 323 ? -3.123 2.941 14.603 1.00 73.00 323 GLU A O 1
ATOM 2568 N N . ALA A 1 324 ? -3.289 3.627 12.465 1.00 78.38 324 ALA A N 1
ATOM 2569 C CA . ALA A 1 324 ? -4.564 4.312 12.645 1.00 78.38 324 ALA A CA 1
ATOM 2570 C C . ALA A 1 324 ? -5.662 3.363 13.161 1.00 78.38 324 ALA A C 1
ATOM 2572 O O . ALA A 1 324 ? -6.422 3.733 14.061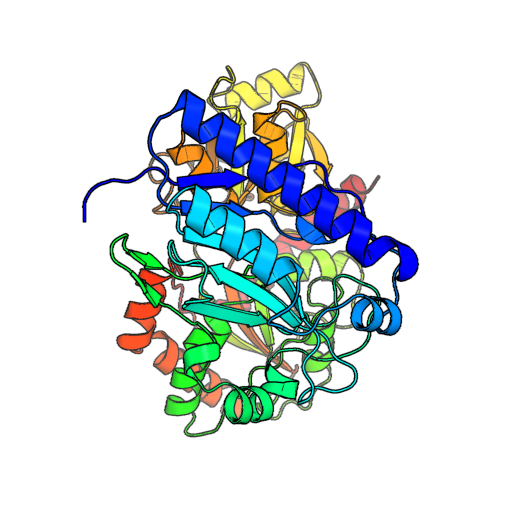 1.00 78.38 324 ALA A O 1
ATOM 2573 N N . ALA A 1 325 ? -5.732 2.135 12.638 1.00 84.44 325 ALA A N 1
ATOM 2574 C CA . ALA A 1 325 ? -6.677 1.117 13.092 1.00 84.44 325 ALA A CA 1
ATOM 2575 C C . ALA A 1 325 ? -6.365 0.623 14.520 1.00 84.44 325 ALA A C 1
ATOM 2577 O O . ALA A 1 325 ? -7.272 0.460 15.338 1.00 84.44 325 ALA A O 1
ATOM 2578 N N . LEU A 1 326 ? -5.089 0.437 14.872 1.00 83.62 326 LEU A N 1
ATOM 2579 C CA . LEU A 1 326 ? -4.673 0.064 16.231 1.00 83.62 326 LEU A CA 1
ATOM 2580 C C . LEU A 1 326 ? -4.984 1.162 17.266 1.00 83.62 326 LEU A C 1
ATOM 2582 O O . LEU A 1 326 ? -5.345 0.853 18.408 1.00 83.62 326 LEU A O 1
ATOM 2586 N N . ALA A 1 327 ? -4.903 2.437 16.877 1.00 83.19 327 ALA A N 1
ATOM 2587 C CA . ALA A 1 327 ? -5.276 3.566 17.729 1.00 83.19 327 ALA A CA 1
ATOM 2588 C C . ALA A 1 327 ? -6.769 3.560 18.097 1.00 83.19 327 ALA A C 1
ATOM 2590 O O . ALA A 1 327 ? -7.135 3.914 19.220 1.00 83.19 327 ALA A O 1
ATOM 2591 N N . VAL A 1 328 ? -7.630 3.096 17.184 1.00 93.81 328 VAL A N 1
ATOM 2592 C CA . VAL A 1 328 ? -9.052 2.859 17.474 1.00 93.81 328 VAL A CA 1
ATOM 2593 C C . VAL A 1 328 ? -9.201 1.745 18.498 1.00 93.81 328 VAL A C 1
ATOM 2595 O O . VAL A 1 328 ? -9.879 1.921 19.502 1.00 93.81 328 VAL A O 1
ATOM 2598 N N . ILE A 1 329 ? -8.525 0.612 18.306 1.00 91.62 329 ILE A N 1
ATOM 2599 C CA . ILE A 1 329 ? -8.677 -0.542 19.205 1.00 91.62 329 ILE A CA 1
ATOM 2600 C C . ILE A 1 329 ? -8.204 -0.223 20.628 1.00 91.62 329 ILE A C 1
ATOM 2602 O O . ILE A 1 329 ? -8.820 -0.655 21.599 1.00 91.62 329 ILE A O 1
ATOM 2606 N N . SER A 1 330 ? -7.139 0.569 20.761 1.00 89.94 330 SER A N 1
ATOM 2607 C CA . SER A 1 330 ? -6.655 1.069 22.056 1.00 89.94 330 SER A CA 1
ATOM 2608 C C . SER A 1 330 ? -7.451 2.267 22.597 1.00 89.94 330 SER A C 1
ATOM 2610 O O . SER A 1 330 ? -7.101 2.804 23.646 1.00 89.94 330 SER A O 1
ATOM 2612 N N . LYS A 1 331 ? -8.529 2.675 21.909 1.00 92.94 331 LYS A N 1
ATOM 2613 C CA . LYS A 1 331 ? -9.438 3.775 22.274 1.00 92.94 331 LYS A CA 1
ATOM 2614 C C . LYS A 1 331 ? -8.740 5.132 22.441 1.00 92.94 331 LYS A C 1
ATOM 2616 O O . LYS A 1 331 ? -9.231 6.003 23.155 1.00 92.94 331 LYS A O 1
ATOM 2621 N N . GLN A 1 332 ? -7.609 5.339 21.763 1.00 92.38 332 GLN A N 1
ATOM 2622 C CA . GLN A 1 332 ? -6.949 6.649 21.686 1.00 92.38 332 GLN A CA 1
ATOM 2623 C C . GLN A 1 332 ? -7.766 7.642 20.843 1.00 92.38 332 GLN A C 1
ATOM 2625 O O . GLN A 1 332 ? -7.747 8.854 21.084 1.00 92.38 332 GLN A O 1
ATOM 2630 N N . VAL A 1 333 ? -8.508 7.112 19.870 1.00 96.12 333 VAL A N 1
ATOM 2631 C CA . VAL A 1 333 ? -9.450 7.827 19.004 1.00 96.12 333 VAL A CA 1
ATOM 2632 C C . VAL A 1 333 ? -10.807 7.115 18.991 1.00 96.12 333 VAL A C 1
ATOM 2634 O O . VAL A 1 333 ? -10.910 5.959 19.402 1.00 96.12 333 VAL A O 1
ATOM 2637 N N . ASP A 1 334 ? -11.852 7.801 18.528 1.00 97.00 334 ASP A N 1
ATOM 2638 C CA . ASP A 1 334 ? -13.220 7.270 18.513 1.00 97.00 334 ASP A CA 1
ATOM 2639 C C . ASP A 1 334 ? -13.496 6.401 17.269 1.00 97.00 334 ASP A C 1
ATOM 2641 O O . ASP A 1 334 ? -14.284 5.456 17.332 1.00 97.00 334 ASP A O 1
ATOM 2645 N N . MET A 1 335 ? -12.859 6.716 16.136 1.00 97.12 335 MET A N 1
ATOM 2646 C CA . MET A 1 335 ? -12.994 5.987 14.869 1.00 97.12 335 MET A CA 1
ATOM 2647 C C . MET A 1 335 ? -11.750 6.122 13.984 1.00 97.12 335 MET A C 1
ATOM 2649 O O . MET A 1 335 ? -10.917 6.998 14.209 1.00 97.12 335 MET A O 1
ATOM 2653 N N . ALA A 1 336 ? -11.660 5.293 12.947 1.00 96.06 336 ALA A N 1
ATOM 2654 C CA . ALA A 1 336 ? -10.659 5.380 11.889 1.00 96.06 336 ALA A CA 1
ATOM 2655 C C . ALA A 1 336 ? -11.330 5.491 10.525 1.00 96.06 336 ALA A C 1
ATOM 2657 O O . ALA A 1 336 ? -12.393 4.915 10.289 1.00 96.06 336 ALA A O 1
ATOM 2658 N N . THR A 1 337 ? -10.633 6.157 9.610 1.00 95.94 337 THR A N 1
ATOM 2659 C CA . THR A 1 337 ? -10.841 6.018 8.168 1.00 95.94 337 THR A CA 1
ATOM 2660 C C . THR A 1 337 ? -9.654 5.282 7.561 1.00 95.94 337 THR A C 1
ATOM 2662 O O . THR A 1 337 ? -8.505 5.611 7.854 1.00 95.94 337 THR A O 1
ATOM 2665 N N . GLY A 1 338 ? -9.907 4.270 6.736 1.00 87.31 338 GLY A N 1
ATOM 2666 C CA . GLY A 1 338 ? -8.838 3.424 6.207 1.00 87.31 338 GLY A CA 1
ATOM 2667 C C . GLY A 1 338 ? -9.304 2.475 5.114 1.00 87.31 338 GLY A C 1
ATOM 2668 O O . GLY A 1 338 ? -10.501 2.362 4.855 1.00 87.31 338 GLY A O 1
ATOM 2669 N N . SER A 1 339 ? -8.345 1.817 4.467 1.00 82.62 339 SER A N 1
ATOM 2670 C CA . SER A 1 339 ? -8.595 0.873 3.378 1.00 82.62 339 SER A CA 1
ATOM 2671 C C . SER A 1 339 ? -9.088 -0.480 3.889 1.00 82.62 339 SER A C 1
ATOM 2673 O O . SER A 1 339 ? -8.893 -0.829 5.057 1.00 82.62 339 SER A O 1
ATOM 2675 N N . VAL A 1 340 ? -9.652 -1.286 2.984 1.00 80.31 340 VAL A N 1
ATOM 2676 C CA . VAL A 1 340 ? -10.002 -2.690 3.260 1.00 80.31 340 VAL A CA 1
ATOM 2677 C C . VAL A 1 340 ? -8.817 -3.481 3.817 1.00 80.31 340 VAL A C 1
ATOM 2679 O O . VAL A 1 340 ? -8.971 -4.156 4.828 1.00 80.31 340 VAL A O 1
ATOM 2682 N N . VAL A 1 341 ? -7.619 -3.306 3.251 1.00 72.44 341 VAL A N 1
ATOM 2683 C CA . VAL A 1 341 ? -6.390 -3.998 3.679 1.00 72.44 341 VAL A CA 1
ATOM 2684 C C . VAL A 1 341 ? -6.064 -3.721 5.148 1.00 72.44 341 VAL A C 1
ATOM 2686 O O . VAL A 1 341 ? -5.664 -4.619 5.882 1.00 72.44 341 VAL A O 1
ATOM 2689 N N . SER A 1 342 ? -6.280 -2.485 5.607 1.00 72.88 342 SER A N 1
ATOM 2690 C CA . SER A 1 342 ? -6.009 -2.120 7.003 1.00 72.88 342 SER A CA 1
ATOM 2691 C C . SER A 1 342 ? -7.078 -2.649 7.964 1.00 72.88 342 SER A C 1
ATOM 2693 O O . SER A 1 342 ? -6.813 -2.771 9.158 1.00 72.88 342 SER A O 1
ATOM 2695 N N . PHE A 1 343 ? -8.298 -2.910 7.481 1.00 85.12 343 PHE A N 1
ATOM 2696 C CA . PHE A 1 343 ? -9.462 -3.187 8.326 1.00 85.12 343 PHE A CA 1
ATOM 2697 C C . PHE A 1 343 ? -9.935 -4.643 8.301 1.00 85.12 343 PHE A C 1
ATOM 2699 O O . PHE A 1 343 ? -10.362 -5.116 9.352 1.00 85.12 343 PHE A O 1
ATOM 2706 N N . SER A 1 344 ? -9.862 -5.362 7.174 1.00 81.00 344 SER A N 1
ATOM 2707 C CA . SER A 1 344 ? -10.433 -6.717 7.031 1.00 81.00 344 SER A CA 1
ATOM 2708 C C . SER A 1 344 ? -9.920 -7.683 8.100 1.00 81.00 344 SER A C 1
ATOM 2710 O O . SER A 1 344 ? -10.751 -8.205 8.847 1.00 81.00 344 SER A O 1
ATOM 2712 N N . PRO A 1 345 ? -8.593 -7.818 8.327 1.00 77.06 345 PRO A N 1
ATOM 2713 C CA . PRO A 1 345 ? -8.091 -8.761 9.329 1.00 77.06 345 PRO A CA 1
ATOM 2714 C C . PRO A 1 345 ? -8.581 -8.431 10.747 1.00 77.06 345 PRO A C 1
ATOM 2716 O O . PRO A 1 345 ? -8.871 -9.310 11.554 1.00 77.06 345 PRO A O 1
ATOM 2719 N N . LEU A 1 346 ? -8.707 -7.140 11.065 1.00 82.25 346 LEU A N 1
ATOM 2720 C CA . LEU A 1 346 ? -9.145 -6.670 12.380 1.00 82.25 346 LEU A CA 1
ATOM 2721 C C . LEU A 1 346 ? -10.662 -6.799 12.567 1.00 82.25 346 LEU A C 1
ATOM 2723 O O . LEU A 1 346 ? -11.127 -7.010 13.691 1.00 82.25 346 LEU A O 1
ATOM 2727 N N . ALA A 1 347 ? -11.431 -6.652 11.490 1.00 89.06 347 ALA A N 1
ATOM 2728 C CA . ALA A 1 347 ? -12.873 -6.848 11.479 1.00 89.06 347 ALA A CA 1
ATOM 2729 C C . ALA A 1 347 ? -13.225 -8.338 11.620 1.00 89.06 347 ALA A C 1
ATOM 2731 O O . ALA A 1 347 ? -14.072 -8.684 12.442 1.00 89.06 347 ALA A O 1
ATOM 2732 N N . GLU A 1 348 ? -12.515 -9.218 10.908 1.00 84.50 348 GLU A N 1
ATOM 2733 C CA . GLU A 1 348 ? -12.627 -10.680 11.025 1.00 84.50 348 GLU A CA 1
ATOM 2734 C C . GLU A 1 348 ? -12.326 -11.157 12.452 1.00 84.50 348 GLU A C 1
ATOM 2736 O O . GLU A 1 348 ? -13.073 -11.948 13.029 1.00 84.50 348 GLU A O 1
ATOM 2741 N N . GLN A 1 349 ? -11.292 -10.587 13.079 1.00 87.50 349 GLN A N 1
ATOM 2742 C CA . GLN A 1 349 ? -10.943 -10.835 14.482 1.00 87.50 349 GLN A CA 1
ATOM 2743 C C . GLN A 1 349 ? -11.892 -10.165 15.488 1.00 87.50 349 GLN A C 1
ATOM 2745 O O . GLN A 1 349 ? -11.658 -10.249 16.695 1.00 87.50 349 GLN A O 1
ATOM 2750 N N . LYS A 1 350 ? -12.941 -9.465 15.030 1.00 94.12 350 LYS A N 1
ATOM 2751 C CA . LYS A 1 350 ? -13.883 -8.717 15.880 1.00 94.12 350 LYS A CA 1
ATOM 2752 C C . LYS A 1 350 ? -13.180 -7.736 16.826 1.00 94.12 350 LYS A C 1
ATOM 2754 O O . LYS A 1 350 ? -13.598 -7.544 17.966 1.00 94.12 350 LYS A O 1
ATOM 2759 N N . ARG A 1 351 ? -12.098 -7.103 16.367 1.00 92.75 351 ARG A N 1
ATOM 2760 C CA . ARG A 1 351 ? -11.394 -6.039 17.104 1.00 92.75 351 ARG A CA 1
ATOM 2761 C C . ARG A 1 351 ? -11.902 -4.651 16.736 1.00 92.75 351 ARG A C 1
ATOM 2763 O O . ARG A 1 351 ? -11.949 -3.765 17.589 1.00 92.75 351 ARG A O 1
ATOM 2770 N N . ILE A 1 352 ? -12.339 -4.481 15.492 1.00 95.75 352 ILE A N 1
ATOM 2771 C CA . ILE A 1 352 ? -13.036 -3.284 15.013 1.00 95.75 352 ILE A CA 1
ATOM 2772 C C . ILE A 1 352 ? -14.368 -3.665 14.367 1.00 95.75 352 ILE A C 1
ATOM 2774 O O . ILE A 1 352 ? -14.569 -4.803 13.947 1.00 95.75 352 ILE A O 1
ATOM 2778 N N . ARG A 1 353 ? -15.278 -2.699 14.269 1.00 97.12 353 ARG A N 1
ATOM 2779 C CA . ARG A 1 353 ? -16.520 -2.792 13.501 1.00 97.12 353 ARG A CA 1
ATOM 2780 C C . ARG A 1 353 ? -16.469 -1.783 12.367 1.00 97.12 353 ARG A C 1
ATOM 2782 O O . ARG A 1 353 ? -16.357 -0.587 12.628 1.00 97.12 353 ARG A O 1
ATOM 2789 N N . VAL A 1 354 ? -16.595 -2.258 11.133 1.00 96.75 354 VAL A N 1
ATOM 2790 C CA . VAL A 1 354 ? -16.752 -1.396 9.957 1.00 96.75 354 VAL A CA 1
ATOM 2791 C C . VAL A 1 354 ? -18.221 -0.980 9.847 1.00 96.75 354 VAL A C 1
ATOM 2793 O O . VAL A 1 354 ? -19.104 -1.830 9.916 1.00 96.75 354 VAL A O 1
ATOM 2796 N N . ILE A 1 355 ? -18.489 0.323 9.742 1.00 96.88 355 ILE A N 1
ATOM 2797 C CA . ILE A 1 355 ? -19.854 0.881 9.772 1.00 96.88 355 ILE A CA 1
ATOM 2798 C C . ILE A 1 355 ? -20.354 1.217 8.366 1.00 96.88 355 ILE A C 1
ATOM 2800 O O . ILE A 1 355 ? -21.518 0.970 8.062 1.00 96.88 355 ILE A O 1
ATOM 2804 N N . ALA A 1 356 ? -19.503 1.810 7.526 1.00 97.12 356 ALA A N 1
ATOM 2805 C CA . ALA A 1 356 ? -19.855 2.149 6.152 1.00 97.12 356 ALA A CA 1
ATOM 2806 C C . ALA A 1 356 ? -18.619 2.336 5.259 1.00 97.12 356 ALA A C 1
ATOM 2808 O O . ALA A 1 356 ? -17.530 2.664 5.740 1.00 97.12 356 ALA A O 1
ATOM 2809 N N . GLY A 1 357 ? -18.806 2.125 3.956 1.00 95.69 357 GLY A N 1
ATOM 2810 C CA . GLY A 1 357 ? -17.797 2.331 2.914 1.00 95.69 357 GLY A CA 1
ATOM 2811 C C . GLY A 1 357 ? -17.992 3.623 2.120 1.00 95.69 357 GLY A C 1
ATOM 2812 O O . GLY A 1 357 ? -19.109 4.119 1.979 1.00 95.69 357 GLY A O 1
ATOM 2813 N 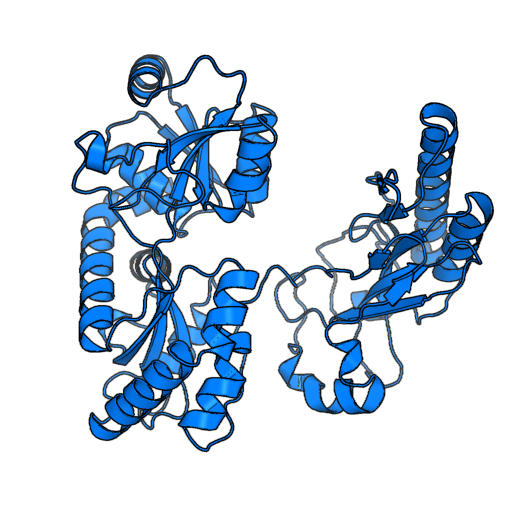N . PHE A 1 358 ? -16.903 4.143 1.560 1.00 94.88 358 PHE A N 1
ATOM 2814 C CA . PHE A 1 358 ? -16.893 5.298 0.652 1.00 94.88 358 PHE A CA 1
ATOM 2815 C C . PHE A 1 358 ? -16.981 4.887 -0.823 1.00 94.88 358 PHE A C 1
ATOM 2817 O O . PHE A 1 358 ? -16.873 5.734 -1.699 1.00 94.88 358 PHE A O 1
ATOM 2824 N N . GLY A 1 359 ? -17.168 3.601 -1.119 1.00 91.19 359 GLY A N 1
ATOM 2825 C CA . GLY A 1 359 ? -17.313 3.126 -2.489 1.00 91.19 359 GLY A CA 1
ATOM 2826 C C . GLY A 1 359 ? -18.670 3.465 -3.109 1.00 91.19 359 GLY A C 1
ATOM 2827 O O . GLY A 1 359 ? -19.663 3.603 -2.390 1.00 91.19 359 GLY A O 1
ATOM 2828 N N . PRO A 1 360 ? -18.761 3.535 -4.450 1.00 88.62 360 PRO A N 1
ATOM 2829 C CA . PRO A 1 360 ? -20.041 3.616 -5.156 1.00 88.62 360 PRO A CA 1
ATOM 2830 C C . PRO A 1 360 ? -20.881 2.333 -5.017 1.00 88.62 360 PRO A C 1
ATOM 2832 O O . PRO A 1 360 ? -22.095 2.371 -5.199 1.00 88.62 360 PRO A O 1
ATOM 2835 N N . LYS A 1 361 ? -20.246 1.206 -4.680 1.00 90.62 361 LYS A N 1
ATOM 2836 C CA . LYS A 1 361 ? -20.859 -0.103 -4.418 1.00 90.62 361 LYS A CA 1
ATOM 2837 C C . LYS A 1 361 ? -20.161 -0.777 -3.235 1.00 90.62 361 LYS A C 1
ATOM 2839 O O . LYS A 1 361 ? -19.107 -0.316 -2.798 1.00 90.62 361 LYS A O 1
ATOM 2844 N N . ARG A 1 362 ? -20.748 -1.851 -2.708 1.00 92.19 362 ARG A N 1
ATOM 2845 C CA . ARG A 1 362 ? -20.114 -2.667 -1.662 1.00 92.19 362 ARG A CA 1
ATOM 2846 C C . ARG A 1 362 ? -18.914 -3.430 -2.219 1.00 92.19 362 ARG A C 1
ATOM 2848 O O . ARG A 1 362 ? -18.848 -3.699 -3.417 1.00 92.19 362 ARG A O 1
ATOM 2855 N N . HIS A 1 363 ? -17.985 -3.761 -1.333 1.00 86.19 363 HIS A N 1
ATOM 2856 C CA . HIS A 1 363 ? -16.800 -4.556 -1.640 1.00 86.19 363 HIS A CA 1
ATOM 2857 C C . HIS A 1 363 ? -16.989 -5.996 -1.181 1.00 86.19 363 HIS A C 1
ATOM 2859 O O . HIS A 1 363 ? -17.661 -6.230 -0.175 1.00 86.19 363 HIS A O 1
ATOM 2865 N N . ASP A 1 364 ? -16.346 -6.941 -1.860 1.00 82.25 364 ASP A N 1
ATOM 2866 C CA . ASP A 1 364 ? -16.511 -8.374 -1.595 1.00 82.25 364 ASP A CA 1
ATOM 2867 C C . ASP A 1 364 ? -16.038 -8.771 -0.185 1.00 82.25 364 ASP A C 1
ATOM 2869 O O . ASP A 1 364 ? -16.633 -9.635 0.450 1.00 82.25 364 ASP A O 1
ATOM 2873 N N . SER A 1 365 ? -15.035 -8.083 0.371 1.00 78.19 365 SER A N 1
ATOM 2874 C CA . SER A 1 365 ? -14.611 -8.285 1.772 1.00 78.19 365 SER A CA 1
ATOM 2875 C C . SER A 1 365 ? -15.607 -7.750 2.811 1.00 78.19 365 SER A C 1
ATOM 2877 O O . SER A 1 365 ? -15.514 -8.098 3.984 1.00 78.19 365 SER A O 1
ATOM 2879 N N . PHE A 1 366 ? -16.549 -6.886 2.417 1.00 87.81 366 PHE A N 1
ATOM 2880 C CA . PHE A 1 366 ? -17.496 -6.218 3.316 1.00 87.81 366 PHE A CA 1
ATOM 2881 C C . PHE A 1 366 ? -18.916 -6.179 2.724 1.00 87.81 366 PHE A C 1
ATOM 2883 O O . PHE A 1 366 ? -19.558 -5.129 2.680 1.00 87.81 366 PHE A O 1
ATOM 2890 N N . THR A 1 367 ? -19.428 -7.331 2.287 1.00 90.31 367 THR A N 1
ATOM 2891 C CA . THR A 1 367 ? -20.738 -7.461 1.614 1.00 90.31 367 THR A CA 1
ATOM 2892 C C . THR A 1 367 ? -21.925 -6.963 2.443 1.00 90.31 367 THR A C 1
ATOM 2894 O O . THR A 1 367 ? -22.898 -6.451 1.890 1.00 90.31 367 THR A O 1
ATOM 2897 N N . GLU A 1 368 ? -21.840 -7.054 3.770 1.00 91.75 368 GLU A N 1
ATOM 2898 C CA . GLU A 1 368 ? -22.897 -6.621 4.697 1.00 91.75 368 GLU A CA 1
ATOM 2899 C C . GLU A 1 368 ? -22.780 -5.146 5.117 1.00 91.75 368 GLU A C 1
ATOM 2901 O O . GLU A 1 368 ? -23.697 -4.595 5.726 1.00 91.75 368 GLU A O 1
ATOM 2906 N N . VAL A 1 369 ? -21.662 -4.487 4.803 1.00 94.81 369 VAL A N 1
ATOM 2907 C CA . VAL A 1 369 ? -21.416 -3.093 5.187 1.00 94.81 369 VAL A CA 1
ATOM 2908 C C . VAL A 1 369 ? -22.022 -2.169 4.129 1.00 94.81 369 VAL A C 1
ATOM 2910 O O . VAL A 1 369 ? -21.626 -2.245 2.963 1.00 94.81 369 VAL A O 1
ATOM 2913 N N . PRO A 1 370 ? -22.952 -1.267 4.494 1.00 96.19 370 PRO A N 1
ATOM 2914 C CA . PRO A 1 370 ? -23.538 -0.351 3.528 1.00 96.19 370 PRO A CA 1
ATOM 2915 C C . PRO A 1 370 ? -22.516 0.675 3.038 1.00 96.19 370 PRO A C 1
ATOM 2917 O O . PRO A 1 370 ? -21.589 1.061 3.757 1.00 96.19 370 PRO A O 1
ATOM 2920 N N . THR A 1 371 ? -22.708 1.191 1.829 1.00 96.44 371 THR A N 1
ATOM 2921 C CA . THR A 1 371 ? -21.954 2.373 1.393 1.00 96.44 371 THR A CA 1
ATOM 2922 C C . THR A 1 371 ? -22.627 3.652 1.877 1.00 96.44 371 THR A C 1
ATOM 2924 O O . THR A 1 371 ? -23.838 3.708 2.084 1.00 96.44 371 THR A O 1
ATOM 2927 N N . LEU A 1 372 ? -21.867 4.734 2.020 1.00 96.38 372 LEU A N 1
ATOM 2928 C CA . LEU A 1 372 ? -22.452 6.049 2.284 1.00 96.38 372 LEU A CA 1
ATOM 2929 C C . LEU A 1 372 ? -23.372 6.506 1.135 1.00 96.38 372 LEU A C 1
ATOM 2931 O O . LEU A 1 372 ? -24.345 7.217 1.386 1.00 96.38 372 LEU A O 1
ATOM 2935 N N . VAL A 1 373 ? -23.118 6.051 -0.097 1.00 95.12 373 VAL A N 1
ATOM 2936 C CA . VAL A 1 373 ? -23.988 6.294 -1.257 1.00 95.12 373 VAL A CA 1
ATOM 2937 C C . VAL A 1 373 ? -25.352 5.616 -1.074 1.00 95.12 373 VAL A C 1
ATOM 2939 O O . VAL A 1 373 ? -26.377 6.270 -1.266 1.00 95.12 373 VAL A O 1
ATOM 2942 N N . GLU A 1 374 ? -25.385 4.354 -0.626 1.00 95.69 374 GLU A N 1
ATOM 2943 C CA . GLU A 1 374 ? -26.622 3.634 -0.265 1.00 95.69 374 GLU A CA 1
ATOM 2944 C C . GLU A 1 374 ? -27.376 4.327 0.882 1.00 95.69 374 GLU A C 1
ATOM 2946 O O . GLU A 1 374 ? -28.604 4.320 0.916 1.00 95.69 374 GLU A O 1
ATOM 2951 N N . LEU A 1 375 ? -26.645 4.982 1.790 1.00 95.06 375 LEU A N 1
ATOM 2952 C CA . LEU A 1 375 ? -27.198 5.768 2.898 1.00 95.06 375 LEU A CA 1
ATOM 2953 C C . LEU A 1 375 ? -27.636 7.192 2.495 1.00 95.06 375 LEU A C 1
ATOM 2955 O O . LEU A 1 375 ? -28.014 7.982 3.361 1.00 95.06 375 LEU A O 1
ATOM 2959 N N . GLY A 1 376 ? -27.603 7.531 1.201 1.00 94.00 376 GLY A N 1
ATOM 2960 C CA . GLY A 1 376 ? -28.122 8.790 0.655 1.00 94.00 376 GLY A CA 1
ATOM 2961 C C . GLY A 1 376 ? -27.081 9.888 0.411 1.00 94.00 376 GLY A C 1
ATOM 2962 O O . GLY A 1 376 ? -27.437 10.957 -0.084 1.00 94.00 376 GLY A O 1
ATOM 2963 N N . TYR A 1 377 ? -25.799 9.640 0.688 1.00 93.12 377 TYR A N 1
ATOM 2964 C CA . TYR A 1 377 ? -24.706 10.590 0.456 1.00 93.12 377 TYR A CA 1
ATOM 2965 C C . TYR A 1 377 ? -24.077 10.353 -0.918 1.00 93.12 377 TYR A C 1
ATOM 2967 O O . TYR A 1 377 ? -23.040 9.715 -1.043 1.00 93.12 377 TYR A O 1
ATOM 2975 N N . ARG A 1 378 ? -24.718 10.841 -1.982 1.00 85.31 378 ARG A N 1
ATOM 2976 C CA . ARG A 1 378 ? -24.309 10.520 -3.364 1.00 85.31 378 ARG A CA 1
ATOM 2977 C C . ARG A 1 378 ? -22.925 11.059 -3.751 1.00 85.31 378 ARG A C 1
ATOM 2979 O O . ARG A 1 378 ? -22.215 10.393 -4.492 1.00 85.31 378 ARG A O 1
ATOM 2986 N N . ASP A 1 379 ? -22.513 12.192 -3.181 1.00 84.25 379 ASP A N 1
ATOM 2987 C CA . ASP A 1 379 ? -21.266 12.890 -3.544 1.00 84.25 379 ASP A CA 1
ATOM 2988 C C . ASP A 1 379 ? -20.061 12.521 -2.654 1.00 84.25 379 ASP A C 1
ATOM 2990 O O . ASP A 1 379 ? -19.131 13.315 -2.509 1.00 84.25 379 ASP A O 1
ATOM 2994 N N . VAL A 1 380 ? -20.091 11.359 -1.990 1.00 87.31 380 VAL A N 1
ATOM 2995 C CA . VAL A 1 380 ? -18.948 10.856 -1.191 1.00 87.31 380 VAL A CA 1
ATOM 2996 C C . VAL A 1 380 ? -18.348 9.572 -1.745 1.00 87.31 380 VAL A C 1
ATOM 2998 O O . VAL A 1 380 ? -17.347 9.094 -1.215 1.00 87.31 380 VAL A O 1
ATOM 3001 N N . GLY A 1 381 ? -18.978 9.015 -2.781 1.00 86.94 381 GLY A N 1
ATOM 3002 C CA . GLY A 1 381 ? -18.510 7.829 -3.475 1.00 86.94 381 GLY A CA 1
ATOM 3003 C C . GLY A 1 381 ? -17.209 8.116 -4.216 1.00 86.94 381 GLY A C 1
ATOM 3004 O O . GLY A 1 381 ? -17.204 8.959 -5.108 1.00 86.94 381 GLY A O 1
ATOM 3005 N N . PHE A 1 382 ? -16.132 7.406 -3.895 1.00 88.88 382 PHE A N 1
ATOM 3006 C CA . PHE A 1 382 ? -14.920 7.411 -4.707 1.00 88.88 382 PHE A CA 1
ATOM 3007 C C . PHE A 1 382 ? -14.304 6.020 -4.783 1.00 88.88 382 PHE A C 1
ATOM 3009 O O . PHE A 1 382 ? -14.407 5.216 -3.856 1.00 88.88 382 PHE A O 1
ATOM 3016 N N . ASP A 1 383 ? -13.672 5.755 -5.919 1.00 88.50 383 ASP A N 1
ATOM 3017 C CA . ASP A 1 383 ? -12.877 4.558 -6.143 1.00 88.50 383 ASP A CA 1
ATOM 3018 C C . ASP A 1 383 ? -11.390 4.880 -5.979 1.00 88.50 383 ASP A C 1
ATOM 3020 O O . ASP A 1 383 ? -10.960 6.003 -6.257 1.00 88.50 383 ASP A O 1
ATOM 3024 N N . ILE A 1 384 ? -10.614 3.903 -5.521 1.00 86.12 384 ILE A N 1
ATOM 3025 C CA . ILE A 1 384 ? -9.160 3.963 -5.510 1.00 86.12 384 ILE A CA 1
ATOM 3026 C C . ILE A 1 384 ? -8.670 3.059 -6.631 1.00 86.12 384 ILE A C 1
ATOM 3028 O O . ILE A 1 384 ? -8.724 1.838 -6.532 1.00 86.12 384 ILE A O 1
ATOM 3032 N N . SER A 1 385 ? -8.186 3.668 -7.706 1.00 89.19 385 SER A N 1
ATOM 3033 C CA . SER A 1 385 ? -7.780 2.941 -8.909 1.00 89.19 385 SER A CA 1
ATOM 3034 C C . SER A 1 385 ? -6.282 3.069 -9.137 1.00 89.19 385 SER A C 1
ATOM 3036 O O . SER A 1 385 ? -5.700 4.109 -8.823 1.00 89.19 385 SER A O 1
ATOM 3038 N N . LEU A 1 386 ? -5.653 2.033 -9.692 1.00 88.44 386 LEU A N 1
ATOM 3039 C CA . LEU A 1 386 ? -4.229 2.014 -10.029 1.00 88.44 386 LEU A CA 1
ATOM 3040 C C . LEU A 1 386 ? -4.063 1.780 -11.530 1.00 88.44 386 LEU A C 1
ATOM 3042 O O . LEU A 1 386 ? -4.489 0.752 -12.062 1.00 88.44 386 LEU A O 1
ATOM 3046 N N . GLY A 1 387 ? -3.402 2.716 -12.208 1.00 94.19 387 GLY A N 1
ATOM 3047 C CA . GLY A 1 387 ? -3.248 2.676 -13.660 1.00 94.19 387 GLY A CA 1
ATOM 3048 C C . GLY A 1 387 ? -1.950 3.300 -14.155 1.00 94.19 387 GLY A C 1
ATOM 3049 O O . GLY A 1 387 ? -1.188 3.901 -13.395 1.00 94.19 387 GLY A O 1
ATOM 3050 N N . ILE A 1 388 ? -1.688 3.116 -15.448 1.00 97.06 388 ILE A N 1
ATOM 3051 C CA . ILE A 1 388 ? -0.477 3.581 -16.126 1.00 97.06 388 ILE A CA 1
ATOM 3052 C C . ILE A 1 388 ? -0.744 4.929 -16.796 1.00 97.06 388 ILE A C 1
ATOM 3054 O O . ILE A 1 388 ? -1.697 5.082 -17.567 1.00 97.06 388 ILE A O 1
ATOM 3058 N N . LEU A 1 389 ? 0.139 5.890 -16.532 1.00 97.94 389 LEU A N 1
ATOM 3059 C CA . LEU A 1 389 ? 0.209 7.185 -17.200 1.00 97.94 389 LEU A CA 1
ATOM 3060 C C . LEU A 1 389 ? 1.562 7.350 -17.894 1.00 97.94 389 LEU A C 1
ATOM 3062 O O . LEU A 1 389 ? 2.594 6.932 -17.375 1.00 97.94 389 LEU A O 1
ATOM 3066 N N . GLY A 1 390 ? 1.562 8.013 -19.041 1.00 98.00 390 GLY A N 1
ATOM 3067 C CA . GLY A 1 390 ? 2.759 8.487 -19.721 1.00 98.00 390 GLY A CA 1
ATOM 3068 C C . GLY A 1 390 ? 2.881 10.015 -19.715 1.00 98.00 390 GLY A C 1
ATOM 3069 O O . GLY A 1 390 ? 2.002 10.715 -19.191 1.00 98.00 390 GLY A O 1
ATOM 3070 N N . PRO A 1 391 ? 3.962 10.557 -20.300 1.00 98.12 391 PRO A N 1
ATOM 3071 C CA . PRO A 1 391 ? 4.219 11.991 -20.340 1.00 98.12 391 PRO A CA 1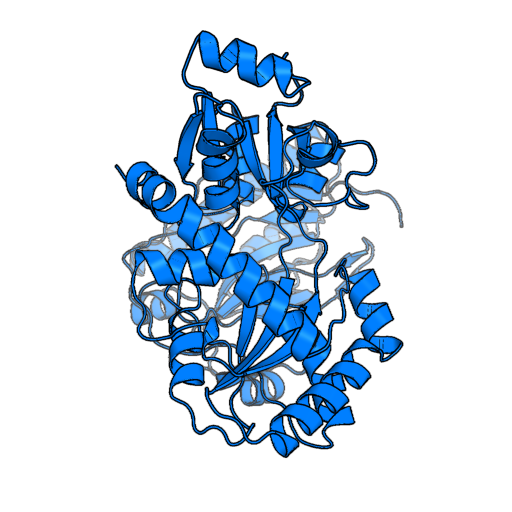
ATOM 3072 C C . PRO A 1 391 ? 3.113 12.746 -21.099 1.00 98.12 391 PRO A C 1
ATOM 3074 O O . PRO A 1 391 ? 2.396 12.154 -21.914 1.00 98.12 391 PRO A O 1
ATOM 3077 N N . PRO A 1 392 ? 2.942 14.058 -20.871 1.00 98.31 392 PRO A N 1
ATOM 3078 C CA . PRO A 1 392 ? 2.024 14.875 -21.657 1.00 98.31 392 PRO A CA 1
ATOM 3079 C C . PRO A 1 392 ? 2.346 14.832 -23.157 1.00 98.31 392 PRO A C 1
ATOM 3081 O O . PRO A 1 392 ? 3.512 14.879 -23.546 1.00 98.31 392 PRO A O 1
ATOM 3084 N N . ARG A 1 393 ? 1.304 14.852 -24.001 1.00 96.69 393 ARG A N 1
ATOM 3085 C CA . ARG A 1 393 ? 1.405 14.941 -25.476 1.00 96.69 393 ARG A CA 1
ATOM 3086 C C . ARG A 1 393 ? 2.112 13.756 -26.153 1.00 96.69 393 ARG A C 1
ATOM 3088 O O . ARG A 1 393 ? 2.817 13.950 -27.142 1.00 96.69 393 ARG A O 1
ATOM 3095 N N . MET A 1 394 ? 1.920 12.539 -25.647 1.00 98.19 394 MET A N 1
ATOM 3096 C CA . MET A 1 394 ? 2.329 11.335 -26.382 1.00 98.19 394 MET A CA 1
ATOM 3097 C C . MET A 1 394 ? 1.599 11.217 -27.726 1.00 98.19 394 MET A C 1
ATOM 3099 O O . MET A 1 394 ? 0.394 11.480 -27.772 1.00 98.19 394 MET A O 1
ATOM 3103 N N . PRO A 1 395 ? 2.296 10.802 -28.802 1.00 97.94 395 PRO A N 1
ATOM 3104 C CA . PRO A 1 395 ? 1.667 10.408 -30.053 1.00 97.94 395 PRO A CA 1
ATOM 3105 C C . PRO A 1 395 ? 0.599 9.333 -29.835 1.00 97.94 395 PRO A C 1
ATOM 3107 O O . PRO A 1 395 ? 0.762 8.413 -29.027 1.00 97.94 395 PRO A O 1
ATOM 3110 N N . GLU A 1 396 ? -0.518 9.475 -30.544 1.00 96.62 396 GLU A N 1
ATOM 3111 C CA . GLU A 1 396 ? -1.700 8.630 -30.365 1.00 96.62 396 GLU A CA 1
ATOM 3112 C C . GLU A 1 396 ? -1.426 7.162 -30.713 1.00 96.62 396 GLU A C 1
ATOM 3114 O O . GLU A 1 396 ? -1.930 6.262 -30.046 1.00 96.62 396 GLU A O 1
ATOM 3119 N N . ASP A 1 397 ? -0.603 6.913 -31.729 1.00 97.00 397 ASP A N 1
ATOM 3120 C CA . ASP A 1 397 ? -0.171 5.580 -32.144 1.00 97.00 397 ASP A CA 1
ATOM 3121 C C . ASP A 1 397 ? 0.649 4.876 -31.052 1.00 97.00 397 ASP A C 1
ATOM 3123 O O . ASP A 1 397 ? 0.376 3.716 -30.738 1.00 97.00 397 ASP A O 1
ATOM 3127 N N . ILE A 1 398 ? 1.577 5.590 -30.405 1.00 97.88 398 ILE A N 1
ATOM 3128 C CA . ILE A 1 398 ? 2.360 5.073 -29.271 1.00 97.88 398 ILE A CA 1
ATOM 3129 C C . ILE A 1 398 ? 1.446 4.780 -28.076 1.00 97.88 398 ILE A C 1
ATOM 3131 O O . ILE A 1 398 ? 1.513 3.696 -27.492 1.00 97.88 398 ILE A O 1
ATOM 3135 N N . ALA A 1 399 ? 0.563 5.718 -27.718 1.00 97.94 399 ALA A N 1
ATOM 3136 C CA . ALA A 1 399 ? -0.369 5.536 -26.606 1.00 97.94 399 ALA A CA 1
ATOM 3137 C C . ALA A 1 399 ? -1.308 4.337 -26.837 1.00 97.94 399 ALA A C 1
ATOM 3139 O O . ALA A 1 399 ? -1.482 3.517 -25.936 1.00 97.94 399 ALA A O 1
ATOM 3140 N N . LYS A 1 400 ? -1.838 4.177 -28.058 1.00 97.88 400 LYS A N 1
ATOM 3141 C CA . LYS A 1 400 ? -2.677 3.033 -28.453 1.00 97.88 400 LYS A CA 1
ATOM 3142 C C . LYS A 1 400 ? -1.923 1.706 -28.434 1.00 97.88 400 LYS A C 1
ATOM 3144 O O . LYS A 1 400 ? -2.491 0.691 -28.034 1.00 97.88 400 LYS A O 1
ATOM 3149 N N . ALA A 1 401 ? -0.657 1.687 -28.852 1.00 97.69 401 ALA A N 1
ATOM 3150 C CA . ALA A 1 401 ? 0.166 0.481 -28.787 1.00 97.69 401 ALA A CA 1
ATOM 3151 C C . ALA A 1 401 ? 0.362 0.018 -27.331 1.00 97.69 401 ALA A C 1
ATOM 3153 O O . ALA A 1 401 ? 0.163 -1.161 -27.023 1.00 97.69 401 ALA A O 1
ATOM 3154 N N . LEU A 1 402 ? 0.670 0.956 -26.429 1.00 98.50 402 LEU A N 1
ATOM 3155 C CA . LEU A 1 402 ? 0.814 0.695 -24.995 1.00 98.50 402 LEU A CA 1
ATOM 3156 C C . LEU A 1 402 ? -0.511 0.284 -24.341 1.00 98.50 402 LEU A C 1
ATOM 3158 O O . LEU A 1 402 ? -0.528 -0.661 -23.552 1.00 98.50 402 LEU A O 1
ATOM 3162 N N . GLU A 1 403 ? -1.620 0.942 -24.687 1.00 98.56 403 GLU A N 1
ATOM 3163 C CA . GLU A 1 403 ? -2.966 0.576 -24.233 1.00 98.56 403 GLU A CA 1
ATOM 3164 C C . GLU A 1 403 ? -3.299 -0.863 -24.646 1.00 98.56 403 GLU A C 1
ATOM 3166 O O . GLU A 1 403 ? -3.630 -1.689 -23.799 1.00 98.56 403 GLU A O 1
ATOM 3171 N N . SER A 1 404 ? -3.138 -1.197 -25.931 1.00 98.38 404 SER A N 1
ATOM 3172 C CA . SER A 1 404 ? -3.412 -2.538 -26.461 1.00 98.38 404 SER A CA 1
ATOM 3173 C C . SER A 1 404 ? -2.562 -3.611 -25.775 1.00 98.38 404 SER A C 1
ATOM 3175 O O . SER A 1 404 ? -3.069 -4.683 -25.436 1.00 98.38 404 SER A O 1
ATOM 3177 N N . ALA A 1 405 ? -1.268 -3.360 -25.569 1.00 98.25 405 ALA A N 1
ATOM 3178 C CA . ALA A 1 405 ? -0.398 -4.313 -24.887 1.00 98.25 405 ALA A CA 1
ATOM 3179 C C . ALA A 1 405 ? -0.771 -4.475 -23.407 1.00 98.25 405 ALA A C 1
ATOM 3181 O O . ALA A 1 405 ? -0.818 -5.600 -22.911 1.00 98.25 405 ALA A O 1
ATOM 3182 N N . THR A 1 406 ? -1.105 -3.376 -22.724 1.00 98.31 406 THR A N 1
ATOM 3183 C CA . THR A 1 406 ? -1.528 -3.409 -21.317 1.00 98.31 406 THR A CA 1
ATOM 3184 C C . THR A 1 406 ? -2.864 -4.128 -21.154 1.00 98.31 406 THR A C 1
ATOM 3186 O O . THR A 1 406 ? -2.986 -4.983 -20.282 1.00 98.31 406 THR A O 1
ATOM 3189 N N . ALA A 1 407 ? -3.833 -3.879 -22.036 1.00 98.56 407 ALA A N 1
ATOM 3190 C CA . ALA A 1 407 ? -5.118 -4.571 -22.034 1.00 98.56 407 ALA A CA 1
ATOM 3191 C C . ALA A 1 407 ? -4.950 -6.090 -22.203 1.00 98.56 407 ALA A C 1
ATOM 3193 O O . ALA A 1 407 ? -5.550 -6.869 -21.463 1.00 98.56 407 ALA A O 1
ATOM 3194 N N . LYS A 1 408 ? -4.081 -6.527 -23.128 1.00 98.50 408 LYS A N 1
ATOM 3195 C CA . LYS A 1 408 ? -3.749 -7.952 -23.299 1.00 98.50 408 LYS A CA 1
ATOM 3196 C C . LYS A 1 408 ? -3.041 -8.534 -22.076 1.00 98.50 408 LYS A C 1
ATOM 3198 O O . LYS A 1 408 ? -3.341 -9.658 -21.690 1.00 98.50 408 LYS A O 1
ATOM 3203 N N . ALA A 1 409 ? -2.133 -7.775 -21.462 1.00 97.69 409 ALA A N 1
ATOM 3204 C CA . ALA A 1 409 ? -1.416 -8.195 -20.263 1.00 97.69 409 ALA A CA 1
ATOM 3205 C C . ALA A 1 409 ? -2.359 -8.405 -19.070 1.00 97.69 409 ALA A C 1
ATOM 3207 O O . ALA A 1 409 ? -2.293 -9.442 -18.419 1.00 97.69 409 ALA A O 1
ATOM 3208 N N . VAL A 1 410 ? -3.279 -7.465 -18.835 1.00 96.69 410 VAL A N 1
ATOM 3209 C CA . VAL A 1 410 ? -4.273 -7.538 -17.751 1.00 96.69 410 VAL A CA 1
ATOM 3210 C C . VAL A 1 410 ? -5.318 -8.635 -17.997 1.00 96.69 410 VAL A C 1
ATOM 3212 O O . VAL A 1 410 ? -5.824 -9.227 -17.048 1.00 96.69 410 VAL A O 1
ATOM 3215 N N . ALA A 1 411 ? -5.626 -8.940 -19.260 1.00 97.62 411 ALA A N 1
ATOM 3216 C CA . ALA A 1 411 ? -6.543 -10.017 -19.632 1.00 97.62 411 ALA A CA 1
ATOM 3217 C C . ALA A 1 411 ? -5.883 -11.410 -19.704 1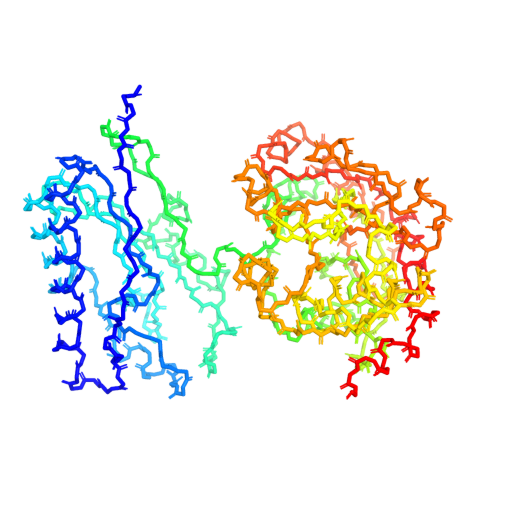.00 97.62 411 ALA A C 1
ATOM 3219 O O . ALA A 1 411 ? -6.585 -12.400 -19.923 1.00 97.62 411 ALA A O 1
ATOM 3220 N N . ASP A 1 412 ? -4.557 -11.518 -19.545 1.00 98.00 412 ASP A N 1
ATOM 3221 C CA . ASP A 1 412 ? -3.857 -12.802 -19.617 1.00 98.00 412 ASP A CA 1
ATOM 3222 C C . ASP A 1 412 ? -4.354 -13.738 -18.497 1.00 98.00 412 ASP A C 1
ATOM 3224 O O . ASP A 1 412 ? -4.337 -13.348 -17.324 1.00 98.00 412 ASP A O 1
ATOM 3228 N N . PRO A 1 413 ? -4.783 -14.980 -18.803 1.00 96.44 413 PRO A N 1
ATOM 3229 C CA . PRO A 1 413 ? -5.322 -15.888 -17.793 1.00 96.44 413 PRO A CA 1
ATOM 3230 C C . PRO A 1 413 ? -4.379 -16.137 -16.611 1.00 96.44 413 PRO A C 1
ATOM 3232 O O . PRO A 1 413 ? -4.844 -16.296 -15.481 1.00 96.44 413 PRO A O 1
ATOM 3235 N N . ALA A 1 414 ? -3.061 -16.149 -16.842 1.00 90.06 414 ALA A N 1
ATOM 3236 C CA . ALA A 1 414 ? -2.093 -16.323 -15.766 1.00 90.06 414 ALA A CA 1
ATOM 3237 C C . ALA A 1 414 ? -1.975 -15.058 -14.903 1.00 90.06 414 ALA A C 1
ATOM 3239 O O . ALA A 1 414 ? -1.898 -15.183 -13.681 1.00 90.06 414 ALA A O 1
ATOM 3240 N N . PHE A 1 415 ? -2.059 -13.861 -15.493 1.00 88.00 415 PHE A N 1
ATOM 3241 C CA . PHE A 1 415 ? -2.132 -12.613 -14.729 1.00 88.00 415 PHE A CA 1
ATOM 3242 C C . PHE A 1 415 ? -3.407 -12.559 -13.879 1.00 88.00 415 PHE A C 1
ATOM 3244 O O . PHE A 1 415 ? -3.328 -12.319 -12.677 1.00 88.00 415 PHE A O 1
ATOM 3251 N N . VAL A 1 416 ? -4.569 -12.882 -14.457 1.00 90.69 416 VAL A N 1
ATOM 3252 C CA . VAL A 1 416 ? -5.854 -12.931 -13.734 1.00 90.69 416 VAL A CA 1
ATOM 3253 C C . VAL A 1 416 ? -5.802 -13.924 -12.568 1.00 90.69 416 VAL A C 1
ATOM 3255 O O . VAL A 1 416 ? -6.315 -13.648 -11.484 1.00 90.69 416 VAL A O 1
ATOM 3258 N N . ALA A 1 417 ? -5.163 -15.079 -12.759 1.00 78.38 417 ALA A N 1
ATOM 3259 C CA . ALA A 1 417 ? -4.995 -16.070 -11.702 1.00 78.38 417 ALA A CA 1
ATOM 3260 C C . ALA A 1 417 ? -4.028 -15.621 -10.593 1.00 78.38 417 ALA A C 1
ATOM 3262 O O . ALA A 1 417 ? -4.190 -16.053 -9.451 1.00 78.38 417 ALA A O 1
ATOM 3263 N N . ILE A 1 418 ? -3.017 -14.802 -10.902 1.00 73.94 418 ILE A N 1
ATOM 3264 C CA . ILE A 1 418 ? -2.161 -14.188 -9.876 1.00 73.94 418 ILE A CA 1
ATOM 3265 C C . ILE A 1 418 ? -2.954 -13.111 -9.137 1.00 73.94 418 ILE A C 1
ATOM 3267 O O . ILE A 1 418 ? -3.035 -13.168 -7.918 1.00 73.94 418 ILE A O 1
ATOM 3271 N N . ALA A 1 419 ? -3.630 -12.218 -9.863 1.00 76.19 419 ALA A N 1
ATOM 3272 C CA . ALA A 1 419 ? -4.450 -11.154 -9.292 1.00 76.19 419 ALA A CA 1
ATOM 3273 C C . ALA A 1 419 ? -5.466 -11.681 -8.266 1.00 76.19 419 ALA A C 1
ATOM 3275 O O . ALA A 1 419 ? -5.535 -11.164 -7.160 1.00 76.19 419 ALA A O 1
ATOM 3276 N N . ARG A 1 420 ? -6.172 -12.776 -8.581 1.00 72.56 420 ARG A N 1
ATOM 3277 C CA . ARG A 1 420 ? -7.099 -13.432 -7.639 1.00 72.56 420 ARG A CA 1
ATOM 3278 C C . ARG A 1 420 ? -6.425 -14.014 -6.398 1.00 72.56 420 ARG A C 1
ATOM 3280 O O . ARG A 1 420 ? -7.039 -14.043 -5.347 1.00 72.56 420 ARG A O 1
ATOM 3287 N N . ARG A 1 421 ? -5.204 -14.542 -6.525 1.00 65.88 421 ARG A N 1
ATOM 3288 C CA . ARG A 1 421 ? -4.450 -15.117 -5.394 1.00 65.88 421 ARG A CA 1
ATOM 3289 C C . ARG A 1 421 ? -3.783 -14.054 -4.528 1.00 65.88 421 ARG A C 1
ATOM 3291 O O . ARG A 1 421 ? -3.421 -14.348 -3.397 1.00 65.88 421 ARG A O 1
ATOM 3298 N N . SER A 1 422 ? -3.599 -12.862 -5.082 1.00 61.53 422 SER A N 1
ATOM 3299 C CA . SER A 1 422 ? -3.002 -11.701 -4.427 1.00 61.53 422 SER A CA 1
ATOM 3300 C C . SER A 1 422 ? -4.044 -10.657 -4.008 1.00 61.53 422 SER A C 1
ATOM 3302 O O . SER A 1 422 ? -3.658 -9.543 -3.674 1.00 61.53 422 SER A O 1
ATOM 3304 N N . ASP A 1 423 ? -5.339 -10.998 -4.058 1.00 66.44 423 ASP A N 1
ATOM 3305 C CA . ASP A 1 423 ? -6.470 -10.121 -3.723 1.00 66.44 423 ASP A CA 1
ATOM 3306 C C . ASP A 1 423 ? -6.453 -8.757 -4.444 1.00 66.44 423 ASP A C 1
ATOM 3308 O O . ASP A 1 423 ? -6.861 -7.732 -3.901 1.00 66.44 423 ASP A O 1
ATOM 3312 N N . PHE A 1 424 ? -6.001 -8.728 -5.704 1.00 72.62 424 PHE A N 1
ATOM 3313 C CA . PHE A 1 424 ? -6.144 -7.548 -6.557 1.00 72.62 424 PHE A CA 1
ATOM 3314 C C . PHE A 1 424 ? -7.540 -7.514 -7.171 1.00 72.62 424 PHE A C 1
ATOM 3316 O O . PHE A 1 424 ? -7.890 -8.353 -8.010 1.00 72.62 424 PHE A O 1
ATOM 3323 N N . THR A 1 425 ? -8.306 -6.478 -6.847 1.00 83.25 425 THR A N 1
ATOM 3324 C CA . THR A 1 425 ? -9.565 -6.204 -7.536 1.00 83.25 425 THR A CA 1
ATOM 3325 C C . THR A 1 425 ? -9.261 -5.594 -8.906 1.00 83.25 425 THR A C 1
ATOM 3327 O O . THR A 1 425 ? -8.934 -4.414 -9.046 1.00 83.25 425 THR A O 1
ATOM 3330 N N . LEU A 1 426 ? -9.305 -6.427 -9.949 1.00 88.69 426 LEU A N 1
ATOM 3331 C CA . LEU A 1 426 ? -9.091 -5.972 -11.322 1.00 88.69 426 LEU A CA 1
ATOM 3332 C C . LEU A 1 426 ? -10.258 -5.087 -11.775 1.00 88.69 426 LEU A C 1
ATOM 3334 O O . LEU A 1 426 ? -11.418 -5.496 -11.735 1.00 88.69 426 LEU A O 1
ATOM 3338 N N . ALA A 1 427 ? -9.930 -3.899 -12.274 1.00 92.81 427 ALA A N 1
ATOM 3339 C CA . ALA A 1 427 ? -10.873 -2.960 -12.875 1.00 92.81 427 ALA A CA 1
ATOM 3340 C C . ALA A 1 427 ? -10.304 -2.444 -14.209 1.00 92.81 427 ALA A C 1
ATOM 3342 O O . ALA A 1 427 ? -9.969 -1.262 -14.323 1.00 92.81 427 ALA A O 1
ATOM 3343 N N . PRO A 1 428 ? -10.130 -3.329 -15.209 1.00 95.81 428 PRO A N 1
ATOM 3344 C CA . PRO A 1 428 ? -9.574 -2.950 -16.501 1.00 95.81 428 PRO A CA 1
ATOM 3345 C C . PRO A 1 428 ? -10.412 -1.845 -17.145 1.00 95.81 428 PRO A C 1
ATOM 3347 O O . PRO A 1 428 ? -11.620 -2.007 -17.315 1.00 95.81 428 PRO A O 1
ATOM 3350 N N . ALA A 1 429 ? -9.771 -0.737 -17.517 1.00 97.12 429 ALA A N 1
ATOM 3351 C CA . ALA A 1 429 ? -10.434 0.359 -18.215 1.00 97.12 429 ALA A CA 1
ATOM 3352 C C . ALA A 1 429 ? -9.510 0.974 -19.269 1.00 97.12 429 ALA A C 1
ATOM 3354 O O . ALA A 1 429 ? -8.309 1.145 -19.036 1.00 97.12 429 ALA A O 1
ATOM 3355 N N . SER A 1 430 ? -10.091 1.316 -20.419 1.00 97.88 430 SER A N 1
ATOM 3356 C CA . SER A 1 430 ? -9.404 1.963 -21.543 1.00 97.88 430 SER A CA 1
ATOM 3357 C C . SER A 1 430 ? -8.752 3.290 -21.142 1.00 97.88 430 SER A C 1
ATOM 3359 O O . SER A 1 430 ? -9.116 3.911 -20.140 1.00 97.88 430 SER A O 1
ATOM 3361 N N . ALA A 1 431 ? -7.838 3.792 -21.970 1.00 97.06 431 ALA A N 1
ATOM 3362 C CA . ALA A 1 431 ? -7.234 5.112 -21.801 1.00 97.06 431 ALA A CA 1
ATOM 3363 C C . ALA A 1 431 ? -8.297 6.221 -21.677 1.00 97.06 431 ALA A C 1
ATOM 3365 O O . ALA A 1 431 ? -8.173 7.132 -20.855 1.00 97.06 431 ALA A O 1
ATOM 3366 N N . GLY A 1 432 ? -9.371 6.132 -22.470 1.00 97.06 432 GLY A N 1
ATOM 3367 C CA . GLY A 1 432 ? -10.482 7.085 -22.439 1.00 97.06 432 GLY A CA 1
ATOM 3368 C C . GLY A 1 432 ? -11.284 7.033 -21.136 1.00 97.06 432 GLY A C 1
ATOM 3369 O O . GLY A 1 432 ? -11.609 8.076 -20.569 1.00 97.06 432 GLY A O 1
ATOM 3370 N N . GLU A 1 433 ? -11.577 5.834 -20.632 1.00 96.44 433 GLU A N 1
ATOM 3371 C CA . GLU A 1 433 ? -12.234 5.649 -19.333 1.00 96.44 433 GLU A CA 1
ATOM 3372 C C . GLU A 1 433 ? -11.351 6.121 -18.185 1.00 96.44 433 GLU A C 1
ATOM 3374 O O . GLU A 1 433 ? -11.805 6.896 -17.344 1.00 96.44 433 GLU A O 1
ATOM 3379 N N . PHE A 1 434 ? -10.073 5.746 -18.196 1.00 96.69 434 PHE A N 1
ATOM 3380 C CA . PHE A 1 434 ? -9.135 6.154 -17.162 1.00 96.69 434 PHE A CA 1
ATOM 3381 C C . PHE A 1 434 ? -8.937 7.677 -17.147 1.00 96.69 434 PHE A C 1
ATOM 3383 O O . PHE A 1 434 ? -8.892 8.290 -16.080 1.00 96.69 434 PHE A O 1
ATOM 3390 N N . ARG A 1 435 ? -8.941 8.331 -18.320 1.00 96.25 435 ARG A N 1
ATOM 3391 C CA . ARG A 1 435 ? -8.984 9.799 -18.417 1.00 96.25 435 ARG A CA 1
ATOM 3392 C C . ARG A 1 435 ? -10.205 10.382 -17.708 1.00 96.25 435 ARG A C 1
ATOM 3394 O O . ARG A 1 435 ? -10.056 11.362 -16.981 1.00 96.25 435 ARG A O 1
ATOM 3401 N N . ARG A 1 436 ? -11.399 9.811 -17.910 1.00 94.38 436 ARG A N 1
ATOM 3402 C CA . ARG A 1 436 ? -12.621 10.277 -17.229 1.00 94.38 436 ARG A CA 1
ATOM 3403 C C . ARG A 1 436 ? -12.491 10.155 -15.712 1.00 94.38 436 ARG A C 1
ATOM 3405 O O . ARG A 1 436 ? -12.731 11.142 -15.026 1.00 94.38 436 ARG A O 1
ATOM 3412 N N . MET A 1 437 ? -12.001 9.019 -15.215 1.00 92.38 437 MET A N 1
ATOM 3413 C CA . MET A 1 437 ? -11.786 8.785 -13.779 1.00 92.38 437 MET A CA 1
ATOM 3414 C C . MET A 1 437 ? -10.844 9.826 -13.152 1.00 92.38 437 MET A C 1
ATOM 3416 O O . MET A 1 437 ? -11.101 10.331 -12.057 1.00 92.38 437 MET A O 1
ATOM 3420 N N . ILE A 1 438 ? -9.769 10.198 -13.859 1.00 94.00 438 ILE A N 1
ATOM 3421 C CA . ILE A 1 438 ? -8.822 11.238 -13.417 1.00 94.00 438 ILE A CA 1
ATOM 3422 C C . ILE A 1 438 ? -9.499 12.609 -13.350 1.00 94.00 438 ILE A C 1
ATOM 3424 O O . ILE A 1 438 ? -9.318 13.331 -12.369 1.00 94.00 438 ILE A O 1
ATOM 3428 N N . LEU A 1 439 ? -10.282 12.974 -14.368 1.00 93.50 439 LEU A N 1
ATOM 3429 C CA . LEU A 1 439 ? -10.970 14.267 -14.418 1.00 93.50 439 LEU A CA 1
ATOM 3430 C C . LEU A 1 439 ? -12.067 14.379 -13.351 1.00 93.50 439 LEU A C 1
ATOM 3432 O O . LEU A 1 439 ? -12.175 15.414 -12.696 1.00 93.50 439 LEU A O 1
ATOM 3436 N N . GLU A 1 440 ? -12.839 13.315 -13.132 1.00 89.94 440 GLU A N 1
ATOM 3437 C CA . GLU A 1 440 ? -13.846 13.239 -12.066 1.00 89.94 440 GLU A CA 1
ATOM 3438 C C . GLU A 1 440 ? -13.198 13.364 -10.684 1.00 89.94 440 GLU A C 1
ATOM 3440 O O . GLU A 1 440 ? -13.634 14.168 -9.858 1.00 89.94 440 GLU A O 1
ATOM 3445 N N . SER A 1 441 ? -12.091 12.651 -10.467 1.00 89.25 441 SER A N 1
ATOM 3446 C CA . SER A 1 441 ? -11.312 12.739 -9.231 1.00 89.25 441 SER A CA 1
ATOM 3447 C C . SER A 1 441 ? -10.729 14.132 -9.008 1.00 89.25 441 SER A C 1
ATOM 3449 O O . SER A 1 441 ? -10.782 14.648 -7.894 1.00 89.25 441 SER A O 1
ATOM 3451 N N . SER A 1 442 ? -10.196 14.768 -10.054 1.00 89.62 442 SER A N 1
ATOM 3452 C CA . SER A 1 442 ? -9.685 16.139 -9.974 1.00 89.62 442 SER A CA 1
ATOM 3453 C C . SER A 1 442 ? -10.788 17.124 -9.593 1.00 89.62 442 SER A C 1
ATOM 3455 O O . SER A 1 442 ? -10.596 17.933 -8.686 1.00 89.62 442 SER A O 1
ATOM 3457 N N . LYS A 1 443 ? -11.969 17.008 -10.213 1.00 89.62 443 LYS A N 1
ATOM 3458 C CA . LYS A 1 443 ? -13.129 17.840 -9.883 1.00 89.62 443 LYS A CA 1
ATOM 3459 C C . LYS A 1 443 ? -13.559 17.656 -8.426 1.00 89.62 443 LYS A C 1
ATOM 3461 O O . LYS A 1 443 ? -13.732 18.645 -7.722 1.00 89.62 443 LYS A O 1
ATOM 3466 N N . MET A 1 444 ? -13.676 16.411 -7.961 1.00 87.00 444 MET A N 1
ATOM 3467 C CA . MET A 1 444 ? -14.012 16.112 -6.566 1.00 87.00 444 MET A CA 1
ATOM 3468 C C . MET A 1 444 ? -13.000 16.738 -5.596 1.00 87.00 444 MET A C 1
ATOM 3470 O O . MET A 1 444 ? -13.386 17.355 -4.604 1.00 87.00 444 MET A O 1
ATOM 3474 N N . VAL A 1 445 ? -11.702 16.605 -5.880 1.00 87.69 445 VAL A N 1
ATOM 3475 C CA . VAL A 1 445 ? -10.645 17.190 -5.044 1.00 87.69 445 VAL A CA 1
ATOM 3476 C C . VAL A 1 445 ? -10.695 18.719 -5.066 1.00 87.69 445 VAL A C 1
ATOM 3478 O O . VAL A 1 445 ? -10.526 19.333 -4.017 1.00 87.69 445 VAL A O 1
ATOM 3481 N N . GLU A 1 446 ? -10.945 19.338 -6.222 1.00 88.50 446 GLU A N 1
ATOM 3482 C CA . GLU A 1 446 ? -11.077 20.795 -6.352 1.00 88.50 446 GLU A CA 1
ATOM 3483 C C . GLU A 1 446 ? -12.226 21.331 -5.489 1.00 88.50 446 GLU A C 1
ATOM 3485 O O . GLU A 1 446 ? -12.038 22.282 -4.732 1.00 88.50 446 GLU A O 1
ATOM 3490 N N . GLU A 1 447 ? -13.392 20.679 -5.532 1.00 87.62 447 GLU A N 1
ATOM 3491 C CA . GLU A 1 447 ? -14.541 21.047 -4.698 1.00 87.62 447 GLU A CA 1
ATOM 3492 C C . GLU A 1 447 ? -14.218 20.958 -3.199 1.00 87.62 447 GLU A C 1
ATOM 3494 O O . GLU A 1 447 ? -14.689 21.780 -2.412 1.00 87.62 447 GLU A O 1
ATOM 3499 N N . MET A 1 448 ? -13.405 19.976 -2.795 1.00 86.88 448 MET A N 1
ATOM 3500 C CA . MET A 1 448 ? -13.017 19.746 -1.398 1.00 86.88 448 MET A CA 1
ATOM 3501 C C . MET A 1 448 ? -11.761 20.515 -0.967 1.00 86.88 448 MET A C 1
ATOM 3503 O O . MET A 1 448 ? -11.402 20.475 0.212 1.00 86.88 448 MET A O 1
ATOM 3507 N N . LEU A 1 449 ? -11.095 21.242 -1.869 1.00 85.62 449 LEU A N 1
ATOM 3508 C CA . LEU A 1 449 ? -9.801 21.876 -1.604 1.00 85.62 449 LEU A CA 1
ATOM 3509 C C . LEU A 1 449 ? -9.806 22.853 -0.413 1.00 85.62 449 LEU A C 1
ATOM 3511 O O . LEU A 1 449 ? -8.866 22.789 0.385 1.00 85.62 449 LEU A O 1
ATOM 3515 N N . PRO A 1 450 ? -10.822 23.723 -0.220 1.00 84.94 450 PRO A N 1
ATOM 3516 C CA . PRO A 1 450 ? -10.868 24.594 0.956 1.00 84.94 450 PRO A CA 1
ATOM 3517 C C . PRO A 1 450 ? -10.870 23.804 2.271 1.00 84.94 450 PRO A C 1
ATOM 3519 O O . PRO A 1 450 ? -10.158 24.159 3.207 1.00 84.94 450 PRO A O 1
ATOM 3522 N N . ALA A 1 451 ? -11.613 22.696 2.324 1.00 82.56 451 ALA A N 1
ATOM 3523 C CA . ALA A 1 451 ? -11.709 21.852 3.511 1.00 82.56 451 ALA A CA 1
ATOM 3524 C C . ALA A 1 451 ? -10.456 20.991 3.728 1.00 82.56 451 ALA A C 1
ATOM 3526 O O . ALA A 1 451 ? -10.035 20.805 4.869 1.00 82.56 451 ALA A O 1
ATOM 3527 N N . LEU A 1 452 ? -9.831 20.522 2.642 1.00 82.44 452 LEU A N 1
ATOM 3528 C CA . LEU A 1 452 ? -8.536 19.836 2.673 1.00 82.44 452 LEU A CA 1
ATOM 3529 C C . LEU A 1 452 ? -7.426 20.740 3.231 1.00 82.44 452 LEU A C 1
ATOM 3531 O O . LEU A 1 452 ? -6.559 20.251 3.943 1.00 82.44 452 LEU A O 1
ATOM 3535 N N . LYS A 1 453 ? -7.456 22.049 2.946 1.00 80.00 453 LYS A N 1
ATOM 3536 C CA . LYS A 1 453 ? -6.507 23.017 3.523 1.00 80.00 453 LYS A CA 1
ATOM 3537 C C . LYS A 1 453 ? -6.837 23.354 4.977 1.00 80.00 453 LYS A C 1
ATOM 3539 O O . LYS A 1 453 ? -5.952 23.331 5.819 1.00 80.00 453 LYS A O 1
ATOM 3544 N N . ALA A 1 454 ? -8.109 23.601 5.288 1.00 73.44 454 ALA A N 1
ATOM 3545 C CA . ALA A 1 454 ? -8.546 23.966 6.639 1.00 73.44 454 ALA A CA 1
ATOM 3546 C C . ALA A 1 454 ? -8.394 22.839 7.675 1.00 73.44 454 ALA A C 1
ATOM 3548 O O . ALA A 1 454 ? -8.465 23.091 8.870 1.00 73.44 454 ALA A O 1
ATOM 3549 N N . GLY A 1 455 ? -8.247 21.583 7.246 1.00 61.00 455 GLY A N 1
ATOM 3550 C CA . GLY A 1 455 ? -7.938 20.471 8.144 1.00 61.00 455 GLY A CA 1
ATOM 3551 C C . GLY A 1 455 ? -6.441 20.291 8.428 1.00 61.00 455 GLY A C 1
ATOM 3552 O O . GLY A 1 455 ? -6.087 19.246 8.976 1.00 61.00 455 GLY A O 1
ATOM 3553 N N . MET A 1 456 ? -5.583 21.215 7.979 1.00 57.59 456 MET A N 1
ATOM 3554 C CA . MET A 1 456 ? -4.153 21.274 8.315 1.00 57.59 456 MET A CA 1
ATOM 3555 C C . MET A 1 456 ? -3.855 22.207 9.500 1.00 57.59 456 MET A C 1
ATOM 3557 O O . MET A 1 456 ? -2.786 22.075 10.096 1.00 57.59 456 MET A O 1
ATOM 3561 N N . ASP A 1 457 ? -4.788 23.112 9.814 1.00 43.44 457 ASP A N 1
ATOM 3562 C CA . ASP A 1 457 ? -4.779 24.007 10.980 1.00 43.44 457 ASP A CA 1
ATOM 3563 C C . ASP A 1 457 ? -5.421 23.319 12.201 1.00 43.44 457 ASP A C 1
ATOM 3565 O O . ASP A 1 457 ? -4.973 23.581 13.344 1.00 43.44 457 ASP A O 1
#

Sequence (457 aa):
MDPYDGVLIQSPCQVVRRLEERESHIQTNIRRITDLIGFLFHRIGEVKLAVTGEYSLFGQYRPRSTEEWIEIALPIPNFATDLLGETARKFEIYLVGHFLERHPEFPGRYFNTTVIIDPRGEIVLTYRKHNGPNNLNTTYTGPGDVYRRFIEVFGEEALFPVVDTPIGRLGVLVCGDIQYPEVARTLQPFLSKYLNAPVVIENVAGAGGKVGRNQVYKAKPDGYTLVLTGVPAPMISQKMDNPGYKMEEMTPIYNITGGDYNYLAVPYDSPLKTLEDLKNLGKQKSIKVSGSGIGNNSYLAFVLLKEKVRLNVKYIPFDSGTEAALAVISKQVDMATGSVVSFSPLAEQKRIRVIAGFGPKRHDSFTEVPTLVELGYRDVGFDISLGILGPPRMPEDIAKALESATAKAVADPAFVAIARRSDFTLAPASAGEFRRMILESSKMVEEMLPALKAGMD

Mean predicted aligned error: 13.12 Å

Radius of gyration: 24.0 Å; Cα contacts (8 Å, |Δi|>4): 871; chains: 1; bounding box: 60×55×63 Å

Solvent-accessible surface area (backbone atoms only — not comparable to full-atom values): 24618 Å² total; per-residue (Å²): 130,82,90,74,45,68,45,79,50,82,67,94,42,47,58,43,85,50,70,91,44,36,65,66,27,30,51,52,20,47,52,52,51,47,50,52,51,51,54,46,42,76,73,70,70,63,54,49,34,41,36,52,41,83,43,40,34,43,28,87,68,76,96,44,50,50,67,57,54,39,67,63,26,40,53,84,83,44,75,68,56,50,56,50,13,52,46,13,38,76,61,57,14,34,32,36,48,47,43,51,27,32,47,86,95,42,75,98,44,50,26,46,29,37,34,37,23,32,42,86,29,44,79,70,41,66,40,65,37,58,66,38,56,79,86,43,90,33,88,65,57,46,60,69,79,44,37,69,60,47,37,74,75,61,38,73,63,36,78,72,42,68,35,85,50,98,89,40,77,44,69,81,85,54,94,67,64,92,64,64,67,64,64,58,67,64,43,34,66,39,33,19,62,57,61,73,43,92,64,83,79,78,87,52,65,48,80,95,40,47,50,38,51,31,53,24,50,71,40,70,42,78,75,84,47,67,39,82,49,61,38,47,36,57,51,45,42,34,75,73,64,65,68,80,57,56,80,86,58,35,31,50,26,32,25,46,30,24,79,42,33,44,31,38,32,27,28,43,88,45,92,62,70,45,70,65,47,50,47,58,48,24,75,77,41,74,39,36,31,21,13,40,28,84,55,30,61,28,35,51,52,51,46,39,37,39,72,76,68,61,38,40,63,44,85,45,73,29,98,32,37,53,54,13,44,50,34,16,60,73,60,78,31,62,23,21,26,29,40,56,85,45,39,49,69,40,39,76,68,57,46,28,38,72,45,33,28,30,16,80,56,66,40,89,96,40,72,87,35,49,20,40,34,82,73,69,42,69,92,54,45,44,62,39,29,37,26,37,35,34,8,43,81,44,49,67,69,56,44,49,51,51,23,55,19,44,55,50,25,64,64,30,69,68,46,47,55,47,31,62,75,68,72,49,50,73,37,76,35,53,29,70,53,39,44,48,55,51,51,54,40,43,51,55,41,59,75,41,40,70,58,63,54,62,72,76,114

Secondary structure (DSSP, 8-state):
-----EEEE--------SGGGHHHHHHHHHHHHHHHHHHHHHHHS--SEEEEPTTTTT---SS--HHHHHHH-B-SS-HHHHHHHHHHHHHT-EEEEEEEE--TTSTT--EEEEEEEPTTS-EEEEEEE---TTSSS-----HHHHHHHHHHHH-SGGGS-EEEETTEEEE---TTTTSS-HHHHHHHHHHHHHHTSPPP-----SGGGHHHHHHHHHS-SSSS--EEEEESHHHHHHHHH--S--GGGSEEEEEEEEEE-EEEEEETTSS--SHHHHHHHHHHSPEEEEES-TTSHHHHHHHHHHHTS---EEEEE-SSHHHHHHHHHTTSSSEEEEEHHHHHHHHHTTSEEEEEE-SSS--GGGTTSPBTTTTT-GGG---EEEEEEE-TT--HHHHHHHHHHHHHHHT-HHHHHHHHHTT--EEEE-HHHHHHHHHHHHHHHHHHHHHHHHT--

Nearest PDB structures (foldseek):
  4x9t-assembly1_A  TM=8.735E-01  e=2.469E-19  Polaromonas sp. JS666
  8hk9-assembly2_A  TM=8.919E-01  e=2.232E-17  Piscinibacter sakaiensis
  2qpq-assembly2_B  TM=9.062E-01  e=6.695E-17  Bordetella pertussis
  7ndr-assembly1_E  TM=9.014E-01  e=6.337E-17  Comamonas sp.
  2qpq-assembly3_C  TM=8.743E-01  e=4.815E-17  Bordetella pertussis

pLDDT: mean 86.47, std 12.92, range [35.38, 98.56]